Protein AF-0000000066917754 (afdb_homodimer)

InterPro domains:
  IPR019402 CWH43-like, N-terminal domain [PF10277] (43-265)
  IPR039545 Post-GPI attachment to proteins factor 2 [PTHR12892] (34-289)

Sequence (610 aa):
MKEVSSSFNENNSINCIKKIDNNRIYTDGITKYTEIIRLTPLIVFIAGIVPPLVGSITSISLALLFHNADISNYNWQCGRALLPSLSRIINLPVERVFWQILILMHVPLRFLEISVQTERYARFENIINGKSKLHYLLVKTYTISGLLELVFITFLSVIGERENAQLHVICFYLFGTSGIIFMITNTILHRRTLYYCKPHGISSYYSKIIFLTIYCTIAPIMIMSFYFYFKKCTKYAYEIFAICEYFEVIVNILFHSTAYWDIKEKIVLCTRYVEKYINEPQKIFPFDEKNCHKVNESICRINISMKEVSSSFNENNSINCIKKIDNNRIYTDGITKYTEIIRLTPLIVFIAGIVPPLVGSITSISLALLFHNADISNYNWQCGRALLPSLSRIINLPVERVFWQILILMHVPLRFLEISVQTERYARFENIINGKSKLHYLLVKTYTISGLLELVFITFLSVIGERENAQLHVICFYLFGTSGIIFMITNTILHRRTLYYCKPHGISSYYSKIIFLTIYCTIAPIMIMSFYFYFKKCTKYAYEIFAICEYFEVIVNILFHSTAYWDIKEKIVLCTRYVEKYINEPQKIFPFDEKNCHKVNESICRINIS

Solvent-accessible surface area (backbone atoms only — not comparable to full-atom values): 33094 Å² total; per-residue (Å²): 132,94,72,79,82,85,71,83,79,67,87,76,76,67,78,76,75,70,77,83,65,85,84,45,59,45,64,79,71,50,41,31,34,34,61,74,44,75,44,51,42,64,57,55,39,47,54,41,45,45,31,46,52,52,17,51,51,49,23,54,49,49,38,70,73,72,35,53,66,65,59,67,65,50,90,50,89,70,54,86,65,92,45,77,32,60,67,60,39,48,53,37,74,68,26,23,43,48,31,38,54,26,44,37,43,18,47,56,51,46,52,50,50,50,52,52,50,46,50,51,55,55,56,42,39,58,65,71,72,38,89,41,67,66,58,52,50,44,49,50,48,26,50,51,22,47,50,46,22,52,53,25,49,50,48,43,58,60,43,35,44,88,80,39,46,68,60,26,50,50,28,47,52,48,21,52,52,22,42,49,51,18,49,51,34,47,47,53,50,35,62,73,61,39,31,65,40,73,89,34,19,55,62,36,48,53,49,40,50,50,33,48,51,52,43,64,56,43,49,59,54,26,55,50,22,44,47,33,27,77,77,62,52,40,87,64,18,50,39,51,22,17,53,34,49,53,48,47,53,51,38,52,51,52,45,61,48,40,52,45,52,72,31,53,83,28,39,37,40,35,32,28,36,48,40,82,40,74,77,60,84,73,76,78,70,76,87,62,83,80,60,70,72,66,78,60,67,78,63,80,57,81,79,81,124,140,79,86,80,76,77,81,79,74,78,75,73,77,76,66,74,77,70,81,84,62,89,83,45,61,45,65,80,69,51,40,31,35,35,63,75,45,75,46,51,42,64,56,56,39,46,54,42,46,44,30,46,53,52,18,50,51,50,24,53,49,47,38,70,73,72,34,53,66,65,59,67,65,51,90,52,90,69,54,83,67,91,44,77,32,62,67,58,38,48,55,37,74,70,25,24,43,49,30,39,53,26,44,37,43,18,47,57,50,47,51,50,50,50,52,53,51,45,50,53,56,56,60,47,39,55,68,74,73,37,88,42,70,66,55,53,51,42,50,50,46,26,48,50,21,47,51,47,22,52,52,23,48,51,48,43,59,60,42,34,45,87,80,38,45,68,60,27,51,51,28,47,52,48,20,52,51,22,43,52,52,18,50,51,35,45,48,52,50,36,62,74,61,39,31,65,41,72,90,35,18,54,61,37,47,53,49,39,52,50,33,47,51,52,45,63,57,43,50,59,53,25,54,50,20,45,48,35,26,77,74,62,52,39,86,64,18,49,40,50,21,17,54,35,48,54,48,45,54,53,37,52,52,52,44,60,48,39,52,43,51,72,31,59,77,30,40,37,41,34,31,28,37,48,40,84,37,74,78,61,83,72,74,79,71,77,87,61,82,78,63,70,72,68,76,56,68,80,62,79,60,78,79,79,123

pLDDT: mean 78.35, std 24.23, range [19.78, 98.69]

Secondary structure (DSSP, 8-state):
-------S-------------GGGEEE-SSEEEEEEEEE-HHHHHHHHHHHHHHHHHHHHHHHHHH-HHHHHTS--TTS--SS--HHHHTTSHHHHHHHHHHHHHHHHHHHHHHHHHHHHHHHHHHHHTSS-HHHHHHHHHHHHHHHHHHHHHHHHHHS-TTT-HHHHHHHHHHHHHHHHHHHHHHHHHIIIIITT-TTTHHHHHHHHHHHHHHHHHHHHHHHHHHHHHHHH--TTHHHHHHHHHHHHHHHHHHHHHTHHHHHTTTEEEEEEEEEE---S--------GGGGSS--TT-------/--TT-STTGGGGGS--S----GGGEEE-SSEEEEEEEEE-HHHHHHHHHHHHHHHHHHHHHHHHHH-HHHHHTS--TTS--SS--HHHHTTSHHHHHHHHHHHHHHHHHHHHHHHHHHHHHHHHHHHHSSS-HHHHHHHHHHHHHHHHHHHHHHHHHHS-TTT-HHHHHHHHHHHHHHHHHHHHHHHHHIIIIITT-TTTHHHHHHHHHHHHHHHHHHHHHHHHHHHHHHHH--TTHHHHHHHHHHHHHHHHHHHHHTHHHHHTTTEEEEEEEEEE---S--------GGGGSS--TT-------

Structure (mmCIF, N/CA/C/O backbone):
data_AF-0000000066917754-model_v1
#
loop_
_entity.id
_entity.type
_entity.pdbx_description
1 polymer 'Post-GPI attachment to proteins factor 2'
#
loop_
_atom_site.group_PDB
_atom_site.id
_atom_site.type_symbol
_atom_site.label_atom_id
_atom_site.label_alt_id
_atom_site.label_comp_id
_atom_site.label_asym_id
_atom_site.label_entity_id
_atom_site.label_seq_id
_atom_site.pdbx_PDB_ins_code
_atom_site.Cartn_x
_atom_site.Cartn_y
_atom_site.Cartn_z
_atom_site.occupancy
_atom_site.B_iso_or_equiv
_atom_site.auth_seq_id
_atom_site.auth_comp_id
_atom_site.auth_asym_id
_atom_site.auth_atom_id
_atom_site.pdbx_PDB_model_num
ATOM 1 N N . MET A 1 1 ? -15.047 -2.402 65.312 1 21.19 1 MET A N 1
ATOM 2 C CA . MET A 1 1 ? -15.891 -1.472 64.562 1 21.19 1 MET A CA 1
ATOM 3 C C . MET A 1 1 ? -15.133 -0.907 63.375 1 21.19 1 MET A C 1
ATOM 5 O O . MET A 1 1 ? -15.641 -0.033 62.688 1 21.19 1 MET A O 1
ATOM 9 N N . LYS A 1 2 ? -13.812 -0.836 63.375 1 27.69 2 LYS A N 1
ATOM 10 C CA . LYS A 1 2 ? -12.883 -0.02 62.625 1 27.69 2 LYS A CA 1
ATOM 11 C C . LYS A 1 2 ? -12.859 -0.445 61.156 1 27.69 2 LYS A C 1
ATOM 13 O O . LYS A 1 2 ? -11.898 -1.058 60.688 1 27.69 2 LYS A O 1
ATOM 18 N N . GLU A 1 3 ? -13.992 -0.968 60.594 1 24.48 3 GLU A N 1
ATOM 19 C CA . GLU A 1 3 ? -14.297 -1.659 59.344 1 24.48 3 GLU A CA 1
ATOM 20 C C . GLU A 1 3 ? -13.992 -0.777 58.125 1 24.48 3 GLU A C 1
ATOM 22 O O . GLU A 1 3 ? -13.906 -1.267 57 1 24.48 3 GLU A O 1
ATOM 27 N N . VAL A 1 4 ? -14.328 0.589 58.219 1 25.66 4 VAL A N 1
ATOM 28 C CA . VAL A 1 4 ? -14.969 1.212 57.062 1 25.66 4 VAL A CA 1
ATOM 29 C C . VAL A 1 4 ? -14.031 1.175 55.844 1 25.66 4 VAL A C 1
ATOM 31 O O . VAL A 1 4 ? -14.414 0.723 54.781 1 25.66 4 VAL A O 1
ATOM 34 N N . SER A 1 5 ? -13.352 2.398 55.438 1 23.17 5 SER A N 1
ATOM 35 C CA . SER A 1 5 ? -13.398 3.359 54.344 1 23.17 5 SER A CA 1
ATOM 36 C C . SER A 1 5 ? -12.312 3.082 53.312 1 23.17 5 SER A C 1
ATOM 38 O O . SER A 1 5 ? -11.562 3.988 52.938 1 23.17 5 SER A O 1
ATOM 40 N N . SER A 1 6 ? -11.539 2.02 53.469 1 27.92 6 SER A N 1
ATOM 41 C CA . SER A 1 6 ? -10.312 1.848 52.719 1 27.92 6 SER A CA 1
ATOM 42 C C . SER A 1 6 ? -10.609 1.715 51.219 1 27.92 6 SER A C 1
ATOM 44 O O . SER A 1 6 ? -10.352 0.667 50.625 1 27.92 6 SER A O 1
ATOM 46 N N . SER A 1 7 ? -11.922 2.225 50.75 1 23.83 7 SER A N 1
ATOM 47 C CA . SER A 1 7 ? -12.555 2.006 49.469 1 23.83 7 SER A CA 1
ATOM 48 C C . SER A 1 7 ? -11.555 2.211 48.344 1 23.83 7 SER A C 1
ATOM 50 O O . SER A 1 7 ? -10.469 2.746 48.531 1 23.83 7 SER A O 1
ATOM 52 N N . PHE A 1 8 ? -12.094 2.805 47.062 1 24.14 8 PHE A N 1
ATOM 53 C CA . PHE A 1 8 ? -12.273 2.73 45.625 1 24.14 8 PHE A CA 1
ATOM 54 C C . PHE A 1 8 ? -11.211 3.543 44.906 1 24.14 8 PHE A C 1
ATOM 56 O O . PHE A 1 8 ? -11.484 4.141 43.844 1 24.14 8 PHE A O 1
ATOM 63 N N . ASN A 1 9 ? -10.266 4.199 45.625 1 24.95 9 ASN A N 1
ATOM 64 C CA . ASN A 1 9 ? -9.539 5.219 44.875 1 24.95 9 ASN A CA 1
ATOM 65 C C . ASN A 1 9 ? -8.727 4.605 43.75 1 24.95 9 ASN A C 1
ATOM 67 O O . ASN A 1 9 ? -7.496 4.59 43.781 1 24.95 9 ASN A O 1
ATOM 71 N N . GLU A 1 10 ? -8.961 3.238 43.531 1 24.27 10 GLU A N 1
ATOM 72 C CA . GLU A 1 10 ? -8.008 2.584 42.625 1 24.27 10 GLU A CA 1
ATOM 73 C C . GLU A 1 10 ? -7.711 3.451 41.406 1 24.27 10 GLU A C 1
ATOM 75 O O . GLU A 1 10 ? -8.477 4.359 41.094 1 24.27 10 GLU A O 1
ATOM 80 N N . ASN A 1 11 ? -6.75 2.91 40.562 1 24.44 11 ASN A N 1
ATOM 81 C CA . ASN A 1 11 ? -5.75 3.164 39.5 1 24.44 11 ASN A CA 1
ATOM 82 C C . ASN A 1 11 ? -6.398 3.639 38.219 1 24.44 11 ASN A C 1
ATOM 84 O O . ASN A 1 11 ? -6.918 2.832 37.438 1 24.44 11 ASN A O 1
ATOM 88 N N . ASN A 1 12 ? -7.211 4.707 38.281 1 24.23 12 ASN A N 1
ATOM 89 C CA . ASN A 1 12 ? -7.852 5.461 37.188 1 24.23 12 ASN A CA 1
ATOM 90 C C . ASN A 1 12 ? -6.887 5.727 36.062 1 24.23 12 ASN A C 1
ATOM 92 O O . ASN A 1 12 ? -6.5 6.871 35.812 1 24.23 12 ASN A O 1
ATOM 96 N N . SER A 1 13 ? -5.73 5.008 36.062 1 24.27 13 SER A N 1
ATOM 97 C CA . SER A 1 13 ? -4.754 5.406 35.062 1 24.27 13 SER A CA 1
ATOM 98 C C . SER A 1 13 ? -5.352 5.367 33.656 1 24.27 13 SER A C 1
ATOM 100 O O . SER A 1 13 ? -4.652 5.078 32.688 1 24.27 13 SER A O 1
ATOM 102 N N . ILE A 1 14 ? -6.699 5.07 33.594 1 22.34 14 ILE A N 1
ATOM 103 C CA . ILE A 1 14 ? -7.246 4.645 32.312 1 22.34 14 ILE A CA 1
ATOM 104 C C . ILE A 1 14 ? -6.738 5.566 31.203 1 22.34 14 ILE A C 1
ATOM 106 O O . ILE A 1 14 ? -6.148 5.102 30.219 1 22.34 14 ILE A O 1
ATOM 110 N N . ASN A 1 15 ? -7.789 6.113 30.422 1 21.84 15 ASN A N 1
ATOM 111 C CA . ASN A 1 15 ? -8.133 6.398 29.031 1 21.84 15 ASN A CA 1
ATOM 112 C C . ASN A 1 15 ? -7.574 7.742 28.578 1 21.84 15 ASN A C 1
ATOM 114 O O . ASN A 1 15 ? -8.211 8.781 28.766 1 21.84 15 ASN A O 1
ATOM 118 N N . CYS A 1 16 ? -6.375 8.109 28.828 1 22.73 16 CYS A N 1
ATOM 119 C CA . CYS A 1 16 ? -5.844 9.445 28.594 1 22.73 16 CYS A CA 1
ATOM 120 C C . CYS A 1 16 ? -6.051 9.891 27.156 1 22.73 16 CYS A C 1
ATOM 122 O O . CYS A 1 16 ? -5.176 9.688 26.312 1 22.73 16 CYS A O 1
ATOM 124 N N . ILE A 1 17 ? -7.031 9.414 26.359 1 25.34 17 ILE A N 1
ATOM 125 C CA . ILE A 1 17 ? -7.297 10.164 25.141 1 25.34 17 ILE A CA 1
ATOM 126 C C . ILE A 1 17 ? -7.398 11.656 25.469 1 25.34 17 ILE A C 1
ATOM 128 O O . ILE A 1 17 ? -8.352 12.094 26.109 1 25.34 17 ILE A O 1
ATOM 132 N N . LYS A 1 18 ? -6.375 12.273 25.969 1 28.7 18 LYS A N 1
ATOM 133 C CA . LYS A 1 18 ? -6.371 13.68 26.328 1 28.7 18 LYS A CA 1
ATOM 134 C C . LYS A 1 18 ? -7.125 14.516 25.297 1 28.7 18 LYS A C 1
ATOM 136 O O . LYS A 1 18 ? -7.102 14.211 24.109 1 28.7 18 LYS A O 1
ATOM 141 N N . LYS A 1 19 ? -8.227 15.203 25.656 1 31 19 LYS A N 1
ATOM 142 C CA . LYS A 1 19 ? -8.992 16.312 25.109 1 31 19 LYS A CA 1
ATOM 143 C C . LYS A 1 19 ? -8.117 17.219 24.25 1 31 19 LYS A C 1
ATOM 145 O O . LYS A 1 19 ? -7.059 17.672 24.688 1 31 19 LYS A O 1
ATOM 150 N N . ILE A 1 20 ? -8.031 17.016 22.953 1 33.69 20 ILE A N 1
ATOM 151 C CA . ILE A 1 20 ? -7.508 17.938 21.953 1 33.69 20 ILE A CA 1
ATOM 152 C C . ILE A 1 20 ? -7.867 19.375 22.328 1 33.69 20 ILE A C 1
ATOM 154 O O . ILE A 1 20 ? -9.039 19.75 22.312 1 33.69 20 ILE A O 1
ATOM 158 N N . ASP A 1 21 ? -7.43 20.031 23.328 1 36.16 21 ASP A N 1
ATOM 159 C CA . ASP A 1 21 ? -7.406 21.453 23.641 1 36.16 21 ASP A CA 1
ATOM 160 C C . ASP A 1 21 ? -7.219 22.281 22.375 1 36.16 21 ASP A C 1
ATOM 162 O O . ASP A 1 21 ? -6.832 21.766 21.328 1 36.16 21 ASP A O 1
ATOM 166 N N . ASN A 1 22 ? -7.242 23.906 22.406 1 41.84 22 ASN A N 1
ATOM 167 C CA . ASN A 1 22 ? -7.109 25.172 21.688 1 41.84 22 ASN A CA 1
ATOM 168 C C . ASN A 1 22 ? -5.977 25.125 20.672 1 41.84 22 ASN A C 1
ATOM 170 O O . ASN A 1 22 ? -5.93 25.938 19.75 1 41.84 22 ASN A O 1
ATOM 174 N N . ASN A 1 23 ? -5 24.281 20.828 1 46.22 23 ASN A N 1
ATOM 175 C CA . ASN A 1 23 ? -3.701 24.453 20.188 1 46.22 23 ASN A CA 1
ATOM 176 C C . ASN A 1 23 ? -3.672 23.812 18.797 1 46.22 23 ASN A C 1
ATOM 178 O O . ASN A 1 23 ? -2.645 23.844 18.125 1 46.22 23 ASN A O 1
ATOM 182 N N . ARG A 1 24 ? -4.758 23.25 18.297 1 61.44 24 ARG A N 1
ATOM 183 C CA . ARG A 1 24 ? -4.645 22.609 16.984 1 61.44 24 ARG A CA 1
ATOM 184 C C . ARG A 1 24 ? -5.465 23.359 15.938 1 61.44 24 ARG A C 1
ATOM 186 O O . ARG A 1 24 ? -5.84 22.781 14.914 1 61.44 24 ARG A O 1
ATOM 193 N N . ILE A 1 25 ? -5.863 24.484 16.344 1 66.38 25 ILE A N 1
ATOM 194 C CA . ILE A 1 25 ? -6.598 25.328 15.406 1 66.38 25 ILE A CA 1
ATOM 195 C C . ILE A 1 25 ? -5.703 26.453 14.914 1 66.38 25 ILE A C 1
ATOM 197 O O . ILE A 1 25 ? -5.031 27.125 15.711 1 66.38 25 ILE A O 1
ATOM 201 N N . TYR A 1 26 ? -5.551 26.438 13.711 1 65.69 26 TYR A N 1
ATOM 202 C CA . TYR A 1 26 ? -4.777 27.469 13.031 1 65.69 26 TYR A CA 1
ATOM 203 C C . TYR A 1 26 ? -5.637 28.219 12.023 1 65.69 26 TYR A C 1
ATOM 205 O O . TYR A 1 26 ? -6.527 27.641 11.406 1 65.69 26 TYR A O 1
ATOM 213 N N . THR A 1 27 ? -5.609 29.578 12.234 1 63.66 27 THR A N 1
ATOM 214 C CA . THR A 1 27 ? -6.328 30.359 11.234 1 63.66 27 THR A CA 1
ATOM 215 C C . THR A 1 27 ? -5.375 31.281 10.484 1 63.66 27 THR A C 1
ATOM 217 O O . THR A 1 27 ? -4.438 31.828 11.07 1 63.66 27 THR A O 1
ATOM 220 N N . ASP A 1 28 ? -5.398 31.281 9.273 1 61.66 28 ASP A N 1
ATOM 221 C CA . ASP A 1 28 ? -4.625 32.219 8.484 1 61.66 28 ASP A CA 1
ATOM 222 C C . ASP A 1 28 ? -5.422 33.5 8.234 1 61.66 28 ASP A C 1
ATOM 224 O O . ASP A 1 28 ? -5.047 34.312 7.391 1 61.66 28 ASP A O 1
ATOM 228 N N . GLY A 1 29 ? -6.477 33.688 8.992 1 60.34 29 GLY A N 1
ATOM 229 C CA . GLY A 1 29 ? -7.328 34.875 8.852 1 60.34 29 GLY A CA 1
ATOM 230 C C . GLY A 1 29 ? -8.523 34.625 7.945 1 60.34 29 GLY A C 1
ATOM 231 O O . GLY A 1 29 ? -9.617 35.156 8.203 1 60.34 29 GLY A O 1
ATOM 232 N N . ILE A 1 30 ? -8.297 33.812 6.918 1 65.56 30 ILE A N 1
ATOM 233 C CA . ILE A 1 30 ? -9.359 33.531 5.957 1 65.56 30 ILE A CA 1
ATOM 234 C C . ILE A 1 30 ? -9.898 32.125 6.168 1 65.56 30 ILE A C 1
ATOM 236 O O . ILE A 1 30 ? -11.117 31.906 6.148 1 65.56 30 ILE A O 1
ATOM 240 N N . THR A 1 31 ? -8.883 31.281 6.504 1 73.25 31 THR A N 1
ATOM 241 C CA . THR A 1 31 ? -9.227 29.875 6.609 1 73.25 31 THR A CA 1
ATOM 242 C C . THR A 1 31 ? -8.82 29.312 7.973 1 73.25 31 THR A C 1
ATOM 244 O O . THR A 1 31 ? -7.754 29.656 8.492 1 73.25 31 THR A O 1
ATOM 247 N N . LYS A 1 32 ? -9.758 28.625 8.492 1 76.06 32 LYS A N 1
ATOM 248 C CA . LYS A 1 32 ? -9.508 27.938 9.758 1 76.06 32 LYS A CA 1
ATOM 249 C C . LYS A 1 32 ? -9.133 26.484 9.539 1 76.06 32 LYS A C 1
ATOM 251 O O . LYS A 1 32 ? -9.812 25.766 8.797 1 76.06 32 LYS A O 1
ATOM 256 N N . TYR A 1 33 ? -7.969 26.109 10.07 1 74.75 33 TYR A N 1
ATOM 257 C CA . TYR A 1 33 ? -7.496 24.734 9.977 1 74.75 33 TYR A CA 1
ATOM 258 C C . TYR A 1 33 ? -7.551 24.047 11.328 1 74.75 33 TYR A C 1
ATOM 260 O O . TYR A 1 33 ? -7.051 24.578 12.328 1 74.75 33 TYR A O 1
ATOM 268 N N . THR A 1 34 ? -8.281 22.938 11.32 1 77.12 34 THR A N 1
ATOM 269 C CA . THR A 1 34 ? -8.336 22.125 12.531 1 77.12 34 THR A CA 1
ATOM 270 C C . THR A 1 34 ? -7.68 20.766 12.305 1 77.12 34 THR A C 1
ATOM 272 O O . THR A 1 34 ? -8.102 20.016 11.43 1 77.12 34 THR A O 1
ATOM 275 N N . GLU A 1 35 ? -6.652 20.5 13.031 1 80.06 35 GLU A N 1
ATOM 276 C CA . GLU A 1 35 ? -5.957 19.219 12.898 1 80.06 35 GLU A CA 1
ATOM 277 C C . GLU A 1 35 ? -6.836 18.078 13.375 1 80.06 35 GLU A C 1
ATOM 279 O O . GLU A 1 35 ? -7.395 18.125 14.469 1 80.06 35 GLU A O 1
ATOM 284 N N . ILE A 1 36 ? -7.051 17.094 12.562 1 78.06 36 ILE A N 1
ATOM 285 C CA . ILE A 1 36 ? -7.91 15.953 12.859 1 78.06 36 ILE A CA 1
ATOM 286 C C . ILE A 1 36 ? -7.059 14.773 13.336 1 78.06 36 ILE A C 1
ATOM 288 O O . ILE A 1 36 ? -7.328 14.188 14.383 1 78.06 36 ILE A O 1
ATOM 292 N N . ILE A 1 37 ? -6.07 14.461 12.508 1 78 37 ILE A N 1
ATOM 293 C CA . ILE A 1 37 ? -5.184 13.344 12.812 1 78 37 ILE A CA 1
ATOM 294 C C . ILE A 1 37 ? -3.73 13.781 12.664 1 78 37 ILE A C 1
ATOM 296 O O . ILE A 1 37 ? -3.383 14.492 11.727 1 78 37 ILE A O 1
ATOM 300 N N . ARG A 1 38 ? -2.998 13.438 13.664 1 79.69 38 ARG A N 1
ATOM 301 C CA . ARG A 1 38 ? -1.555 13.656 13.617 1 79.69 38 ARG A CA 1
ATOM 302 C C . ARG A 1 38 ? -0.802 12.336 13.742 1 79.69 38 ARG A C 1
ATOM 304 O O . ARG A 1 38 ? -0.972 11.609 14.719 1 79.69 38 ARG A O 1
ATOM 311 N N . LEU A 1 39 ? -0.143 12.047 12.672 1 75.25 39 LEU A N 1
ATOM 312 C CA . LEU A 1 39 ? 0.674 10.844 12.719 1 75.25 39 LEU A CA 1
ATOM 313 C C . LEU A 1 39 ? 2.117 11.18 13.078 1 75.25 39 LEU A C 1
ATOM 315 O O . LEU A 1 39 ? 2.754 12 12.414 1 75.25 39 LEU A O 1
ATOM 319 N N . THR A 1 40 ? 2.529 10.539 14.133 1 74.69 40 THR A N 1
ATOM 320 C CA . THR A 1 40 ? 3.916 10.734 14.547 1 74.69 40 THR A CA 1
ATOM 321 C C . THR A 1 40 ? 4.8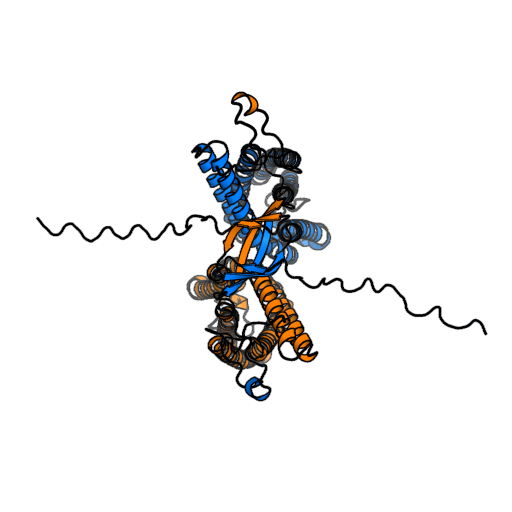67 10.031 13.586 1 74.69 40 THR A C 1
ATOM 323 O O . THR A 1 40 ? 4.496 9.039 12.953 1 74.69 40 THR A O 1
ATOM 326 N N . PRO A 1 41 ? 6.043 10.562 13.461 1 74.44 41 PRO A N 1
ATOM 327 C CA . PRO A 1 41 ? 7.039 9.914 12.602 1 74.44 41 PRO A CA 1
ATOM 328 C C . PRO A 1 41 ? 7.285 8.453 12.977 1 74.44 41 PRO A C 1
ATOM 330 O O . PRO A 1 41 ? 7.57 7.633 12.102 1 74.44 41 PRO A O 1
ATOM 333 N N . LEU A 1 42 ? 7.109 8.211 14.195 1 76.31 42 LEU A N 1
ATOM 334 C CA . LEU A 1 42 ? 7.328 6.836 14.648 1 76.31 42 LEU A CA 1
ATOM 335 C C . LEU A 1 42 ? 6.324 5.887 14 1 76.31 42 LEU A C 1
ATOM 337 O O . LEU A 1 42 ? 6.695 4.812 13.523 1 76.31 42 LEU A O 1
ATOM 341 N N . ILE A 1 43 ? 5.156 6.301 13.922 1 74.94 43 ILE A N 1
ATOM 342 C CA . ILE A 1 43 ? 4.109 5.453 13.367 1 74.94 43 ILE A CA 1
ATOM 343 C C . ILE A 1 43 ? 4.344 5.266 11.867 1 74.94 43 ILE A C 1
ATOM 345 O O . ILE A 1 43 ? 4.23 4.152 11.352 1 74.94 43 ILE A O 1
ATOM 349 N N . VAL A 1 44 ? 4.672 6.293 11.281 1 73.75 44 VAL A N 1
ATOM 350 C CA . VAL A 1 44 ? 4.914 6.238 9.844 1 73.75 44 VAL A CA 1
ATOM 351 C C . VAL A 1 44 ? 6.121 5.348 9.555 1 73.75 44 VAL A C 1
ATOM 353 O O . VAL A 1 44 ? 6.105 4.555 8.609 1 73.75 44 VAL A O 1
ATOM 356 N N . PHE A 1 45 ? 7.07 5.5 10.445 1 76.06 45 PHE A N 1
ATOM 357 C CA . PHE A 1 45 ? 8.281 4.703 10.297 1 76.06 45 PHE A CA 1
ATOM 358 C C . PHE A 1 45 ? 7.992 3.227 10.531 1 76.06 45 PHE A C 1
ATOM 360 O O . PHE A 1 45 ? 8.414 2.373 9.75 1 76.06 45 PHE A O 1
ATOM 367 N N . ILE A 1 46 ? 7.297 2.938 11.5 1 78.88 46 ILE A N 1
ATOM 368 C CA . ILE A 1 46 ? 6.949 1.551 11.797 1 78.88 46 ILE A CA 1
ATOM 369 C C . ILE A 1 46 ? 6.145 0.962 10.641 1 78.88 46 ILE A C 1
ATOM 371 O O . ILE A 1 46 ? 6.426 -0.148 10.18 1 78.88 46 ILE A O 1
ATOM 375 N N . ALA A 1 47 ? 5.328 1.75 10.133 1 79 47 ALA A N 1
ATOM 376 C CA . ALA A 1 47 ? 4.484 1.274 9.039 1 79 47 ALA A CA 1
ATOM 377 C C . ALA A 1 47 ? 5.285 1.134 7.754 1 79 47 ALA A C 1
ATOM 379 O O . ALA A 1 47 ? 4.914 0.363 6.863 1 79 47 ALA A O 1
ATOM 380 N N . GLY A 1 48 ? 6.379 1.81 7.703 1 81.94 48 GLY A N 1
ATOM 381 C CA . GLY A 1 48 ? 7.18 1.786 6.492 1 81.94 48 GLY A CA 1
ATOM 382 C C . GLY A 1 48 ? 8.281 0.746 6.527 1 81.94 48 GLY A C 1
ATOM 383 O O . GLY A 1 48 ? 8.727 0.269 5.48 1 81.94 48 GLY A O 1
ATOM 384 N N . ILE A 1 49 ? 8.742 0.394 7.695 1 86.38 49 ILE A N 1
ATOM 385 C CA . ILE A 1 49 ? 9.93 -0.449 7.781 1 86.38 49 ILE A CA 1
ATOM 386 C C . ILE A 1 49 ? 9.547 -1.832 8.305 1 86.38 49 ILE A C 1
ATOM 388 O O . ILE A 1 49 ? 10.109 -2.844 7.871 1 86.38 49 ILE A O 1
ATOM 392 N N . VAL A 1 50 ? 8.625 -1.891 9.125 1 87.81 50 VAL A N 1
ATOM 393 C CA . VAL A 1 50 ? 8.297 -3.137 9.805 1 87.81 50 VAL A CA 1
ATOM 394 C C . VAL A 1 50 ? 7.684 -4.125 8.812 1 87.81 50 VAL A C 1
ATOM 396 O O . VAL A 1 50 ? 8.047 -5.301 8.797 1 87.81 50 VAL A O 1
ATOM 399 N N . PRO A 1 51 ? 6.875 -3.639 7.961 1 91.62 51 PRO A N 1
ATOM 400 C CA . PRO A 1 51 ? 6.238 -4.617 7.074 1 91.62 51 PRO A CA 1
ATOM 401 C C . PRO A 1 51 ? 7.246 -5.371 6.207 1 91.62 51 PRO A C 1
ATOM 403 O O . PRO A 1 51 ? 7.262 -6.602 6.203 1 91.62 51 PRO A O 1
ATOM 406 N N . PRO A 1 52 ? 8.148 -4.734 5.527 1 93.88 52 PRO A N 1
ATOM 407 C CA . PRO A 1 52 ? 9.102 -5.512 4.738 1 93.88 52 PRO A CA 1
ATOM 408 C C . PRO A 1 52 ? 9.992 -6.402 5.602 1 93.88 52 PRO A C 1
ATOM 410 O O . PRO A 1 52 ? 10.359 -7.504 5.184 1 93.88 52 PRO A O 1
ATOM 413 N N . LEU A 1 53 ? 10.359 -5.945 6.773 1 93.94 53 LEU A N 1
ATOM 414 C CA . LEU A 1 53 ? 11.18 -6.746 7.672 1 93.94 53 LEU A CA 1
ATOM 415 C C . LEU A 1 53 ? 10.43 -7.996 8.125 1 93.94 53 LEU A C 1
ATOM 417 O O . LEU A 1 53 ? 10.953 -9.109 8.039 1 93.94 53 LEU A O 1
ATOM 421 N N . VAL A 1 54 ? 9.234 -7.836 8.547 1 93.88 54 VAL A N 1
ATOM 422 C CA . VAL A 1 54 ? 8.406 -8.953 9 1 93.88 54 VAL A CA 1
ATOM 423 C C . VAL A 1 54 ? 8.094 -9.875 7.824 1 93.88 54 VAL A C 1
ATOM 425 O O . VAL A 1 54 ? 8.109 -11.102 7.965 1 93.88 54 VAL A O 1
ATOM 428 N N . GLY A 1 55 ? 7.785 -9.227 6.703 1 94.81 55 GLY A N 1
ATOM 429 C CA . GLY A 1 55 ? 7.535 -10.023 5.516 1 94.81 55 GLY A CA 1
ATOM 430 C C . GLY A 1 55 ? 8.695 -10.922 5.141 1 94.81 55 GLY A C 1
ATOM 431 O O . GLY A 1 55 ? 8.508 -12.102 4.832 1 94.81 55 GLY A O 1
ATOM 432 N N . SER A 1 56 ? 9.898 -10.422 5.219 1 95 56 SER A N 1
ATOM 433 C CA . SER A 1 56 ? 11.094 -11.188 4.863 1 95 56 SER A CA 1
ATOM 434 C C . SER A 1 56 ? 11.367 -12.281 5.887 1 95 56 SER A C 1
ATOM 436 O O . SER A 1 56 ? 11.539 -13.445 5.523 1 95 56 SER A O 1
ATOM 438 N N . ILE A 1 57 ? 11.289 -11.953 7.133 1 94.75 57 ILE A N 1
ATOM 439 C CA . ILE A 1 57 ? 11.609 -12.898 8.195 1 94.75 57 ILE A CA 1
ATOM 440 C C . ILE A 1 57 ? 10.562 -14.008 8.234 1 94.75 57 ILE A C 1
ATOM 442 O O . ILE A 1 57 ? 10.906 -15.188 8.344 1 94.75 57 ILE A O 1
ATOM 446 N N . THR A 1 58 ? 9.344 -13.648 8.117 1 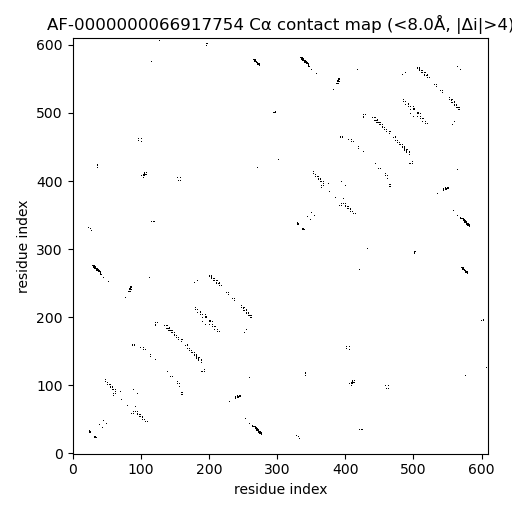95.75 58 THR A N 1
ATOM 447 C CA . THR A 1 58 ? 8.266 -14.625 8.172 1 95.75 58 THR A CA 1
ATOM 448 C C . THR A 1 58 ? 8.328 -15.57 6.973 1 95.75 58 THR A C 1
ATOM 450 O O . THR A 1 58 ? 8.219 -16.781 7.125 1 95.75 58 THR A O 1
ATOM 453 N N . SER A 1 59 ? 8.523 -15.031 5.781 1 95.5 59 SER A N 1
ATOM 454 C CA . SER A 1 59 ? 8.578 -15.867 4.586 1 95.5 59 SER A CA 1
ATOM 455 C C . SER A 1 59 ? 9.758 -16.828 4.629 1 95.5 59 SER A C 1
ATOM 457 O O . SER A 1 59 ? 9.609 -18.016 4.336 1 95.5 59 SER A O 1
ATOM 459 N N . ILE A 1 60 ? 10.906 -16.375 5.066 1 94.5 60 ILE A N 1
ATOM 460 C CA . ILE A 1 60 ? 12.102 -17.203 5.145 1 94.5 60 ILE A CA 1
ATOM 461 C C . ILE A 1 60 ? 11.922 -18.266 6.227 1 94.5 60 ILE A C 1
ATOM 463 O O . ILE A 1 60 ? 12.195 -19.438 5.996 1 94.5 60 ILE A O 1
ATOM 467 N N . SER A 1 61 ? 11.398 -17.875 7.344 1 95.44 61 SER A N 1
ATOM 468 C CA . SER A 1 61 ? 11.227 -18.797 8.461 1 95.44 61 SER A CA 1
ATOM 469 C C . SER A 1 61 ? 10.203 -19.875 8.133 1 95.44 61 SER A C 1
ATOM 471 O O . SER A 1 61 ? 10.445 -21.062 8.383 1 95.44 61 SER A O 1
ATOM 473 N N . LEU A 1 62 ? 9.102 -19.5 7.562 1 94.5 62 LEU A N 1
ATOM 474 C CA . LEU A 1 62 ? 8.062 -20.469 7.203 1 94.5 62 LEU A CA 1
ATOM 475 C C . LEU A 1 62 ? 8.586 -21.484 6.188 1 94.5 62 LEU A C 1
ATOM 477 O O . LEU A 1 62 ? 8.344 -22.688 6.316 1 94.5 62 LEU A O 1
ATOM 481 N N . ALA A 1 63 ? 9.297 -21.016 5.234 1 93.44 63 ALA A N 1
ATOM 482 C CA . ALA A 1 63 ? 9.844 -21.875 4.195 1 93.44 63 ALA A CA 1
ATOM 483 C C . ALA A 1 63 ? 10.836 -22.875 4.777 1 93.44 63 ALA A C 1
ATOM 485 O O . ALA A 1 63 ? 10.773 -24.078 4.48 1 93.44 63 ALA A O 1
ATOM 486 N N . LEU A 1 64 ? 11.75 -22.438 5.652 1 92.06 64 LEU A N 1
ATOM 487 C CA . LEU A 1 64 ? 12.82 -23.266 6.191 1 92.06 64 LEU A CA 1
ATOM 488 C C . LEU A 1 64 ? 12.289 -24.234 7.242 1 92.06 64 LEU A C 1
ATOM 490 O O . LEU A 1 64 ? 12.797 -25.344 7.387 1 92.06 64 LEU A O 1
ATOM 494 N N . LEU A 1 65 ? 11.195 -23.953 7.902 1 92.25 65 LEU A N 1
ATOM 495 C CA . LEU A 1 65 ? 10.703 -24.75 9.016 1 92.25 65 LEU A CA 1
ATOM 496 C C . LEU A 1 65 ? 9.602 -25.703 8.555 1 92.25 65 LEU A C 1
ATOM 498 O O . LEU A 1 65 ? 9.531 -26.844 9.016 1 92.25 65 LEU A O 1
ATOM 502 N N . PHE A 1 66 ? 8.758 -25.297 7.574 1 90.75 66 PHE A N 1
ATOM 503 C CA . PHE A 1 66 ? 7.539 -26.062 7.344 1 90.75 66 PHE A CA 1
ATOM 504 C C . PHE A 1 66 ? 7.465 -26.547 5.902 1 90.75 66 PHE A C 1
ATOM 506 O O . PHE A 1 66 ? 6.684 -27.453 5.578 1 90.75 66 PHE A O 1
ATOM 513 N N . HIS A 1 67 ? 8.25 -26.047 4.984 1 89.19 67 HIS A N 1
ATOM 514 C CA . HIS A 1 67 ? 8.023 -26.375 3.582 1 89.19 67 HIS A CA 1
ATOM 515 C C . HIS A 1 67 ? 9.305 -26.906 2.93 1 89.19 67 HIS A C 1
ATOM 517 O O . HIS A 1 67 ? 9.594 -26.578 1.774 1 89.19 67 HIS A O 1
ATOM 523 N N . ASN A 1 68 ? 10.102 -27.594 3.678 1 83.12 68 ASN A N 1
ATOM 524 C CA . ASN A 1 68 ? 11.336 -28.188 3.178 1 83.12 68 ASN A CA 1
ATOM 525 C C . ASN A 1 68 ? 11.062 -29.156 2.027 1 83.12 68 ASN A C 1
ATOM 527 O O . ASN A 1 68 ? 11.852 -29.25 1.086 1 83.12 68 ASN A O 1
ATOM 531 N N . ALA A 1 69 ? 9.977 -29.859 2.068 1 81.25 69 ALA A N 1
ATOM 532 C CA . ALA A 1 69 ? 9.609 -30.812 1.023 1 81.25 69 ALA A CA 1
ATOM 533 C C . ALA A 1 69 ? 9.32 -30.094 -0.292 1 81.25 69 ALA A C 1
ATOM 535 O O . ALA A 1 69 ? 9.781 -30.531 -1.354 1 81.25 69 ALA A O 1
ATOM 536 N N . ASP A 1 70 ? 8.57 -29 -0.219 1 81.81 70 ASP A N 1
ATOM 537 C CA . ASP A 1 70 ? 8.242 -28.219 -1.409 1 81.81 70 ASP A CA 1
ATOM 538 C C . ASP A 1 70 ? 9.5 -27.641 -2.043 1 81.81 70 ASP A C 1
ATOM 540 O O . ASP A 1 70 ? 9.617 -27.578 -3.27 1 81.81 70 ASP A O 1
ATOM 544 N N . ILE A 1 71 ? 10.398 -27.297 -1.213 1 82.25 71 ILE A N 1
ATOM 545 C CA . ILE A 1 71 ? 11.664 -26.734 -1.676 1 82.25 71 ILE A CA 1
ATOM 546 C C . ILE A 1 71 ? 12.492 -27.812 -2.359 1 82.25 71 ILE A C 1
ATOM 548 O O . ILE A 1 71 ? 13.109 -27.578 -3.4 1 82.25 71 ILE A O 1
ATOM 552 N N . SER A 1 72 ? 12.492 -28.922 -1.772 1 79.12 72 SER A N 1
ATOM 553 C CA . SER A 1 72 ? 13.273 -30.031 -2.301 1 79.12 72 SER A CA 1
ATOM 554 C C . SER A 1 72 ? 12.742 -30.484 -3.66 1 79.12 72 SER A C 1
ATOM 556 O O . SER A 1 72 ? 13.5 -31.016 -4.48 1 79.12 72 SER A O 1
ATOM 558 N N . ASN A 1 73 ? 11.484 -30.203 -3.904 1 78.12 73 ASN A N 1
ATOM 559 C CA . ASN A 1 73 ? 10.852 -30.719 -5.113 1 78.12 73 ASN A CA 1
ATOM 560 C C . ASN A 1 73 ? 10.953 -29.734 -6.27 1 78.12 73 ASN A C 1
ATOM 562 O O . ASN A 1 73 ? 10.367 -29.938 -7.332 1 78.12 73 ASN A O 1
ATOM 566 N N . TYR A 1 74 ? 11.695 -28.766 -6.055 1 78.12 74 TYR A N 1
ATOM 567 C CA . TYR A 1 74 ? 11.922 -27.844 -7.156 1 78.12 74 TYR A CA 1
ATOM 568 C C . TYR A 1 74 ? 12.758 -28.484 -8.258 1 78.12 74 TYR A C 1
ATOM 570 O O . TYR A 1 74 ? 13.398 -29.516 -8.031 1 78.12 74 TYR A O 1
ATOM 578 N N . ASN A 1 75 ? 12.562 -27.922 -9.469 1 76.94 75 ASN A N 1
ATOM 579 C CA . ASN A 1 75 ? 13.461 -28.328 -10.547 1 76.94 75 ASN A CA 1
ATOM 580 C C . ASN A 1 75 ? 14.797 -27.594 -10.453 1 76.94 75 ASN A C 1
ATOM 582 O O . ASN A 1 75 ? 14.914 -26.453 -10.883 1 76.94 75 ASN A O 1
ATOM 586 N N . TRP A 1 76 ? 15.703 -28.297 -9.898 1 80.75 76 TRP A N 1
ATOM 587 C CA . TRP A 1 76 ? 17.031 -27.703 -9.695 1 80.75 76 TRP A CA 1
ATOM 588 C C . TRP A 1 76 ? 17.922 -27.953 -10.898 1 80.75 76 TRP A C 1
ATOM 590 O O . TRP A 1 76 ? 18 -29.062 -11.414 1 80.75 76 TRP A O 1
ATOM 600 N N . GLN A 1 77 ? 18.484 -26.953 -11.383 1 81.31 77 GLN A N 1
ATOM 601 C CA . GLN A 1 77 ? 19.344 -27.062 -12.555 1 81.31 77 GLN A CA 1
ATOM 602 C C . GLN A 1 77 ? 20.594 -27.875 -12.25 1 81.31 77 GLN A C 1
ATOM 604 O O . GLN A 1 77 ? 21.047 -28.656 -13.078 1 81.31 77 GLN A O 1
ATOM 609 N N . CYS A 1 78 ? 21.25 -27.578 -11.086 1 86.94 78 CYS A N 1
ATOM 610 C CA . CYS A 1 78 ? 22.516 -28.203 -10.727 1 86.94 78 CYS A CA 1
ATOM 611 C C . CYS A 1 78 ? 22.359 -29.062 -9.469 1 86.94 78 CYS A C 1
ATOM 613 O O . CYS A 1 78 ? 23.219 -29.016 -8.586 1 86.94 78 CYS A O 1
ATOM 615 N N . GLY A 1 79 ? 21.312 -29.734 -9.391 1 82.06 79 GLY A N 1
ATOM 616 C CA . GLY A 1 79 ? 21.062 -30.547 -8.211 1 82.06 79 GLY A CA 1
ATOM 617 C C . GLY A 1 79 ? 20.484 -29.75 -7.055 1 82.06 79 GLY A C 1
ATOM 618 O O . GLY A 1 79 ? 20.609 -28.531 -7.008 1 82.06 79 GLY A O 1
ATOM 619 N N . ARG A 1 80 ? 20.047 -30.422 -6.078 1 81.31 80 ARG A N 1
ATOM 620 C CA . ARG A 1 80 ? 19.312 -29.812 -4.977 1 81.31 80 ARG A CA 1
ATOM 621 C C . ARG A 1 80 ? 20.25 -29 -4.078 1 81.31 80 ARG A C 1
ATOM 623 O O . ARG A 1 80 ? 21.328 -29.469 -3.713 1 81.31 80 ARG A O 1
ATOM 630 N N . ALA A 1 81 ? 19.766 -27.812 -3.861 1 82.38 81 ALA A N 1
ATOM 631 C CA . ALA A 1 81 ? 20.469 -26.953 -2.92 1 82.38 81 ALA A CA 1
ATOM 632 C C . ALA A 1 81 ? 19.938 -27.141 -1.502 1 82.38 81 ALA A C 1
ATOM 634 O O . ALA A 1 81 ? 18.797 -27.547 -1.312 1 82.38 81 ALA A O 1
ATOM 635 N N . LEU A 1 82 ? 20.797 -26.828 -0.564 1 83.12 82 LEU A N 1
ATOM 636 C CA . LEU A 1 82 ? 20.438 -26.969 0.841 1 83.12 82 LEU A CA 1
ATOM 637 C C . LEU A 1 82 ? 19.547 -25.812 1.293 1 83.12 82 LEU A C 1
ATOM 639 O O . LEU A 1 82 ? 18.656 -26 2.121 1 83.12 82 LEU A O 1
ATOM 643 N N . LEU A 1 83 ? 19.859 -24.656 0.709 1 88.88 83 LEU A N 1
ATOM 644 C CA . LEU A 1 83 ? 19.125 -23.469 1.097 1 88.88 83 LEU A CA 1
ATOM 645 C C . LEU A 1 83 ? 18.406 -22.859 -0.1 1 88.88 83 LEU A C 1
ATOM 647 O O . LEU A 1 83 ? 19 -22.641 -1.154 1 88.88 83 LEU A O 1
ATOM 651 N N . PRO A 1 84 ? 17.109 -22.625 0.114 1 91.81 84 PRO A N 1
ATOM 652 C CA . PRO A 1 84 ? 16.391 -21.938 -0.966 1 91.81 84 PRO A CA 1
ATOM 653 C C . PRO A 1 84 ? 16.672 -20.438 -0.992 1 91.81 84 PRO A C 1
ATOM 655 O O . PRO A 1 84 ? 16.891 -19.828 0.057 1 91.81 84 PRO A O 1
ATOM 658 N N . SER A 1 85 ? 16.734 -19.875 -2.188 1 92.81 85 SER A N 1
ATOM 659 C CA . SER A 1 85 ? 16.828 -18.422 -2.291 1 92.81 85 SER A CA 1
ATOM 660 C C . SER A 1 85 ? 15.508 -17.75 -1.912 1 92.81 85 SER A C 1
ATOM 662 O O . SER A 1 85 ? 14.453 -18.391 -1.906 1 92.81 85 SER A O 1
ATOM 664 N N . LEU A 1 86 ? 15.547 -16.469 -1.501 1 93.5 86 LEU A N 1
ATOM 665 C CA . LEU A 1 86 ? 14.328 -15.719 -1.216 1 93.5 86 LEU A CA 1
ATOM 666 C C . LEU A 1 86 ? 13.414 -15.672 -2.438 1 93.5 86 LEU A C 1
ATOM 668 O O . LEU A 1 86 ? 12.195 -15.781 -2.312 1 93.5 86 LEU A O 1
ATOM 672 N N . SER A 1 87 ? 13.961 -15.609 -3.619 1 91.75 87 SER A N 1
ATOM 673 C CA . SER A 1 87 ? 13.211 -15.594 -4.871 1 91.75 87 SER A CA 1
ATOM 674 C C . SER A 1 87 ? 12.383 -16.859 -5.039 1 91.75 87 SER A C 1
ATOM 676 O O . SER A 1 87 ? 11.289 -16.828 -5.594 1 91.75 87 SER A O 1
ATOM 678 N N . ARG A 1 88 ? 12.914 -17.938 -4.594 1 91 88 ARG A N 1
ATOM 679 C CA . ARG A 1 88 ? 12.18 -19.188 -4.656 1 91 88 ARG A CA 1
ATOM 680 C C . ARG A 1 88 ? 11.188 -19.312 -3.508 1 91 88 ARG A C 1
ATOM 682 O O . ARG A 1 88 ? 10.102 -19.875 -3.674 1 91 88 ARG A O 1
ATOM 689 N N . ILE A 1 89 ? 11.562 -18.781 -2.367 1 92.75 89 ILE A N 1
ATOM 690 C CA . ILE A 1 89 ? 10.719 -18.844 -1.176 1 92.75 89 ILE A CA 1
ATOM 691 C C . ILE A 1 89 ? 9.414 -18.078 -1.425 1 92.75 89 ILE A C 1
ATOM 693 O O . ILE A 1 89 ? 8.328 -18.578 -1.102 1 92.75 89 ILE A O 1
ATOM 697 N N . ILE A 1 90 ? 9.484 -16.953 -2.012 1 90.69 90 ILE A N 1
ATOM 698 C CA . ILE A 1 90 ? 8.312 -16.094 -2.162 1 90.69 90 ILE A CA 1
ATOM 699 C C . ILE A 1 90 ? 7.43 -16.609 -3.297 1 90.69 90 ILE A C 1
ATOM 701 O O . ILE A 1 90 ? 6.371 -16.047 -3.582 1 90.69 90 ILE A O 1
ATOM 705 N N . ASN A 1 91 ? 7.801 -17.719 -3.863 1 87.19 91 ASN A N 1
ATOM 706 C CA . ASN A 1 91 ? 6.969 -18.406 -4.844 1 87.19 91 ASN A CA 1
ATOM 707 C C . ASN A 1 91 ? 6.062 -19.438 -4.188 1 87.19 91 ASN A C 1
ATOM 709 O O . ASN A 1 91 ? 5.125 -19.938 -4.812 1 87.19 91 ASN A O 1
ATOM 713 N N . LEU A 1 92 ? 6.461 -19.797 -3.057 1 89.44 92 LEU A N 1
ATOM 714 C CA . LEU A 1 92 ? 5.633 -20.75 -2.334 1 89.44 92 LEU A CA 1
ATOM 715 C C . LEU A 1 92 ? 4.316 -20.109 -1.901 1 89.44 92 LEU A C 1
ATOM 717 O O . LEU A 1 92 ? 4.285 -18.938 -1.529 1 89.44 92 LEU A O 1
ATOM 721 N N . PRO A 1 93 ? 3.271 -20.875 -1.933 1 86.81 93 PRO A N 1
ATOM 722 C CA . PRO A 1 93 ? 1.925 -20.328 -1.774 1 86.81 93 PRO A CA 1
ATOM 723 C C . PRO A 1 93 ? 1.753 -19.547 -0.468 1 86.81 93 PRO A C 1
ATOM 725 O O . PRO A 1 93 ? 1.203 -18.453 -0.466 1 86.81 93 PRO A O 1
ATOM 728 N N . VAL A 1 94 ? 2.199 -20.078 0.646 1 90.75 94 VAL A N 1
ATOM 729 C CA . VAL A 1 94 ? 1.978 -19.438 1.937 1 90.75 94 VAL A CA 1
ATOM 730 C C . VAL A 1 94 ? 2.936 -18.266 2.098 1 90.75 94 VAL A C 1
ATOM 732 O O . VAL A 1 94 ? 2.525 -17.172 2.49 1 90.75 94 VAL A O 1
ATOM 735 N N . GLU A 1 95 ? 4.207 -18.453 1.791 1 94.06 95 GLU A N 1
ATOM 736 C CA . GLU A 1 95 ? 5.234 -17.422 1.915 1 94.06 95 GLU A CA 1
ATOM 737 C C . GLU A 1 95 ? 4.93 -16.234 1.015 1 94.06 95 GLU A C 1
ATOM 739 O O . GLU A 1 95 ? 5.145 -15.086 1.407 1 94.06 95 GLU A O 1
ATOM 744 N N . ARG A 1 96 ? 4.375 -16.531 -0.059 1 92.62 96 ARG A N 1
ATOM 745 C CA . ARG A 1 96 ? 4.031 -15.492 -1.021 1 92.62 96 ARG A CA 1
ATOM 746 C C . ARG A 1 96 ? 2.977 -14.547 -0.451 1 92.62 96 ARG A C 1
ATOM 748 O O . ARG A 1 96 ? 3.037 -13.336 -0.67 1 92.62 96 ARG A O 1
ATOM 755 N N . VAL A 1 97 ? 2.059 -15.109 0.219 1 91.31 97 VAL A N 1
ATOM 756 C CA . VAL A 1 97 ? 0.964 -14.328 0.785 1 91.31 97 VAL A CA 1
ATOM 757 C C . VAL A 1 97 ? 1.518 -13.297 1.768 1 91.31 97 VAL A C 1
ATOM 759 O O . VAL A 1 97 ? 1.246 -12.102 1.642 1 91.31 97 VAL A O 1
ATOM 762 N N . PHE A 1 98 ? 2.318 -13.703 2.629 1 92.88 98 PHE A N 1
ATOM 763 C CA . PHE A 1 98 ? 2.887 -12.805 3.627 1 92.88 98 PHE A CA 1
ATOM 764 C C . PHE A 1 98 ? 3.828 -11.797 2.977 1 92.88 98 PHE A C 1
ATOM 766 O O . PHE A 1 98 ? 3.775 -10.609 3.277 1 92.88 98 PHE A O 1
ATOM 773 N N . TRP A 1 99 ? 4.586 -12.234 2.1 1 94.88 99 TRP A N 1
ATOM 774 C CA . TRP A 1 99 ? 5.547 -11.383 1.405 1 94.88 99 TRP A CA 1
ATOM 775 C C . TRP A 1 99 ? 4.836 -10.297 0.606 1 94.88 99 TRP A C 1
ATOM 777 O O . TRP A 1 99 ? 5.102 -9.102 0.788 1 94.88 99 TRP A O 1
ATOM 787 N N . GLN A 1 100 ? 3.877 -10.648 -0.151 1 94.62 100 GLN A N 1
ATOM 788 C CA . GLN A 1 100 ? 3.225 -9.711 -1.061 1 94.62 100 GLN A CA 1
ATOM 789 C C . GLN A 1 100 ? 2.395 -8.688 -0.293 1 94.62 100 GLN A C 1
ATOM 791 O O . GLN A 1 100 ? 2.445 -7.492 -0.588 1 94.62 100 GLN A O 1
ATOM 796 N N . ILE A 1 101 ? 1.708 -9.148 0.672 1 93.31 101 ILE A N 1
ATOM 797 C CA . ILE A 1 101 ? 0.868 -8.234 1.441 1 93.31 101 ILE A CA 1
ATOM 798 C C . ILE A 1 101 ? 1.741 -7.203 2.146 1 93.31 101 ILE A C 1
ATOM 800 O O . ILE A 1 101 ? 1.506 -5.996 2.027 1 93.31 101 ILE A O 1
ATOM 804 N N . LEU A 1 102 ? 2.725 -7.652 2.752 1 93.06 102 LEU A N 1
ATOM 805 C CA . LEU A 1 102 ? 3.525 -6.766 3.59 1 93.06 102 LEU A CA 1
ATOM 806 C C . LEU A 1 102 ? 4.426 -5.879 2.736 1 93.06 102 LEU A C 1
ATOM 808 O O . LEU A 1 102 ? 4.598 -4.695 3.029 1 93.06 102 LEU A O 1
ATOM 812 N N . ILE A 1 103 ? 4.938 -6.352 1.64 1 93.88 103 ILE A N 1
ATOM 813 C CA . ILE A 1 103 ? 5.812 -5.559 0.785 1 93.88 103 ILE A CA 1
ATOM 814 C C . ILE A 1 103 ? 4.988 -4.531 0.011 1 93.88 103 ILE A C 1
ATOM 816 O O . ILE A 1 103 ? 5.379 -3.367 -0.094 1 93.88 103 ILE A O 1
ATOM 820 N N . LEU A 1 104 ? 3.865 -4.914 -0.477 1 92.06 104 LEU A N 1
ATOM 821 C CA . LEU A 1 104 ? 3.09 -4 -1.309 1 92.06 104 LEU A CA 1
ATOM 822 C C . LEU A 1 104 ? 2.406 -2.938 -0.456 1 92.06 104 LEU A C 1
ATOM 824 O O . LEU A 1 104 ? 2.232 -1.799 -0.898 1 92.06 104 LEU A O 1
ATOM 828 N N . MET A 1 105 ? 2.109 -3.219 0.734 1 88.06 105 MET A N 1
ATOM 829 C CA . MET A 1 105 ? 1.46 -2.242 1.604 1 88.06 105 MET A CA 1
ATOM 830 C C . MET A 1 105 ? 2.447 -1.169 2.051 1 88.06 105 MET A C 1
ATOM 832 O O . MET A 1 105 ? 2.045 -0.069 2.432 1 88.06 105 MET A O 1
ATOM 836 N N . HIS A 1 106 ? 3.635 -1.521 2.018 1 90.94 106 HIS A N 1
ATOM 837 C CA . HIS A 1 106 ? 4.641 -0.561 2.457 1 90.94 106 HIS A CA 1
ATOM 838 C C . HIS A 1 106 ? 4.941 0.46 1.364 1 90.94 106 HIS A C 1
ATOM 840 O O . HIS A 1 106 ? 5.484 1.532 1.644 1 90.94 106 HIS A O 1
ATOM 846 N N . VAL A 1 107 ? 4.613 0.205 0.125 1 90.38 107 VAL A N 1
ATOM 847 C CA . VAL A 1 107 ? 5.062 0.94 -1.053 1 90.38 107 VAL A CA 1
ATOM 848 C C . VAL A 1 107 ? 4.539 2.373 -0.998 1 90.38 107 VAL A C 1
ATOM 850 O O . VAL A 1 107 ? 5.305 3.328 -1.157 1 90.38 107 VAL A O 1
ATOM 853 N N . PRO A 1 108 ? 3.279 2.621 -0.665 1 85.56 108 PRO A N 1
ATOM 854 C CA . PRO A 1 108 ? 2.809 4.008 -0.616 1 85.56 108 PRO A CA 1
ATOM 855 C C . PRO A 1 108 ? 3.494 4.828 0.475 1 85.56 108 PRO A C 1
ATOM 857 O O . PRO A 1 108 ? 3.73 6.023 0.298 1 85.56 108 PRO A O 1
ATOM 860 N N . LEU A 1 109 ? 3.787 4.219 1.518 1 85.31 109 LEU A N 1
ATOM 861 C CA . LEU A 1 109 ? 4.457 4.93 2.602 1 85.31 109 LEU A CA 1
ATOM 862 C C . LEU A 1 109 ? 5.891 5.277 2.219 1 85.31 109 LEU A C 1
ATOM 864 O O . LEU A 1 109 ? 6.387 6.352 2.562 1 85.31 109 LEU A O 1
ATOM 868 N N . ARG A 1 110 ? 6.477 4.387 1.52 1 90.69 110 ARG A N 1
ATOM 869 C CA . ARG A 1 110 ? 7.832 4.645 1.046 1 90.69 110 ARG A CA 1
ATOM 870 C C . ARG A 1 110 ? 7.844 5.746 -0.007 1 90.69 110 ARG A C 1
ATOM 872 O O . ARG A 1 110 ? 8.805 6.52 -0.094 1 90.69 110 ARG A O 1
ATOM 879 N N . PHE A 1 111 ? 6.883 5.777 -0.743 1 89.06 111 PHE A N 1
ATOM 880 C CA . PHE A 1 111 ? 6.746 6.855 -1.714 1 89.06 111 PHE A CA 1
ATOM 881 C C . PHE A 1 111 ? 6.68 8.211 -1.014 1 89.06 111 PHE A C 1
ATOM 883 O O . PHE A 1 111 ? 7.352 9.156 -1.419 1 89.06 111 PHE A O 1
ATOM 890 N N . LEU A 1 112 ? 5.879 8.266 0.03 1 84.44 112 LEU A N 1
ATOM 891 C CA . LEU A 1 112 ? 5.746 9.492 0.803 1 84.44 112 LEU A CA 1
ATOM 892 C C . LEU A 1 112 ? 7.078 9.875 1.447 1 84.44 112 LEU A C 1
ATOM 894 O O . LEU A 1 112 ? 7.461 11.047 1.443 1 84.44 112 LEU A O 1
ATOM 898 N N . GLU A 1 113 ? 7.73 8.898 1.948 1 87.12 113 GLU A N 1
ATOM 899 C CA . GLU A 1 113 ? 9.023 9.141 2.588 1 87.12 113 GLU A CA 1
ATOM 900 C C . GLU A 1 113 ? 10.023 9.727 1.602 1 87.12 113 GLU A C 1
ATOM 902 O O . GLU A 1 113 ? 10.742 10.68 1.925 1 87.12 113 GLU A O 1
ATOM 907 N N . ILE A 1 114 ? 10.062 9.18 0.45 1 91.56 114 ILE A N 1
ATOM 908 C CA . ILE A 1 114 ? 10.984 9.656 -0.574 1 91.56 114 ILE A CA 1
ATOM 909 C C . ILE A 1 114 ? 10.617 11.086 -0.977 1 91.56 114 ILE A C 1
ATOM 911 O O . ILE A 1 114 ? 11.492 11.93 -1.151 1 91.56 114 ILE A O 1
ATOM 915 N N . SER A 1 115 ? 9.344 11.391 -1.052 1 87.62 115 SER A N 1
ATOM 916 C CA . SER A 1 115 ? 8.883 12.719 -1.443 1 87.62 115 SER A CA 1
ATOM 917 C C . SER A 1 115 ? 9.25 13.766 -0.397 1 87.62 115 SER A C 1
ATOM 919 O O . SER A 1 115 ? 9.719 14.852 -0.738 1 87.62 115 SER A O 1
ATOM 921 N N . VAL A 1 116 ? 9.039 13.414 0.81 1 86.19 116 VAL A N 1
ATOM 922 C CA . VAL A 1 116 ? 9.344 14.328 1.902 1 86.19 116 VAL A CA 1
ATOM 923 C C . VAL A 1 116 ? 10.844 14.594 1.953 1 86.19 116 VAL A C 1
ATOM 925 O O . VAL A 1 116 ? 11.273 15.742 2.074 1 86.19 116 VAL A O 1
ATOM 928 N N . GLN A 1 117 ? 11.602 13.531 1.852 1 90.25 117 GLN A N 1
ATOM 929 C CA . GLN A 1 117 ? 13.047 13.695 1.925 1 90.25 117 GLN A CA 1
ATOM 930 C C . GLN A 1 117 ? 13.578 14.445 0.708 1 90.25 117 GLN A C 1
ATOM 932 O O . GLN A 1 117 ? 14.547 15.203 0.814 1 90.25 117 GLN A O 1
ATOM 937 N N . THR A 1 118 ? 12.977 14.227 -0.445 1 92.75 118 THR A N 1
ATOM 938 C CA . THR A 1 118 ? 13.328 14.977 -1.644 1 92.75 118 THR A CA 1
ATOM 939 C C . THR A 1 118 ? 13.141 16.469 -1.42 1 92.75 118 THR A C 1
ATOM 941 O O . THR A 1 118 ? 14.016 17.281 -1.749 1 92.75 118 THR A O 1
ATOM 944 N N . GLU A 1 119 ? 12.031 16.812 -0.817 1 87.12 119 GLU A N 1
ATOM 945 C CA . GLU A 1 119 ? 11.758 18.219 -0.527 1 87.12 119 GLU A CA 1
ATOM 946 C C . GLU A 1 119 ? 12.742 18.766 0.498 1 87.12 119 GLU A C 1
ATOM 948 O O . GLU A 1 119 ? 13.18 19.922 0.388 1 87.12 119 GLU A O 1
ATOM 953 N N . ARG A 1 120 ? 13.062 18.047 1.37 1 84.56 120 ARG A N 1
ATOM 954 C CA . ARG A 1 120 ? 14.008 18.469 2.398 1 84.56 120 ARG A CA 1
ATOM 955 C C . ARG A 1 120 ? 15.391 18.719 1.805 1 84.56 120 ARG A C 1
ATOM 957 O O . ARG A 1 120 ? 16.031 19.734 2.104 1 84.56 120 ARG A O 1
ATOM 964 N N . TYR A 1 121 ? 15.805 17.828 1.04 1 89 121 TYR A N 1
ATOM 965 C CA . TYR A 1 121 ? 17.094 17.984 0.385 1 89 121 TYR A CA 1
ATOM 966 C C . TYR A 1 121 ? 17.094 19.188 -0.56 1 89 121 TYR A C 1
ATOM 968 O O . TYR A 1 121 ? 18.078 19.906 -0.66 1 89 121 TYR A O 1
ATOM 976 N N . ALA A 1 122 ? 16 19.359 -1.218 1 85.75 122 ALA A N 1
ATOM 977 C CA . ALA A 1 122 ? 15.891 20.453 -2.172 1 85.75 122 ALA A CA 1
ATOM 978 C C . ALA A 1 122 ? 15.875 21.812 -1.459 1 85.75 122 ALA A C 1
ATOM 980 O O . ALA A 1 122 ? 16.422 22.797 -1.964 1 85.75 122 ALA A O 1
ATOM 981 N N . ARG A 1 123 ? 15.312 21.875 -0.35 1 77.06 123 ARG A N 1
ATOM 982 C CA . ARG A 1 123 ? 15.203 23.109 0.411 1 77.06 123 ARG A CA 1
ATOM 983 C C . ARG A 1 123 ? 16.562 23.547 0.97 1 77.06 123 ARG A C 1
ATOM 985 O O . ARG A 1 123 ? 16.859 24.734 1.052 1 77.06 123 ARG A O 1
ATOM 992 N N . PHE A 1 124 ? 17.359 22.578 1.3 1 72.62 124 PHE A N 1
ATOM 993 C CA . PHE A 1 124 ? 18.656 22.906 1.876 1 72.62 124 PHE A CA 1
ATOM 994 C C . PHE A 1 124 ? 19.594 23.484 0.819 1 72.62 124 PHE A C 1
ATOM 996 O O . PHE A 1 124 ? 20.484 24.281 1.133 1 72.62 124 PHE A O 1
ATOM 1003 N N . GLU A 1 125 ? 19.594 22.938 -0.427 1 63.84 125 GLU A N 1
ATOM 1004 C CA . GLU A 1 125 ? 20.391 23.5 -1.517 1 63.84 125 GLU A CA 1
ATOM 1005 C C . GLU A 1 125 ? 20.234 25.016 -1.59 1 63.84 125 GLU A C 1
ATOM 1007 O O . GLU A 1 125 ? 21.219 25.734 -1.787 1 63.84 125 GLU A O 1
ATOM 1012 N N . ASN A 1 126 ? 19.109 25.406 -1.463 1 55.47 126 ASN A N 1
ATOM 1013 C CA . ASN A 1 126 ? 18.797 26.812 -1.64 1 55.47 126 ASN A CA 1
ATOM 1014 C C . ASN A 1 126 ? 19.438 27.672 -0.553 1 55.47 126 ASN A C 1
ATOM 1016 O O . ASN A 1 126 ? 19.828 28.812 -0.804 1 55.47 126 ASN A O 1
ATOM 1020 N N . ILE A 1 127 ? 19.703 27.109 0.486 1 53.69 127 ILE A N 1
ATOM 1021 C CA . ILE A 1 127 ? 20.172 27.922 1.605 1 53.69 127 ILE A CA 1
ATOM 1022 C C . ILE A 1 127 ? 21.703 27.969 1.586 1 53.69 127 ILE A C 1
ATOM 1024 O O . ILE A 1 127 ? 22.297 29.031 1.811 1 53.69 127 ILE A O 1
ATOM 1028 N N . ILE A 1 128 ? 22.328 26.859 1.354 1 51.12 128 ILE A N 1
ATOM 1029 C CA . ILE A 1 128 ? 23.766 26.812 1.587 1 51.12 128 ILE A CA 1
ATOM 1030 C C . ILE A 1 128 ? 24.516 27.266 0.327 1 51.12 128 ILE A C 1
ATOM 1032 O O . ILE A 1 128 ? 25.391 28.109 0.388 1 51.12 128 ILE A O 1
ATOM 1036 N N . ASN A 1 129 ? 24.391 26.547 -0.705 1 52.28 129 ASN A N 1
ATOM 1037 C CA . ASN A 1 129 ? 25.344 26.844 -1.78 1 52.28 129 ASN A CA 1
ATOM 1038 C C . ASN A 1 129 ? 24.641 27.453 -2.99 1 52.28 129 ASN A C 1
ATOM 1040 O O . ASN A 1 129 ? 25.25 27.625 -4.047 1 52.28 129 ASN A O 1
ATOM 1044 N N . GLY A 1 130 ? 23.438 28.094 -2.693 1 56.62 130 GLY A N 1
ATOM 1045 C CA . GLY A 1 130 ? 22.781 28.562 -3.9 1 56.62 130 GLY A CA 1
ATOM 1046 C C . GLY A 1 130 ? 22.391 27.438 -4.84 1 56.62 130 GLY A C 1
ATOM 1047 O O . GLY A 1 130 ? 22.578 26.25 -4.52 1 56.62 130 GLY A O 1
ATOM 1048 N N . LYS A 1 131 ? 21.703 27.672 -5.945 1 63.34 131 LYS A N 1
ATOM 1049 C CA . LYS A 1 131 ? 21.219 26.734 -6.957 1 63.34 131 LYS A CA 1
ATOM 1050 C C . LYS A 1 131 ? 22.391 26 -7.609 1 63.34 131 LYS A C 1
ATOM 1052 O O . LYS A 1 131 ? 22.922 26.438 -8.625 1 63.34 131 LYS A O 1
ATOM 1057 N N . SER A 1 132 ? 23.109 25.172 -6.848 1 81.44 132 SER A N 1
ATOM 1058 C CA . SER A 1 132 ? 24.125 24.328 -7.434 1 81.44 132 SER A CA 1
ATOM 1059 C C . SER A 1 132 ? 23.516 23.266 -8.352 1 81.44 132 SER A C 1
ATOM 1061 O O . SER A 1 132 ? 22.578 22.562 -7.957 1 81.44 132 SER A O 1
ATOM 1063 N N . LYS A 1 133 ? 23.859 23.328 -9.625 1 86.56 133 LYS A N 1
ATOM 1064 C CA . LYS A 1 133 ? 23.422 22.359 -10.625 1 86.56 133 LYS A CA 1
ATOM 1065 C C . LYS A 1 133 ? 23.703 20.938 -10.164 1 86.56 133 LYS A C 1
ATOM 1067 O O . LYS A 1 133 ? 22.906 20.031 -10.414 1 86.56 133 LYS A O 1
ATOM 1072 N N . LEU A 1 134 ? 24.797 20.781 -9.484 1 89.81 134 LEU A N 1
ATOM 1073 C CA . LEU A 1 134 ? 25.172 19.453 -9.016 1 89.81 134 LEU A CA 1
ATOM 1074 C C . LEU A 1 134 ? 24.203 18.953 -7.945 1 89.81 134 LEU A C 1
ATOM 1076 O O . LEU A 1 134 ? 23.781 17.797 -7.965 1 89.81 134 LEU A O 1
ATOM 1080 N N . HIS A 1 135 ? 23.844 19.797 -7.031 1 91.56 135 HIS A N 1
ATOM 1081 C CA . HIS A 1 135 ? 22.906 19.422 -5.973 1 91.56 135 HIS A CA 1
ATOM 1082 C C . HIS A 1 135 ? 21.547 19.078 -6.547 1 91.56 135 HIS A C 1
ATOM 1084 O O . HIS A 1 135 ? 20.938 18.078 -6.145 1 91.56 135 HIS A O 1
ATOM 1090 N N . TYR A 1 136 ? 21.203 19.859 -7.496 1 91.69 136 TYR A N 1
ATOM 1091 C CA . TYR A 1 136 ? 19.922 19.609 -8.164 1 91.69 136 TYR A CA 1
ATOM 1092 C C . TYR A 1 136 ? 19.922 18.25 -8.844 1 91.69 136 TYR A C 1
ATOM 1094 O O . TYR A 1 136 ? 18.969 17.484 -8.719 1 91.69 136 TYR A O 1
ATOM 1102 N N . LEU A 1 137 ? 20.984 17.922 -9.508 1 95.12 137 LEU A N 1
ATOM 1103 C CA . LEU A 1 137 ? 21.109 16.641 -10.195 1 95.12 137 LEU A CA 1
ATOM 1104 C C . LEU A 1 137 ? 21.125 15.484 -9.195 1 95.12 137 LEU A C 1
ATOM 1106 O O . LEU A 1 137 ? 20.547 14.43 -9.445 1 95.12 137 LEU A O 1
ATOM 1110 N N . LEU A 1 138 ? 21.781 15.695 -8.086 1 96.44 138 LEU A N 1
ATOM 1111 C CA . LEU A 1 138 ? 21.828 14.664 -7.051 1 96.44 138 LEU A CA 1
ATOM 1112 C C . LEU A 1 138 ? 20.453 14.398 -6.473 1 96.44 138 LEU A C 1
ATOM 1114 O O . LEU A 1 138 ? 20.078 13.242 -6.266 1 96.44 138 LEU A O 1
ATOM 1118 N N . VAL A 1 139 ? 19.734 15.453 -6.273 1 96.38 139 VAL A N 1
ATOM 1119 C CA . VAL A 1 139 ? 18.391 15.305 -5.723 1 96.38 139 VAL A CA 1
ATOM 1120 C C . VAL A 1 139 ? 17.5 14.57 -6.723 1 96.38 139 VAL A C 1
ATOM 1122 O O . VAL A 1 139 ? 16.734 13.68 -6.344 1 96.38 139 VAL A O 1
ATOM 1125 N N . LYS A 1 140 ? 17.609 14.898 -7.961 1 97.19 140 LYS A N 1
ATOM 1126 C CA . LYS A 1 140 ? 16.844 14.219 -9 1 97.19 140 LYS A CA 1
ATOM 1127 C C . LYS A 1 140 ? 17.203 12.742 -9.086 1 97.19 140 LYS A C 1
ATOM 1129 O O . LYS A 1 140 ? 16.328 11.883 -9.195 1 97.19 140 LYS A O 1
ATOM 1134 N N . THR A 1 141 ? 18.438 12.484 -9.031 1 98.25 141 THR A N 1
ATOM 1135 C CA . THR A 1 141 ? 18.922 11.102 -9.094 1 98.25 141 THR A CA 1
ATOM 1136 C C . THR A 1 141 ? 18.438 10.312 -7.879 1 98.25 141 THR A C 1
ATOM 1138 O O . THR A 1 141 ? 18.016 9.164 -8.008 1 98.25 141 THR A O 1
ATOM 1141 N N . TYR A 1 142 ? 18.5 10.914 -6.719 1 98.12 142 TYR A N 1
ATOM 1142 C CA . TYR A 1 142 ? 17.984 10.312 -5.496 1 98.12 142 TYR A CA 1
ATOM 1143 C C . TYR A 1 142 ? 16.516 9.945 -5.652 1 98.12 142 TYR A C 1
ATOM 1145 O O . TYR A 1 142 ? 16.109 8.82 -5.352 1 98.12 142 TYR A O 1
ATOM 1153 N N . THR A 1 143 ? 15.781 10.875 -6.172 1 98.12 143 THR A N 1
ATOM 1154 C CA . THR A 1 143 ? 14.336 10.695 -6.293 1 98.12 143 THR A CA 1
ATOM 1155 C C . THR A 1 143 ? 14.008 9.625 -7.332 1 98.12 143 THR A C 1
ATOM 1157 O O . THR A 1 143 ? 13.227 8.711 -7.066 1 98.12 143 THR A O 1
ATOM 1160 N N . ILE A 1 144 ? 14.648 9.695 -8.453 1 98.38 144 ILE A N 1
ATOM 1161 C CA . ILE A 1 144 ? 14.352 8.773 -9.547 1 98.38 144 ILE A CA 1
ATOM 1162 C C . ILE A 1 144 ? 14.805 7.367 -9.172 1 98.38 144 ILE A C 1
ATOM 1164 O O . ILE A 1 144 ? 14.086 6.395 -9.398 1 98.38 144 ILE A O 1
ATOM 1168 N N . SER A 1 145 ? 15.93 7.215 -8.586 1 98.69 145 SER A N 1
ATOM 1169 C CA . SER A 1 145 ? 16.438 5.898 -8.203 1 98.69 145 SER A CA 1
ATOM 1170 C C . SER A 1 145 ? 15.586 5.285 -7.094 1 98.69 145 SER A C 1
ATOM 1172 O O . SER A 1 145 ? 15.336 4.078 -7.094 1 98.69 145 SER A O 1
ATOM 1174 N N . GLY A 1 146 ? 15.18 6.125 -6.184 1 98.12 146 GLY A N 1
ATOM 1175 C CA . GLY A 1 146 ? 14.297 5.637 -5.141 1 98.12 146 GLY A CA 1
ATOM 1176 C C . GLY A 1 146 ? 12.969 5.137 -5.668 1 98.12 146 GLY A C 1
ATOM 1177 O O . GLY A 1 146 ? 12.477 4.09 -5.238 1 98.12 146 GLY A O 1
ATOM 1178 N N . LEU A 1 147 ? 12.43 5.84 -6.625 1 97.25 147 LEU A N 1
ATOM 1179 C CA . LEU A 1 147 ? 11.156 5.445 -7.227 1 97.25 147 LEU A CA 1
ATOM 1180 C C . LEU A 1 147 ? 11.32 4.188 -8.07 1 97.25 147 LEU A C 1
ATOM 1182 O O . LEU A 1 147 ? 10.461 3.301 -8.039 1 97.25 147 LEU A O 1
ATOM 1186 N N . LEU A 1 148 ? 12.383 4.141 -8.766 1 98 148 LEU A N 1
ATOM 1187 C CA . LEU A 1 148 ? 12.648 2.951 -9.57 1 98 148 LEU A CA 1
ATOM 1188 C C . LEU A 1 148 ? 12.836 1.725 -8.68 1 98 148 LEU A C 1
ATOM 1190 O O . LEU A 1 148 ? 12.352 0.638 -9 1 98 148 LEU A O 1
ATOM 1194 N N . GLU A 1 149 ? 13.516 1.892 -7.594 1 98.12 149 GLU A N 1
ATOM 1195 C CA . GLU A 1 149 ? 13.664 0.794 -6.645 1 98.12 149 GLU A CA 1
ATOM 1196 C C . GLU A 1 149 ? 12.305 0.278 -6.18 1 98.12 149 GLU A C 1
ATOM 1198 O O . GLU A 1 149 ? 12.094 -0.933 -6.094 1 98.12 149 GLU A O 1
ATOM 1203 N N . LEU A 1 150 ? 11.438 1.206 -5.949 1 96.25 150 LEU A N 1
ATOM 1204 C CA . LEU A 1 150 ? 10.102 0.852 -5.496 1 96.25 150 LEU A CA 1
ATOM 1205 C C . LEU A 1 150 ? 9.328 0.119 -6.59 1 96.25 150 LEU A C 1
ATOM 1207 O O . LEU A 1 150 ? 8.648 -0.87 -6.316 1 96.25 150 LEU A O 1
ATOM 1211 N N . VAL A 1 151 ? 9.461 0.549 -7.758 1 96.31 151 VAL A N 1
ATOM 1212 C CA . VAL A 1 151 ? 8.773 -0.071 -8.883 1 96.31 151 VAL A CA 1
ATOM 1213 C C . VAL A 1 151 ? 9.273 -1.502 -9.07 1 96.31 151 VAL A C 1
ATOM 1215 O O . VAL A 1 151 ? 8.477 -2.434 -9.195 1 96.31 151 VAL A O 1
ATOM 1218 N N . PHE A 1 152 ? 10.469 -1.666 -8.992 1 97.69 152 PHE A N 1
ATOM 1219 C CA . PHE A 1 152 ? 11.031 -2.971 -9.32 1 97.69 152 PHE A CA 1
ATOM 1220 C C . PHE A 1 152 ? 10.852 -3.945 -8.156 1 97.69 152 PHE A C 1
ATOM 1222 O O . PHE A 1 152 ? 10.672 -5.145 -8.375 1 97.69 152 PHE A O 1
ATOM 1229 N N . ILE A 1 153 ? 10.844 -3.469 -6.898 1 96.38 153 ILE A N 1
ATOM 1230 C CA . ILE A 1 153 ? 10.547 -4.387 -5.805 1 96.38 153 ILE A CA 1
ATOM 1231 C C . ILE A 1 153 ? 9.086 -4.828 -5.883 1 96.38 153 ILE A C 1
ATOM 1233 O O . ILE A 1 153 ? 8.758 -5.965 -5.535 1 96.38 153 ILE A O 1
ATOM 1237 N N . THR A 1 154 ? 8.266 -3.924 -6.355 1 95.44 154 THR A N 1
ATOM 1238 C CA . THR A 1 154 ? 6.855 -4.254 -6.539 1 95.44 154 THR A CA 1
ATOM 1239 C C . THR A 1 154 ? 6.691 -5.367 -7.57 1 95.44 154 THR A C 1
ATOM 1241 O O . THR A 1 154 ? 6.051 -6.383 -7.301 1 95.44 154 THR A O 1
ATOM 1244 N N . PHE A 1 155 ? 7.344 -5.234 -8.664 1 95.19 155 PHE A N 1
ATOM 1245 C CA . PHE A 1 155 ? 7.266 -6.246 -9.711 1 95.19 155 PHE A CA 1
ATOM 1246 C C . PHE A 1 155 ? 7.938 -7.539 -9.258 1 95.19 155 PHE A C 1
ATOM 1248 O O . PHE A 1 155 ? 7.418 -8.633 -9.508 1 95.19 155 PHE A O 1
ATOM 1255 N N . LEU A 1 156 ? 9.016 -7.379 -8.586 1 95.06 156 LEU A N 1
ATOM 1256 C CA . LEU A 1 156 ? 9.75 -8.539 -8.094 1 95.06 156 LEU A CA 1
ATOM 1257 C C . LEU A 1 156 ? 8.898 -9.344 -7.113 1 95.06 156 LEU A C 1
ATOM 1259 O O . LEU A 1 156 ? 9.016 -10.57 -7.043 1 95.06 156 LEU A O 1
ATOM 1263 N N . SER A 1 157 ? 8.039 -8.672 -6.422 1 94.06 157 SER A N 1
ATOM 1264 C CA . SER A 1 157 ? 7.238 -9.312 -5.387 1 94.06 157 SER A CA 1
ATOM 1265 C C . SER A 1 157 ? 6.047 -10.055 -5.988 1 94.06 157 SER A C 1
ATOM 1267 O O . SER A 1 157 ? 5.547 -11.016 -5.402 1 94.06 157 SER A O 1
ATOM 1269 N N . VAL A 1 158 ? 5.648 -9.664 -7.184 1 92.94 158 VAL A N 1
ATOM 1270 C CA . VAL A 1 158 ? 4.414 -10.227 -7.723 1 92.94 158 VAL A CA 1
ATOM 1271 C C . VAL A 1 158 ? 4.742 -11.203 -8.852 1 92.94 158 VAL A C 1
ATOM 1273 O O . VAL A 1 158 ? 4.016 -12.18 -9.07 1 92.94 158 VAL A O 1
ATOM 1276 N N . ILE A 1 159 ? 5.828 -10.938 -9.555 1 92.19 159 ILE A N 1
ATOM 1277 C CA . ILE A 1 159 ? 6.238 -11.82 -10.641 1 92.19 159 ILE A CA 1
ATOM 1278 C C . ILE A 1 159 ? 7.156 -12.906 -10.102 1 92.19 159 ILE A C 1
ATOM 1280 O O . ILE A 1 159 ? 8.328 -12.656 -9.812 1 92.19 159 ILE A O 1
ATOM 1284 N N . GLY A 1 160 ? 6.609 -14.094 -10.078 1 87 160 GLY A N 1
ATOM 1285 C CA . GLY A 1 160 ? 7.371 -15.219 -9.547 1 87 160 GLY A CA 1
ATOM 1286 C C . GLY A 1 160 ? 8.391 -15.766 -10.531 1 87 160 GLY A C 1
ATOM 1287 O O . GLY A 1 160 ? 8.219 -15.633 -11.742 1 87 160 GLY A O 1
ATOM 1288 N N . GLU A 1 161 ? 9.352 -16.375 -9.938 1 87.06 161 GLU A N 1
ATOM 1289 C CA . GLU A 1 161 ? 10.398 -16.984 -10.758 1 87.06 161 GLU A CA 1
ATOM 1290 C C . GLU A 1 161 ? 9.844 -18.156 -11.578 1 87.06 161 GLU A C 1
ATOM 1292 O O . GLU A 1 161 ? 10.289 -18.391 -12.703 1 87.06 161 GLU A O 1
ATOM 1297 N N . ARG A 1 162 ? 8.859 -18.828 -11.078 1 81.94 162 ARG A N 1
ATOM 1298 C CA . ARG A 1 162 ? 8.273 -19.969 -11.766 1 81.94 162 ARG A CA 1
ATOM 1299 C C . ARG A 1 162 ? 7.426 -19.516 -12.953 1 81.94 162 ARG A C 1
ATOM 1301 O O . ARG A 1 162 ? 7.332 -20.219 -13.953 1 81.94 162 ARG A O 1
ATOM 1308 N N . GLU A 1 163 ? 6.844 -18.375 -12.812 1 82.25 163 GLU A N 1
ATOM 1309 C CA . GLU A 1 163 ? 5.988 -17.859 -13.883 1 82.25 163 GLU A CA 1
ATOM 1310 C C . GLU A 1 163 ? 6.816 -17.266 -15.016 1 82.25 163 GLU A C 1
ATOM 1312 O O . GLU A 1 163 ? 6.57 -17.547 -16.188 1 82.25 163 GLU A O 1
ATOM 1317 N N . ASN A 1 164 ? 7.738 -16.453 -14.664 1 88.94 164 ASN A N 1
ATOM 1318 C CA . ASN A 1 164 ? 8.617 -15.805 -15.625 1 88.94 164 ASN A CA 1
ATOM 1319 C C . ASN A 1 164 ? 9.992 -15.516 -15.023 1 88.94 164 ASN A C 1
ATOM 1321 O O . ASN A 1 164 ? 10.242 -14.406 -14.539 1 88.94 164 ASN A O 1
ATOM 1325 N N . ALA A 1 165 ? 10.875 -16.5 -15.188 1 88.12 165 ALA A N 1
ATOM 1326 C CA . ALA A 1 165 ? 12.195 -16.422 -14.555 1 88.12 165 ALA A CA 1
ATOM 1327 C C . ALA A 1 165 ? 13.016 -15.281 -15.141 1 88.12 165 ALA A C 1
ATOM 1329 O O . ALA A 1 165 ? 13.695 -14.562 -14.398 1 88.12 165 ALA A O 1
ATOM 1330 N N . GLN A 1 166 ? 12.945 -15.094 -16.438 1 92.12 166 GLN A N 1
ATOM 1331 C CA . GLN A 1 166 ? 13.727 -14.055 -17.109 1 92.12 166 GLN A CA 1
ATOM 1332 C C . GLN A 1 166 ? 13.336 -12.664 -16.609 1 92.12 166 GLN A C 1
ATOM 1334 O O . GLN A 1 166 ? 14.195 -11.867 -16.25 1 92.12 166 GLN A O 1
ATOM 1339 N N . LEU A 1 167 ? 12.07 -12.43 -16.609 1 93.38 167 LEU A N 1
ATOM 1340 C CA . LEU A 1 167 ? 11.594 -11.125 -16.156 1 93.38 167 LEU A CA 1
ATOM 1341 C C . LEU A 1 167 ? 11.906 -10.914 -14.68 1 93.38 167 LEU A C 1
ATOM 1343 O O . LEU A 1 167 ? 12.258 -9.805 -14.266 1 93.38 167 LEU A O 1
ATOM 1347 N N . HIS A 1 168 ? 11.75 -11.953 -13.914 1 94.06 168 HIS A N 1
ATOM 1348 C CA . HIS A 1 168 ? 12.086 -11.883 -12.492 1 94.06 168 HIS A CA 1
ATOM 1349 C C . HIS A 1 168 ? 13.539 -11.477 -12.289 1 94.06 168 HIS A C 1
ATOM 1351 O O . HIS A 1 168 ? 13.836 -10.586 -11.492 1 94.06 168 HIS A O 1
ATOM 1357 N N . VAL A 1 169 ? 14.445 -12.078 -13.055 1 93.94 169 VAL A N 1
ATOM 1358 C CA . VAL A 1 169 ? 15.875 -11.797 -12.93 1 93.94 169 VAL A CA 1
ATOM 1359 C C . VAL A 1 169 ? 16.172 -10.367 -13.383 1 93.94 169 VAL A C 1
ATOM 1361 O O . VAL A 1 169 ? 16.969 -9.664 -12.75 1 93.94 169 VAL A O 1
ATOM 1364 N N . ILE A 1 170 ? 15.531 -9.93 -14.398 1 96.19 170 ILE A N 1
ATOM 1365 C CA . ILE A 1 170 ? 15.703 -8.57 -14.891 1 96.19 170 ILE A CA 1
ATOM 1366 C C . ILE A 1 170 ? 15.273 -7.578 -13.812 1 96.19 170 ILE A C 1
ATOM 1368 O O . ILE A 1 170 ? 15.992 -6.625 -13.508 1 96.19 170 ILE A O 1
ATOM 1372 N N . CYS A 1 171 ? 14.117 -7.809 -13.234 1 96.69 171 CYS A N 1
ATOM 1373 C CA . CYS A 1 171 ? 13.625 -6.945 -12.164 1 96.69 171 CYS A CA 1
ATOM 1374 C C . CYS A 1 171 ? 14.555 -6.98 -10.961 1 96.69 171 CYS A C 1
ATOM 1376 O O . CYS A 1 171 ? 14.758 -5.961 -10.297 1 96.69 171 CYS A O 1
ATOM 1378 N N . PHE A 1 172 ? 15.141 -8.086 -10.727 1 96.5 172 PHE A N 1
ATOM 1379 C CA . PHE A 1 172 ? 16.078 -8.25 -9.625 1 96.5 172 PHE A CA 1
ATOM 1380 C C . PHE A 1 172 ? 17.312 -7.371 -9.828 1 96.5 172 PHE A C 1
ATOM 1382 O O . PHE A 1 172 ? 17.703 -6.637 -8.922 1 96.5 172 PHE A O 1
ATOM 1389 N N . TYR A 1 173 ? 17.859 -7.383 -11.031 1 96.12 173 TYR A N 1
ATOM 1390 C CA . TYR A 1 173 ? 19.031 -6.57 -11.352 1 96.12 173 TYR A CA 1
ATOM 1391 C C . TYR A 1 173 ? 18.688 -5.086 -11.281 1 96.12 173 TYR A C 1
ATOM 1393 O O . TYR A 1 173 ? 19.469 -4.293 -10.734 1 96.12 173 TYR A O 1
ATOM 1401 N N . LEU A 1 174 ? 17.578 -4.754 -11.75 1 97.75 174 LEU A N 1
ATOM 1402 C CA . LEU A 1 174 ? 17.188 -3.35 -11.781 1 97.75 174 LEU A CA 1
ATOM 1403 C C . LEU A 1 174 ? 16.875 -2.842 -10.383 1 97.75 174 LEU A C 1
ATOM 1405 O O . LEU A 1 174 ? 17.172 -1.692 -10.047 1 97.75 174 LEU A O 1
ATOM 1409 N N . PHE A 1 175 ? 16.312 -3.67 -9.602 1 98.19 175 PHE A N 1
ATOM 1410 C CA . PHE A 1 175 ? 16.062 -3.338 -8.203 1 98.19 175 PHE A CA 1
ATOM 1411 C C . PHE A 1 175 ? 17.375 -3.074 -7.469 1 98.19 175 PHE A C 1
ATOM 1413 O O . PHE A 1 175 ? 17.531 -2.041 -6.812 1 98.19 175 PHE A O 1
ATOM 1420 N N . GLY A 1 176 ? 18.281 -3.988 -7.621 1 97.25 176 GLY A N 1
ATOM 1421 C CA . GLY A 1 176 ? 19.578 -3.846 -6.961 1 97.25 176 GLY A CA 1
ATOM 1422 C C . GLY A 1 176 ? 20.344 -2.627 -7.422 1 97.25 176 GLY A C 1
ATOM 1423 O O . GLY A 1 176 ? 20.891 -1.884 -6.605 1 97.25 176 GLY A O 1
ATOM 1424 N N . THR A 1 177 ? 20.344 -2.41 -8.711 1 97.5 177 THR A N 1
ATOM 1425 C CA . THR A 1 177 ? 21.094 -1.289 -9.273 1 97.5 177 THR A CA 1
ATOM 1426 C C . THR A 1 177 ? 20.469 0.039 -8.844 1 97.5 177 THR A C 1
ATOM 1428 O O . THR A 1 177 ? 21.188 0.956 -8.43 1 97.5 177 THR A O 1
ATOM 1431 N N . SER A 1 178 ? 19.172 0.153 -8.914 1 98.31 178 SER A N 1
ATOM 1432 C CA . SER A 1 178 ? 18.5 1.359 -8.445 1 98.31 178 SER A CA 1
ATOM 1433 C C . SER A 1 178 ? 18.719 1.57 -6.949 1 98.31 178 SER A C 1
ATOM 1435 O O . SER A 1 178 ? 18.891 2.703 -6.496 1 98.31 178 SER A O 1
ATOM 1437 N N . GLY A 1 179 ? 18.703 0.463 -6.227 1 98.06 179 GLY A N 1
ATOM 1438 C CA . GLY A 1 179 ? 18.969 0.544 -4.797 1 98.06 179 GLY A CA 1
ATOM 1439 C C . GLY A 1 179 ? 20.344 1.089 -4.473 1 98.06 179 GLY A C 1
ATOM 1440 O O . GLY A 1 179 ? 20.484 1.938 -3.592 1 98.06 179 GLY A O 1
ATOM 1441 N N . ILE A 1 180 ? 21.328 0.681 -5.176 1 98.38 180 ILE A N 1
ATOM 1442 C CA . ILE A 1 180 ? 22.703 1.132 -4.953 1 98.38 180 ILE A CA 1
ATOM 1443 C C . ILE A 1 180 ? 22.812 2.617 -5.281 1 98.38 180 ILE A C 1
ATOM 1445 O O . ILE A 1 180 ? 23.375 3.391 -4.504 1 98.38 180 ILE A O 1
ATOM 1449 N N . ILE A 1 181 ? 22.25 3.01 -6.418 1 98.56 181 ILE A N 1
ATOM 1450 C CA . ILE A 1 181 ? 22.297 4.41 -6.82 1 98.56 181 ILE A CA 1
ATOM 1451 C C . ILE A 1 181 ? 21.578 5.27 -5.781 1 98.56 181 ILE A C 1
ATOM 1453 O O . ILE A 1 181 ? 22.062 6.328 -5.395 1 98.56 181 ILE A O 1
ATOM 1457 N N . PHE A 1 182 ? 20.484 4.801 -5.336 1 98.69 182 PHE A N 1
ATOM 1458 C CA . PHE A 1 182 ? 19.719 5.496 -4.309 1 98.69 182 PHE A CA 1
ATOM 1459 C C . PHE A 1 182 ? 20.547 5.664 -3.037 1 98.69 182 PHE A C 1
ATOM 1461 O O . PHE A 1 182 ? 20.594 6.754 -2.469 1 98.69 182 PHE A O 1
ATOM 1468 N N . MET A 1 183 ? 21.156 4.598 -2.582 1 98.62 183 MET A N 1
ATOM 1469 C CA . MET A 1 183 ? 21.938 4.633 -1.343 1 98.62 183 MET A CA 1
ATOM 1470 C C . MET A 1 183 ? 23.109 5.59 -1.467 1 98.62 183 MET A C 1
ATOM 1472 O O . MET A 1 183 ? 23.391 6.363 -0.547 1 98.62 183 MET A O 1
ATOM 1476 N N . ILE A 1 184 ? 23.766 5.555 -2.58 1 98.62 184 ILE A N 1
ATOM 1477 C CA . ILE A 1 184 ? 24.922 6.414 -2.799 1 98.62 184 ILE A CA 1
ATOM 1478 C C . ILE A 1 184 ? 24.484 7.879 -2.799 1 98.62 184 ILE A C 1
ATOM 1480 O O . ILE A 1 184 ? 25.047 8.703 -2.08 1 98.62 184 ILE A O 1
ATOM 1484 N N . THR A 1 185 ? 23.484 8.148 -3.539 1 98.31 185 THR A N 1
ATOM 1485 C CA . THR A 1 185 ? 23.031 9.531 -3.672 1 98.31 185 THR A CA 1
ATOM 1486 C C . THR A 1 185 ? 22.438 10.039 -2.355 1 98.31 185 THR A C 1
ATOM 1488 O O . THR A 1 185 ? 22.672 11.188 -1.972 1 98.31 185 THR A O 1
ATOM 1491 N N . ASN A 1 186 ? 21.703 9.219 -1.665 1 98 186 ASN A N 1
ATOM 1492 C CA . ASN A 1 186 ? 21.172 9.578 -0.358 1 98 186 ASN A CA 1
ATOM 1493 C C . ASN A 1 186 ? 22.266 9.922 0.633 1 98 186 ASN A C 1
ATOM 1495 O O . ASN A 1 186 ? 22.172 10.906 1.368 1 98 186 ASN A O 1
ATOM 1499 N N . THR A 1 187 ? 23.281 9.109 0.595 1 98 187 THR A N 1
ATOM 1500 C CA . THR A 1 187 ? 24.391 9.32 1.51 1 98 187 THR A CA 1
ATOM 1501 C C . THR A 1 187 ? 25.125 10.625 1.188 1 98 187 THR A C 1
ATOM 1503 O O . THR A 1 187 ? 25.438 11.406 2.092 1 98 187 THR A O 1
ATOM 1506 N N . ILE A 1 188 ? 25.344 10.914 -0.029 1 96.69 188 ILE A N 1
ATOM 1507 C CA . ILE A 1 188 ? 26 12.148 -0.448 1 96.69 188 ILE A CA 1
ATOM 1508 C C . ILE A 1 188 ? 25.156 13.352 -0.061 1 96.69 188 ILE A C 1
ATOM 1510 O O . ILE A 1 188 ? 25.656 14.328 0.503 1 96.69 188 ILE A O 1
ATOM 1514 N N . LEU A 1 189 ? 23.906 13.297 -0.33 1 95.25 189 LEU A N 1
ATOM 1515 C CA . LEU A 1 189 ? 23 14.398 -0.028 1 95.25 189 LEU A CA 1
ATOM 1516 C C . LEU A 1 189 ? 22.906 14.625 1.477 1 95.25 189 LEU A C 1
ATOM 1518 O O . LEU A 1 189 ? 22.859 15.773 1.932 1 95.25 189 LEU A O 1
ATOM 1522 N N . HIS A 1 190 ? 22.859 13.531 2.166 1 94.38 190 HIS A N 1
ATOM 1523 C CA . HIS A 1 190 ? 22.812 13.648 3.619 1 94.38 190 HIS A CA 1
ATOM 1524 C C . HIS A 1 190 ? 24.062 14.352 4.148 1 94.38 190 HIS A C 1
ATOM 1526 O O . HIS A 1 190 ? 23.969 15.227 5.008 1 94.38 190 HIS A O 1
ATOM 1532 N N . ARG A 1 191 ? 25.172 14.008 3.643 1 93.44 191 ARG A N 1
ATOM 1533 C CA . ARG A 1 191 ? 26.422 14.633 4.059 1 93.44 191 ARG A CA 1
ATOM 1534 C C . ARG A 1 191 ? 26.438 16.125 3.74 1 93.44 191 ARG A C 1
ATOM 1536 O O . ARG A 1 191 ? 26.891 16.938 4.547 1 93.44 191 ARG A O 1
ATOM 1543 N N . ARG A 1 192 ? 25.844 16.469 2.703 1 89.19 192 ARG A N 1
ATOM 1544 C CA . ARG A 1 192 ? 25.859 17.844 2.217 1 89.19 192 ARG A CA 1
ATOM 1545 C C . ARG A 1 192 ? 24.828 18.703 2.93 1 89.19 192 ARG A C 1
ATOM 1547 O O . ARG A 1 192 ? 24.938 19.938 2.961 1 89.19 192 ARG A O 1
ATOM 1554 N N . THR A 1 193 ? 23.828 18.109 3.428 1 86.62 193 THR A N 1
ATOM 1555 C CA . THR A 1 193 ? 22.703 18.922 3.885 1 86.62 193 THR A CA 1
ATOM 1556 C C . THR A 1 193 ? 22.406 18.625 5.352 1 86.62 193 THR A C 1
ATOM 1558 O O . THR A 1 193 ? 22.328 19.547 6.168 1 86.62 193 THR A O 1
ATOM 1561 N N . LEU A 1 194 ? 22.359 17.375 5.73 1 86.44 194 LEU A N 1
ATOM 1562 C CA . LEU A 1 194 ? 21.75 17.016 7.008 1 86.44 194 LEU A CA 1
ATOM 1563 C C . LEU A 1 194 ? 22.812 16.516 7.992 1 86.44 194 LEU A C 1
ATOM 1565 O O . LEU A 1 194 ? 22.5 16.234 9.148 1 86.44 194 LEU A O 1
ATOM 1569 N N . TYR A 1 195 ? 23.953 16.5 7.578 1 86.19 195 TYR A N 1
ATOM 1570 C CA . TYR A 1 195 ? 25.031 15.906 8.359 1 86.19 195 TYR A CA 1
ATOM 1571 C C . TYR A 1 195 ? 25.141 16.578 9.727 1 86.19 195 TYR A C 1
ATOM 1573 O O . TYR A 1 195 ? 25.312 15.906 10.742 1 86.19 195 TYR A O 1
ATOM 1581 N N . TYR A 1 196 ? 24.922 17.859 9.742 1 79.19 196 TYR A N 1
ATOM 1582 C CA . TYR A 1 196 ? 25.156 18.594 10.977 1 79.19 196 TYR A CA 1
ATOM 1583 C C . TYR A 1 196 ? 23.844 18.828 11.719 1 79.19 196 TYR A C 1
ATOM 1585 O O . TYR A 1 196 ? 23.828 19.5 12.766 1 79.19 196 TYR A O 1
ATOM 1593 N N . CYS A 1 197 ? 22.828 18.281 11.125 1 77.75 197 CYS A N 1
ATOM 1594 C CA . CYS A 1 197 ? 21.531 18.422 11.781 1 77.75 197 CYS A CA 1
ATOM 1595 C C . CYS A 1 197 ? 21.453 17.547 13.023 1 77.75 197 CYS A C 1
ATOM 1597 O O . CYS A 1 197 ? 21.484 16.312 12.922 1 77.75 197 CYS A O 1
ATOM 1599 N N . LYS A 1 198 ? 21.406 18.188 14.18 1 78.44 198 LYS A N 1
ATOM 1600 C CA . LYS A 1 198 ? 21.297 17.469 15.438 1 78.44 198 LYS A CA 1
ATOM 1601 C C . LYS A 1 198 ? 19.875 16.984 15.672 1 78.44 198 LYS A C 1
ATOM 1603 O O . LYS A 1 198 ? 18.922 17.578 15.188 1 78.44 198 LYS A O 1
ATOM 1608 N N . PRO A 1 199 ? 19.688 15.922 16.359 1 78.88 199 PRO A N 1
ATOM 1609 C CA . PRO A 1 199 ? 20.672 15.141 17.094 1 78.88 199 PRO A CA 1
ATOM 1610 C C . PRO A 1 199 ? 21.172 13.93 16.312 1 78.88 199 PRO A C 1
ATOM 1612 O O . PRO A 1 199 ? 22.188 13.336 16.672 1 78.88 199 PRO A O 1
ATOM 1615 N N . HIS A 1 200 ? 20.609 13.609 15.188 1 87 200 HIS A N 1
ATOM 1616 C CA . HIS A 1 200 ? 20.891 12.297 14.617 1 87 200 HIS A CA 1
ATOM 1617 C C . HIS A 1 200 ? 21.578 12.414 13.266 1 87 200 HIS A C 1
ATOM 1619 O O . HIS A 1 200 ? 21.812 11.406 12.594 1 87 200 HIS A O 1
ATOM 1625 N N . GLY A 1 201 ? 22 13.555 12.93 1 89.12 201 GLY A N 1
ATOM 1626 C CA . GLY A 1 201 ? 22.578 13.75 11.609 1 89.12 201 GLY A CA 1
ATOM 1627 C C . GLY A 1 201 ? 23.828 12.922 11.367 1 89.12 201 GLY A C 1
ATOM 1628 O O . GLY A 1 201 ? 23.938 12.234 10.352 1 89.12 201 GLY A O 1
ATOM 1629 N N . ILE A 1 202 ? 24.734 12.93 12.359 1 93.06 202 ILE A N 1
ATOM 1630 C CA . ILE A 1 202 ? 26.016 12.242 12.234 1 93.06 202 ILE A CA 1
ATOM 1631 C C . ILE A 1 202 ? 25.797 10.734 12.312 1 93.06 202 ILE A C 1
ATOM 1633 O O . ILE A 1 202 ? 26.328 9.984 11.484 1 93.06 202 ILE A O 1
ATOM 1637 N N . SER A 1 203 ? 25.016 10.352 13.281 1 93.62 203 SER A N 1
ATOM 1638 C CA . SER A 1 203 ? 24.75 8.922 13.445 1 93.62 203 SER A CA 1
ATOM 1639 C C . SER A 1 203 ? 24.047 8.344 12.219 1 93.62 203 SER A C 1
ATOM 1641 O O . SER A 1 203 ? 24.344 7.227 11.797 1 93.62 203 SER A O 1
ATOM 1643 N N . SER A 1 204 ? 23.141 9.055 11.648 1 95.06 204 SER A N 1
ATOM 1644 C CA . SER A 1 204 ? 22.438 8.602 10.438 1 95.06 204 SER A CA 1
ATOM 1645 C C . SER A 1 204 ? 23.406 8.469 9.266 1 95.06 204 SER A C 1
ATOM 1647 O O . SER A 1 204 ? 23.359 7.484 8.523 1 95.06 204 SER A O 1
ATOM 1649 N N . TYR A 1 205 ? 24.281 9.375 9.211 1 96.19 205 TYR A N 1
ATOM 1650 C CA . TYR A 1 205 ? 25.25 9.344 8.133 1 96.19 205 TYR A CA 1
ATOM 1651 C C . TYR A 1 205 ? 26.141 8.109 8.234 1 96.19 205 TYR A C 1
ATOM 1653 O O . TYR A 1 205 ? 26.328 7.391 7.254 1 96.19 205 TYR A O 1
ATOM 1661 N N . TYR A 1 206 ? 26.656 7.863 9.383 1 97.38 206 TYR A N 1
ATOM 1662 C CA . TYR A 1 206 ? 27.562 6.73 9.57 1 97.38 206 TYR A CA 1
ATOM 1663 C C . TYR A 1 206 ? 26.828 5.414 9.344 1 97.38 206 TYR A C 1
ATOM 1665 O O . TYR A 1 206 ? 27.406 4.465 8.797 1 97.38 206 TYR A O 1
ATOM 1673 N N . SER A 1 207 ? 25.625 5.336 9.805 1 97.69 207 SER A N 1
ATOM 1674 C CA . SER A 1 207 ? 24.828 4.145 9.531 1 97.69 207 SER A CA 1
ATOM 1675 C C . SER A 1 207 ? 24.641 3.936 8.031 1 97.69 207 SER A C 1
ATOM 1677 O O . SER A 1 207 ? 24.75 2.812 7.539 1 97.69 207 SER A O 1
ATOM 1679 N N . LYS A 1 208 ? 24.375 5.031 7.312 1 98.19 208 LYS A N 1
ATOM 1680 C CA . LYS A 1 208 ? 24.219 4.945 5.863 1 98.19 208 LYS A CA 1
ATOM 1681 C C . LYS A 1 208 ? 25.484 4.414 5.203 1 98.19 208 LYS A C 1
ATOM 1683 O O . LYS A 1 208 ? 25.422 3.555 4.324 1 98.19 208 LYS A O 1
ATOM 1688 N N . ILE A 1 209 ? 26.609 4.891 5.68 1 98.38 209 ILE A N 1
ATOM 1689 C CA . ILE A 1 209 ? 27.891 4.461 5.129 1 98.38 209 ILE A CA 1
ATOM 1690 C C . ILE A 1 209 ? 28.094 2.977 5.414 1 98.38 209 ILE A C 1
ATOM 1692 O O . ILE A 1 209 ? 28.531 2.227 4.531 1 98.38 209 ILE A O 1
ATOM 1696 N N . ILE A 1 210 ? 27.797 2.602 6.574 1 98.56 210 ILE A N 1
ATOM 1697 C CA . ILE A 1 210 ? 27.984 1.213 6.977 1 98.56 210 ILE A CA 1
ATOM 1698 C C . ILE A 1 210 ? 27.109 0.303 6.125 1 98.56 210 ILE A C 1
ATOM 1700 O O . ILE A 1 210 ? 27.594 -0.66 5.523 1 98.56 210 ILE A O 1
ATOM 1704 N N . PHE A 1 211 ? 25.844 0.596 6.027 1 98.56 211 PHE A N 1
ATOM 1705 C CA . PHE A 1 211 ? 24.922 -0.251 5.289 1 98.56 211 PHE A CA 1
ATOM 1706 C C . PHE A 1 211 ? 25.234 -0.235 3.801 1 98.56 211 PHE A C 1
ATOM 1708 O O . PHE A 1 211 ? 25.156 -1.269 3.133 1 98.56 211 PHE A O 1
ATOM 1715 N N . LEU A 1 212 ? 25.609 0.927 3.299 1 98.62 212 LEU A N 1
ATOM 1716 C CA . LEU A 1 212 ? 26 1.038 1.898 1 98.62 212 LEU A CA 1
ATOM 1717 C C . LEU A 1 212 ? 27.219 0.176 1.605 1 98.62 212 LEU A C 1
ATOM 1719 O O . LEU A 1 212 ? 27.25 -0.55 0.608 1 98.62 212 LEU A O 1
ATOM 1723 N N . THR A 1 213 ? 28.188 0.226 2.461 1 98.5 213 THR A N 1
ATOM 1724 C CA . THR A 1 213 ? 29.422 -0.54 2.283 1 98.5 213 THR A CA 1
ATOM 1725 C C . THR A 1 213 ? 29.141 -2.037 2.334 1 98.5 213 THR A C 1
ATOM 1727 O O . THR A 1 213 ? 29.625 -2.797 1.495 1 98.5 213 THR A O 1
ATOM 1730 N N . ILE A 1 214 ? 28.344 -2.432 3.305 1 98.5 214 ILE A N 1
ATOM 1731 C CA . ILE A 1 214 ? 27.984 -3.838 3.424 1 98.5 214 ILE A CA 1
ATOM 1732 C C . ILE A 1 214 ? 27.219 -4.285 2.174 1 98.5 214 ILE A C 1
ATOM 1734 O O . ILE A 1 214 ? 27.531 -5.332 1.597 1 98.5 214 ILE A O 1
ATOM 1738 N N . TYR A 1 215 ? 26.266 -3.482 1.721 1 98.44 215 TYR A N 1
ATOM 1739 C CA . TYR A 1 215 ? 25.453 -3.809 0.553 1 98.44 215 TYR A CA 1
ATOM 1740 C C . TYR A 1 215 ? 26.312 -3.959 -0.689 1 98.44 215 TYR A C 1
ATOM 1742 O O . TYR A 1 215 ? 26.172 -4.918 -1.45 1 98.44 215 TYR A O 1
ATOM 1750 N N . CYS A 1 216 ? 27.312 -3.068 -0.85 1 97.88 216 CYS A N 1
ATOM 1751 C CA . CYS A 1 216 ? 28.172 -3.049 -2.033 1 97.88 216 CYS A CA 1
ATOM 1752 C C . CYS A 1 216 ? 29.203 -4.164 -1.979 1 97.88 216 CYS A C 1
ATOM 1754 O O . CYS A 1 216 ? 29.812 -4.512 -2.998 1 97.88 216 CYS A O 1
ATOM 1756 N N . THR A 1 217 ? 29.453 -4.688 -0.854 1 98 217 THR A N 1
ATOM 1757 C CA . THR A 1 217 ? 30.344 -5.828 -0.723 1 98 217 THR A CA 1
ATOM 1758 C C . THR A 1 217 ? 29.609 -7.133 -1.015 1 98 217 THR A C 1
ATOM 1760 O O . THR A 1 217 ? 30.141 -8.016 -1.695 1 98 217 THR A O 1
ATOM 1763 N N . ILE A 1 218 ? 28.359 -7.199 -0.581 1 98.19 218 ILE A N 1
ATOM 1764 C CA . ILE A 1 218 ? 27.578 -8.422 -0.71 1 98.19 218 ILE A CA 1
ATOM 1765 C C . ILE A 1 218 ? 27.078 -8.562 -2.145 1 98.19 218 ILE A C 1
ATOM 1767 O O . ILE A 1 218 ? 27.031 -9.664 -2.691 1 98.19 218 ILE A O 1
ATOM 1771 N N . ALA A 1 219 ? 26.719 -7.469 -2.824 1 97.69 219 ALA A N 1
ATOM 1772 C CA . ALA A 1 219 ? 26.047 -7.484 -4.125 1 97.69 219 ALA A CA 1
ATOM 1773 C C . ALA A 1 219 ? 26.922 -8.172 -5.176 1 97.69 219 ALA A C 1
ATOM 1775 O O . ALA A 1 219 ? 26.469 -9.086 -5.867 1 97.69 219 ALA A O 1
ATOM 1776 N N . PRO A 1 220 ? 28.234 -7.863 -5.309 1 97.12 220 PRO A N 1
ATOM 1777 C CA . PRO A 1 220 ? 29.062 -8.562 -6.297 1 97.12 220 PRO A CA 1
ATOM 1778 C C . PRO A 1 220 ? 29.234 -10.047 -5.977 1 97.12 220 PRO A C 1
ATOM 1780 O O . PRO A 1 220 ? 29.312 -10.875 -6.887 1 97.12 220 PRO A O 1
ATOM 1783 N N . ILE A 1 221 ? 29.312 -10.406 -4.738 1 97.88 221 ILE A N 1
ATOM 1784 C CA . ILE A 1 221 ? 29.406 -11.812 -4.34 1 97.88 221 ILE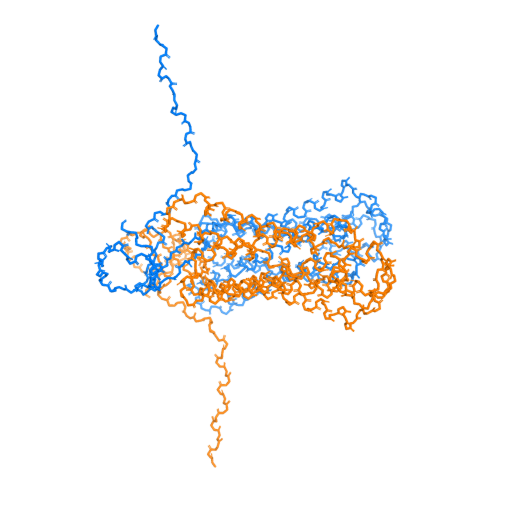 A CA 1
ATOM 1785 C C . ILE A 1 221 ? 28.156 -12.555 -4.766 1 97.88 221 ILE A C 1
ATOM 1787 O O . ILE A 1 221 ? 28.219 -13.68 -5.27 1 97.88 221 ILE A O 1
ATOM 1791 N N . MET A 1 222 ? 27.016 -11.914 -4.594 1 97.5 222 MET A N 1
ATOM 1792 C CA . MET A 1 222 ? 25.734 -12.516 -4.965 1 97.5 222 MET A CA 1
ATOM 1793 C C . MET A 1 222 ? 25.672 -12.766 -6.469 1 97.5 222 MET A C 1
ATOM 1795 O O . MET A 1 222 ? 25.297 -13.852 -6.906 1 97.5 222 MET A O 1
ATOM 1799 N N . ILE A 1 223 ? 26.047 -11.797 -7.262 1 96.06 223 ILE A N 1
ATOM 1800 C CA . ILE A 1 223 ? 25.984 -11.898 -8.711 1 96.06 223 ILE A CA 1
ATOM 1801 C C . ILE A 1 223 ? 26.953 -12.977 -9.203 1 96.06 223 ILE A C 1
ATOM 1803 O O . ILE A 1 223 ? 26.594 -13.789 -10.062 1 96.06 223 ILE A O 1
ATOM 1807 N N . MET A 1 224 ? 28.141 -13.031 -8.664 1 96.62 224 MET A N 1
ATOM 1808 C CA . MET A 1 224 ? 29.141 -14.031 -9.039 1 96.62 224 MET A CA 1
ATOM 1809 C C . MET A 1 224 ? 28.656 -15.43 -8.672 1 96.62 224 MET A C 1
ATOM 1811 O O . MET A 1 224 ? 28.812 -16.359 -9.461 1 96.62 224 MET A O 1
ATOM 1815 N N . SER A 1 225 ? 28.125 -15.523 -7.48 1 96.19 225 SER A N 1
ATOM 1816 C CA . SER A 1 225 ? 27.625 -16.828 -7.055 1 96.19 225 SER A CA 1
ATOM 1817 C C . SER A 1 225 ? 26.469 -17.297 -7.938 1 96.19 225 SER A C 1
ATOM 1819 O O . SER A 1 225 ? 26.344 -18.484 -8.219 1 96.19 225 SER A O 1
ATOM 1821 N N . PHE A 1 226 ? 25.656 -16.406 -8.312 1 93.75 226 PHE A N 1
ATOM 1822 C CA . PHE A 1 226 ? 24.578 -16.719 -9.242 1 93.75 226 PHE A CA 1
ATOM 1823 C C . PHE A 1 226 ? 25.125 -17.219 -10.562 1 93.75 226 PHE A C 1
ATOM 1825 O O . PHE A 1 226 ? 24.688 -18.25 -11.078 1 93.75 226 PHE A O 1
ATOM 1832 N N . TYR A 1 227 ? 26.094 -16.547 -11.055 1 93.12 227 TYR A N 1
ATOM 1833 C CA . TYR A 1 227 ? 26.734 -16.938 -12.305 1 93.12 227 TYR A CA 1
ATOM 1834 C C . TYR A 1 227 ? 27.375 -18.312 -12.172 1 93.12 227 TYR A C 1
ATOM 1836 O O . TYR A 1 227 ? 27.219 -19.156 -13.055 1 93.12 227 TYR A O 1
ATOM 1844 N N . PHE A 1 228 ? 28.062 -18.594 -11.086 1 94.69 228 PHE A N 1
ATOM 1845 C CA . PHE A 1 228 ? 28.766 -19.859 -10.867 1 94.69 228 PHE A CA 1
ATOM 1846 C C . PHE A 1 228 ? 27.766 -21.016 -10.734 1 94.69 228 PHE A C 1
ATOM 1848 O O . PHE A 1 228 ? 28.062 -22.141 -11.148 1 94.69 228 PHE A O 1
ATOM 1855 N N . TYR A 1 229 ? 26.641 -20.75 -10.203 1 91.81 229 TYR A N 1
ATOM 1856 C CA . TYR A 1 229 ? 25.625 -21.797 -10.086 1 91.81 229 TYR A CA 1
ATOM 1857 C C . TYR A 1 229 ? 25.016 -22.125 -11.438 1 91.81 229 TYR A C 1
ATOM 1859 O O . TYR A 1 229 ? 25 -23.281 -11.867 1 91.81 229 TYR A O 1
ATOM 1867 N N . PHE A 1 230 ? 24.594 -21.078 -12.164 1 88.25 230 PHE A N 1
ATOM 1868 C CA . PHE A 1 230 ? 23.766 -21.297 -13.344 1 88.25 230 PHE A CA 1
ATOM 1869 C C . PHE A 1 230 ? 24.625 -21.641 -14.555 1 88.25 230 PHE A C 1
ATOM 1871 O O . PHE A 1 230 ? 24.188 -22.375 -15.438 1 88.25 230 PHE A O 1
ATOM 1878 N N . LYS A 1 231 ? 25.875 -21.219 -14.57 1 90.94 231 LYS A N 1
ATOM 1879 C CA . LYS A 1 231 ? 26.703 -21.469 -15.75 1 90.94 231 LYS A CA 1
ATOM 1880 C C . LYS A 1 231 ? 27.703 -22.594 -15.492 1 90.94 231 LYS A C 1
ATOM 1882 O O . LYS A 1 231 ? 28.047 -23.328 -16.406 1 90.94 231 LYS A O 1
ATOM 1887 N N . LYS A 1 232 ? 28.125 -22.844 -14.266 1 93.5 232 LYS A N 1
ATOM 1888 C CA . LYS A 1 232 ? 29.219 -23.766 -14.016 1 93.5 232 LYS A CA 1
ATOM 1889 C C . LYS A 1 232 ? 28.812 -24.844 -13.016 1 93.5 232 LYS A C 1
ATOM 1891 O O . LYS A 1 232 ? 29.594 -25.766 -12.742 1 93.5 232 LYS A O 1
ATOM 1896 N N . CYS A 1 233 ? 27.672 -24.766 -12.43 1 92.94 233 CYS A N 1
ATOM 1897 C CA . CYS A 1 233 ? 27.203 -25.719 -11.438 1 92.94 233 CYS A CA 1
ATOM 1898 C C . CYS A 1 233 ? 28.234 -25.953 -10.352 1 92.94 233 CYS A C 1
ATOM 1900 O O . CYS A 1 233 ? 28.516 -27.109 -9.992 1 92.94 233 CYS A O 1
ATOM 1902 N N . THR A 1 234 ? 28.844 -24.859 -9.922 1 92.31 234 THR A N 1
ATOM 1903 C CA . THR A 1 234 ? 29.844 -24.922 -8.875 1 92.31 234 THR A CA 1
ATOM 1904 C C . THR A 1 234 ? 29.234 -25.312 -7.539 1 92.31 234 THR A C 1
ATOM 1906 O O . THR A 1 234 ? 28.172 -24.797 -7.164 1 92.31 234 THR A O 1
ATOM 1909 N N . LYS A 1 235 ? 29.906 -26.172 -6.836 1 90.06 235 LYS A N 1
ATOM 1910 C CA . LYS A 1 235 ? 29.438 -26.641 -5.539 1 90.06 235 LYS A CA 1
ATOM 1911 C C . LYS A 1 235 ? 29.234 -25.484 -4.566 1 90.06 235 LYS A C 1
ATOM 1913 O O . LYS A 1 235 ? 30.078 -24.578 -4.48 1 90.06 235 LYS A O 1
ATOM 1918 N N . TYR A 1 236 ? 28.047 -25.375 -3.881 1 92.25 236 TYR A N 1
ATOM 1919 C CA . TYR A 1 236 ? 27.688 -24.453 -2.809 1 92.25 236 TYR A CA 1
ATOM 1920 C C . TYR A 1 236 ? 27.422 -23.062 -3.359 1 92.25 236 TYR A C 1
ATOM 1922 O O . TYR A 1 236 ? 27.172 -22.125 -2.598 1 92.25 236 TYR A O 1
ATOM 1930 N N . ALA A 1 237 ? 27.5 -22.906 -4.66 1 94.5 237 ALA A N 1
ATOM 1931 C CA . ALA A 1 237 ? 27.281 -21.594 -5.258 1 94.5 237 ALA A CA 1
ATOM 1932 C C . ALA A 1 237 ? 25.859 -21.094 -4.988 1 94.5 237 ALA A C 1
ATOM 1934 O O . ALA A 1 237 ? 25.656 -19.922 -4.707 1 94.5 237 ALA A O 1
ATOM 1935 N N . TYR A 1 238 ? 24.953 -21.969 -5.043 1 93.75 238 TYR A N 1
ATOM 1936 C CA . TYR A 1 238 ? 23.562 -21.594 -4.805 1 93.75 238 TYR A CA 1
ATOM 1937 C C . TYR A 1 238 ? 23.344 -21.188 -3.352 1 93.75 238 TYR A C 1
ATOM 1939 O O . TYR A 1 238 ? 22.609 -20.234 -3.062 1 93.75 238 TYR A O 1
ATOM 1947 N N . GLU A 1 239 ? 23.969 -21.891 -2.436 1 94.25 239 GLU A N 1
ATOM 1948 C CA . GLU A 1 239 ? 23.859 -21.562 -1.017 1 94.25 239 GLU A CA 1
ATOM 1949 C C . GLU A 1 239 ? 24.438 -20.188 -0.728 1 94.25 239 GLU A C 1
ATOM 1951 O O . GLU A 1 239 ? 23.859 -19.406 0.041 1 94.25 239 GLU A O 1
ATOM 1956 N N . ILE A 1 240 ? 25.516 -19.969 -1.333 1 96.38 240 ILE A N 1
ATOM 1957 C CA . ILE A 1 240 ? 26.125 -18.656 -1.157 1 96.38 240 ILE A CA 1
ATOM 1958 C C . ILE A 1 240 ? 25.219 -17.578 -1.75 1 96.38 240 ILE A C 1
ATOM 1960 O O . ILE A 1 240 ? 25 -16.531 -1.135 1 96.38 240 ILE A O 1
ATOM 1964 N N . PHE A 1 241 ? 24.688 -17.844 -2.92 1 96.44 241 PHE A N 1
ATOM 1965 C CA . PHE A 1 241 ? 23.734 -16.922 -3.559 1 96.44 241 PHE A CA 1
ATOM 1966 C C . PHE A 1 241 ? 22.547 -16.656 -2.648 1 96.44 241 PHE A C 1
ATOM 1968 O O . PHE A 1 241 ? 22.188 -15.5 -2.418 1 96.44 241 PHE A O 1
ATOM 1975 N N . ALA A 1 242 ? 22.016 -17.688 -2.102 1 95.69 242 ALA A N 1
ATOM 1976 C CA . ALA A 1 242 ? 20.828 -17.578 -1.253 1 95.69 242 ALA A CA 1
ATOM 1977 C C . ALA A 1 242 ? 21.125 -16.766 0.006 1 95.69 242 ALA A C 1
ATOM 1979 O O . ALA A 1 242 ? 20.359 -15.867 0.372 1 95.69 242 ALA A O 1
ATOM 1980 N N . ILE A 1 243 ? 22.203 -17.047 0.656 1 96.88 243 ILE A N 1
ATOM 1981 C CA . ILE A 1 243 ? 22.578 -16.359 1.881 1 96.88 243 ILE A CA 1
ATOM 1982 C C . ILE A 1 243 ? 22.812 -14.883 1.585 1 96.88 243 ILE A C 1
ATOM 1984 O O . ILE A 1 243 ? 22.375 -14.016 2.342 1 96.88 243 ILE A O 1
ATOM 1988 N N . CYS A 1 244 ? 23.484 -14.602 0.486 1 97.69 244 CYS A N 1
ATOM 1989 C CA . CYS A 1 244 ? 23.703 -13.219 0.086 1 97.69 244 CYS A CA 1
ATOM 1990 C C . CYS A 1 244 ? 22.391 -12.508 -0.184 1 97.69 244 CYS A C 1
ATOM 1992 O O . CYS A 1 244 ? 22.219 -11.336 0.18 1 97.69 244 CYS A O 1
ATOM 1994 N N . GLU A 1 245 ? 21.5 -13.164 -0.792 1 96.94 245 GLU A N 1
ATOM 1995 C CA . GLU A 1 245 ? 20.188 -12.57 -1.064 1 96.94 245 GLU A CA 1
ATOM 1996 C C . GLU A 1 245 ? 19.469 -12.227 0.23 1 96.94 245 GLU A C 1
ATOM 1998 O O . GLU A 1 245 ? 18.875 -11.148 0.352 1 96.94 245 GLU A O 1
ATOM 2003 N N . TYR A 1 246 ? 19.516 -13.156 1.172 1 96.75 246 TYR A N 1
ATOM 2004 C CA . TYR A 1 246 ? 18.906 -12.891 2.471 1 96.75 246 TYR A CA 1
ATOM 2005 C C . TYR A 1 246 ? 19.5 -11.648 3.111 1 96.75 246 TYR A C 1
ATOM 2007 O O . TYR A 1 246 ? 18.766 -10.75 3.541 1 96.75 246 TYR A O 1
ATOM 2015 N N . PHE A 1 247 ? 20.734 -11.539 3.086 1 96.75 247 PHE A N 1
ATOM 2016 C CA . PHE A 1 247 ? 21.438 -10.43 3.73 1 96.75 247 PHE A CA 1
ATOM 2017 C C . PHE A 1 247 ? 21.188 -9.125 2.98 1 96.75 247 PHE A C 1
ATOM 2019 O O . PHE A 1 247 ? 21.047 -8.07 3.596 1 96.75 247 PHE A O 1
ATOM 2026 N N . GLU A 1 248 ? 21.188 -9.195 1.698 1 97.38 248 GLU A N 1
ATOM 2027 C CA . GLU A 1 248 ? 20.969 -7.996 0.9 1 97.38 248 GLU A CA 1
ATOM 2028 C C . GLU A 1 248 ? 19.609 -7.367 1.217 1 97.38 248 GLU A C 1
ATOM 2030 O O . GLU A 1 248 ? 19.5 -6.145 1.322 1 97.38 248 GLU A O 1
ATOM 2035 N N . VAL A 1 249 ? 18.656 -8.188 1.338 1 96.06 249 VAL A N 1
ATOM 2036 C CA . VAL A 1 249 ? 17.312 -7.695 1.638 1 96.06 249 VAL A CA 1
ATOM 2037 C C . VAL A 1 249 ? 17.297 -7.043 3.018 1 96.06 249 VAL A C 1
ATOM 2039 O O . VAL A 1 249 ? 16.766 -5.941 3.188 1 96.06 249 VAL A O 1
ATOM 2042 N N . ILE A 1 250 ? 17.922 -7.656 3.957 1 95.69 250 ILE A N 1
ATOM 2043 C CA . ILE A 1 250 ? 17.953 -7.141 5.324 1 95.69 250 ILE A CA 1
ATOM 2044 C C . ILE A 1 250 ? 18.719 -5.828 5.367 1 95.69 250 ILE A C 1
ATOM 2046 O O . ILE A 1 250 ? 18.266 -4.852 5.973 1 95.69 250 ILE A O 1
ATOM 2050 N N . VAL A 1 251 ? 19.828 -5.777 4.719 1 97.44 251 VAL A N 1
ATOM 2051 C CA . VAL A 1 251 ? 20.672 -4.582 4.711 1 97.44 251 VAL A CA 1
ATOM 2052 C C . VAL A 1 251 ? 19.938 -3.447 3.996 1 97.44 251 VAL A C 1
ATOM 2054 O O . VAL A 1 251 ? 20.016 -2.289 4.414 1 97.44 251 VAL A O 1
ATOM 2057 N N . ASN A 1 252 ? 19.281 -3.775 2.924 1 97.38 252 ASN A N 1
ATOM 2058 C CA . ASN A 1 252 ? 18.469 -2.791 2.215 1 97.38 252 ASN A CA 1
ATOM 2059 C C . ASN A 1 252 ? 17.422 -2.174 3.127 1 97.38 252 ASN A C 1
ATOM 2061 O O . ASN A 1 252 ? 17.281 -0.951 3.184 1 97.38 252 ASN A O 1
ATOM 2065 N N . ILE A 1 253 ? 16.75 -2.984 3.859 1 95.44 253 ILE A N 1
ATOM 2066 C CA . ILE A 1 253 ? 15.727 -2.525 4.785 1 95.44 253 ILE A CA 1
ATOM 2067 C C . ILE A 1 253 ? 16.359 -1.663 5.875 1 95.44 253 ILE A C 1
ATOM 2069 O O . ILE A 1 253 ? 15.82 -0.614 6.234 1 95.44 253 ILE A O 1
ATOM 2073 N N . LEU A 1 254 ? 17.469 -2.088 6.348 1 94.94 254 LEU A N 1
ATOM 2074 C CA . LEU A 1 254 ? 18.156 -1.343 7.398 1 94.94 254 LEU A CA 1
ATOM 2075 C C . LEU A 1 254 ? 18.609 0.024 6.887 1 94.94 254 LEU A C 1
ATOM 2077 O O . LEU A 1 254 ? 18.516 1.019 7.609 1 94.94 254 LEU A O 1
ATOM 2081 N N . PHE A 1 255 ? 19.109 0.077 5.715 1 97.31 255 PHE A N 1
ATOM 2082 C CA . PHE A 1 255 ? 19.469 1.373 5.152 1 97.31 255 PHE A CA 1
ATOM 2083 C C . PHE A 1 255 ? 18.266 2.312 5.137 1 97.31 255 PHE A C 1
ATOM 2085 O O . PHE A 1 255 ? 18.375 3.465 5.562 1 97.31 255 PHE A O 1
ATOM 2092 N N . HIS A 1 256 ? 17.172 1.812 4.684 1 94.75 256 HIS A N 1
ATOM 2093 C CA . HIS A 1 256 ? 15.961 2.633 4.602 1 94.75 256 HIS A CA 1
ATOM 2094 C C . HIS A 1 256 ? 15.453 3.004 5.992 1 94.75 256 HIS A C 1
ATOM 2096 O O . HIS A 1 256 ? 14.805 4.039 6.164 1 94.75 256 HIS A O 1
ATOM 2102 N N . SER A 1 257 ? 15.789 2.23 6.941 1 91.88 257 SER A N 1
ATOM 2103 C CA . SER A 1 257 ? 15.359 2.514 8.305 1 91.88 257 SER A CA 1
ATOM 2104 C C . SER A 1 257 ? 16.062 3.748 8.867 1 91.88 257 SER A C 1
ATOM 2106 O O . SER A 1 257 ? 15.594 4.34 9.844 1 91.88 257 SER A O 1
ATOM 2108 N N . THR A 1 258 ? 17.125 4.184 8.297 1 93.44 258 THR A N 1
ATOM 2109 C CA . THR A 1 258 ? 17.828 5.375 8.758 1 93.44 258 THR A CA 1
ATOM 2110 C C . THR A 1 258 ? 16.969 6.621 8.57 1 93.44 258 THR A C 1
ATOM 2112 O O . THR A 1 258 ? 17.234 7.66 9.18 1 93.44 258 THR A O 1
ATOM 2115 N N . ALA A 1 259 ? 16.031 6.488 7.691 1 88.94 259 ALA A N 1
ATOM 2116 C CA . ALA A 1 259 ? 15.117 7.602 7.465 1 88.94 259 ALA A CA 1
ATOM 2117 C C . ALA A 1 259 ? 14.406 7.992 8.758 1 88.94 259 ALA A C 1
ATOM 2119 O O . ALA A 1 259 ? 14.031 9.156 8.938 1 88.94 259 ALA A O 1
ATOM 2120 N N . TYR A 1 260 ? 14.289 7.02 9.586 1 86.69 260 TYR A N 1
ATOM 2121 C CA . TYR A 1 260 ? 13.656 7.312 10.867 1 86.69 260 TYR A CA 1
ATOM 2122 C C . TYR A 1 260 ? 14.453 8.359 11.641 1 86.69 260 TYR A C 1
ATOM 2124 O O . TYR A 1 260 ? 13.875 9.297 12.195 1 86.69 260 TYR A O 1
ATOM 2132 N N . TRP A 1 261 ? 15.672 8.242 11.656 1 86.81 261 TRP A N 1
ATOM 2133 C CA . TRP A 1 261 ? 16.531 9.188 12.367 1 86.81 261 TRP A CA 1
ATOM 2134 C C . TRP A 1 261 ? 16.516 10.555 11.68 1 86.81 261 TRP A C 1
ATOM 2136 O O . TRP A 1 261 ? 16.641 11.586 12.336 1 86.81 261 TRP A O 1
ATOM 2146 N N . ASP A 1 262 ? 16.281 10.547 10.477 1 86.12 262 ASP A N 1
ATOM 2147 C CA . ASP A 1 262 ? 16.297 11.797 9.711 1 86.12 262 ASP A CA 1
ATOM 2148 C C . ASP A 1 262 ? 15.031 12.609 9.984 1 86.12 262 ASP A C 1
ATOM 2150 O O . ASP A 1 262 ? 15.055 13.844 9.898 1 86.12 262 ASP A O 1
ATOM 2154 N N . ILE A 1 263 ? 14.039 11.914 10.297 1 80.81 263 ILE A N 1
ATOM 2155 C CA . ILE A 1 263 ? 12.773 12.641 10.328 1 80.81 263 ILE A CA 1
ATOM 2156 C C . ILE A 1 263 ? 12.234 12.672 11.758 1 80.81 263 ILE A C 1
ATOM 2158 O O . ILE A 1 263 ? 11.344 13.461 12.07 1 80.81 263 ILE A O 1
ATOM 2162 N N . LYS A 1 264 ? 12.898 11.891 12.492 1 79.81 264 LYS A N 1
ATOM 2163 C CA . LYS A 1 264 ? 12.383 11.789 13.859 1 79.81 264 LYS A CA 1
ATOM 2164 C C . LYS A 1 264 ? 12.305 13.164 14.523 1 79.81 264 LYS A C 1
ATOM 2166 O O . LYS A 1 264 ? 13.273 13.93 14.484 1 79.81 264 LYS A O 1
ATOM 2171 N N . GLU A 1 265 ? 11.141 13.625 14.961 1 74.56 265 GLU A N 1
ATOM 2172 C CA . GLU A 1 265 ? 10.875 14.859 15.688 1 74.56 265 GLU A CA 1
ATOM 2173 C C . GLU A 1 265 ? 10.883 16.078 14.758 1 74.56 265 GLU A C 1
ATOM 2175 O O . GLU A 1 265 ? 10.883 17.219 15.219 1 74.56 265 GLU A O 1
ATOM 2180 N N . LYS A 1 266 ? 11.094 15.805 13.508 1 76.94 266 LYS A N 1
ATOM 2181 C CA . LYS A 1 266 ? 11.227 16.938 12.594 1 76.94 266 LYS A CA 1
ATOM 2182 C C . LYS A 1 266 ? 10.031 17.031 11.648 1 76.94 266 LYS A C 1
ATOM 2184 O O . LYS A 1 266 ? 9.703 18.109 11.164 1 76.94 266 LYS A O 1
ATOM 2189 N N . ILE A 1 267 ? 9.531 15.93 11.359 1 79 267 ILE A N 1
ATOM 2190 C CA . ILE A 1 267 ? 8.453 15.914 10.375 1 79 267 ILE A CA 1
ATOM 2191 C C . ILE A 1 267 ? 7.195 15.305 10.992 1 79 267 ILE A C 1
ATOM 2193 O O . ILE A 1 267 ? 7.273 14.312 11.711 1 79 267 ILE A O 1
ATOM 2197 N N . VAL A 1 268 ? 6.074 15.914 10.766 1 79.5 268 VAL A N 1
ATOM 2198 C CA . VAL A 1 268 ? 4.793 15.383 11.219 1 79.5 268 VAL A CA 1
ATOM 2199 C C . VAL A 1 268 ? 3.809 15.336 10.047 1 79.5 268 VAL A C 1
ATOM 2201 O O . VAL A 1 268 ? 3.777 16.25 9.219 1 79.5 268 VAL A O 1
ATOM 2204 N N . LEU A 1 269 ? 3.129 14.203 10.023 1 79.38 269 LEU A N 1
ATOM 2205 C CA . LEU A 1 269 ? 2.043 14.055 9.055 1 79.38 269 LEU A CA 1
ATOM 2206 C C . LEU A 1 269 ? 0.694 14.336 9.711 1 79.38 269 LEU A C 1
ATOM 2208 O O . LEU A 1 269 ? 0.371 13.766 10.75 1 79.38 269 LEU A O 1
ATOM 2212 N N . CYS A 1 270 ? -0.008 15.25 9.094 1 81.31 270 CYS A N 1
ATOM 2213 C CA . CYS A 1 270 ? -1.272 15.617 9.719 1 81.31 270 CYS A CA 1
ATOM 2214 C C . CYS A 1 270 ? -2.377 15.75 8.68 1 81.31 270 CYS A C 1
ATOM 2216 O O . CYS A 1 270 ? -2.104 16.016 7.508 1 81.31 270 CYS A O 1
ATOM 2218 N N . THR A 1 271 ? -3.535 15.422 9.156 1 79.19 271 THR A N 1
ATOM 2219 C CA . THR A 1 271 ? -4.746 15.742 8.406 1 79.19 271 THR A CA 1
ATOM 2220 C C . THR A 1 271 ? -5.496 16.891 9.07 1 79.19 271 THR A C 1
ATOM 2222 O O . THR A 1 271 ? -5.613 16.938 10.297 1 79.19 271 THR A O 1
ATOM 2225 N N . ARG A 1 272 ? -5.895 17.812 8.195 1 78.5 272 ARG A N 1
ATOM 2226 C CA . ARG A 1 272 ? -6.531 19.016 8.734 1 78.5 272 ARG A CA 1
ATOM 2227 C C . ARG A 1 272 ? -7.898 19.234 8.094 1 78.5 272 ARG A C 1
ATOM 2229 O O . ARG A 1 272 ? -8.078 19 6.898 1 78.5 272 ARG A O 1
ATOM 2236 N N . TYR A 1 273 ? -8.773 19.641 8.969 1 78.44 273 TYR A N 1
ATOM 2237 C CA . TYR A 1 273 ? -10.078 20.109 8.516 1 78.44 273 TYR A CA 1
ATOM 2238 C C . TYR A 1 273 ? -10.031 21.594 8.156 1 78.44 273 TYR A C 1
ATOM 2240 O O . TYR A 1 273 ? -9.539 22.406 8.93 1 78.44 273 TYR A O 1
ATOM 2248 N N . VAL A 1 274 ? -10.484 21.938 6.949 1 77.06 274 VAL A N 1
ATOM 2249 C CA . VAL A 1 274 ? -10.391 23.297 6.457 1 77.06 274 VAL A CA 1
ATOM 2250 C C . VAL A 1 274 ? -11.781 23.938 6.434 1 77.06 274 VAL A C 1
ATOM 2252 O O . VAL A 1 274 ? -12.734 23.344 5.926 1 77.06 274 VAL A O 1
ATOM 2255 N N . GLU A 1 275 ? -11.898 25.047 7.16 1 74.12 275 GLU A N 1
ATOM 2256 C CA . GLU A 1 275 ? -13.148 25.797 7.164 1 74.12 275 GLU A CA 1
ATOM 2257 C C . GLU A 1 275 ? -12.906 27.266 6.82 1 74.12 275 GLU A C 1
ATOM 2259 O O . GLU A 1 275 ? -11.844 27.812 7.113 1 74.12 275 GLU A O 1
ATOM 2264 N N . LYS A 1 276 ? -13.875 27.828 6.047 1 66 276 LYS A N 1
ATOM 2265 C CA . LYS A 1 276 ? -13.789 29.266 5.785 1 66 276 LYS A CA 1
ATOM 2266 C C . LYS A 1 276 ? -14.062 30.078 7.051 1 66 276 LYS A C 1
ATOM 2268 O O . LYS A 1 276 ? -14.984 29.766 7.809 1 66 276 LYS A O 1
ATOM 2273 N N . TYR A 1 277 ? -13.109 30.812 7.551 1 56.03 277 TYR A N 1
ATOM 2274 C CA . TYR A 1 277 ? -13.219 31.656 8.734 1 56.03 277 TYR A CA 1
ATOM 2275 C C . TYR A 1 277 ? -13.766 33.031 8.375 1 56.03 277 TYR A C 1
ATOM 2277 O O . TYR A 1 277 ? -13.172 33.75 7.559 1 56.03 277 TYR A O 1
ATOM 2285 N N . ILE A 1 278 ? -15.055 33.312 8.234 1 50.34 278 ILE A N 1
ATOM 2286 C CA . ILE A 1 278 ? -15.523 34.688 8.086 1 50.34 278 ILE A CA 1
ATOM 2287 C C . ILE A 1 278 ? -15.32 35.438 9.398 1 50.34 278 ILE A C 1
ATOM 2289 O O . ILE A 1 278 ? -15.859 35.062 10.438 1 50.34 278 ILE A O 1
ATOM 2293 N N . ASN A 1 279 ? -14.352 36.219 9.578 1 44.25 279 ASN A N 1
ATOM 2294 C CA . ASN A 1 279 ? -14.211 37.156 10.672 1 44.25 279 ASN A CA 1
ATOM 2295 C C . ASN A 1 279 ? -15.508 37.938 10.914 1 44.25 279 ASN A C 1
ATOM 2297 O O . ASN A 1 279 ? -15.594 39.125 10.602 1 44.25 279 ASN A O 1
ATOM 2301 N N . GLU A 1 280 ? -16.703 37.844 10.375 1 40.62 280 GLU A N 1
ATOM 2302 C CA . GLU A 1 280 ? -17.703 38.781 10.883 1 40.62 280 GLU A CA 1
ATOM 2303 C C . GLU A 1 280 ? -17.859 38.656 12.398 1 40.62 280 GLU A C 1
ATOM 2305 O O . GLU A 1 280 ? -17.688 37.594 12.961 1 40.62 280 GLU A O 1
ATOM 2310 N N . PRO A 1 281 ? -17.938 39.875 13.211 1 36.78 281 PRO A N 1
ATOM 2311 C CA . PRO A 1 281 ? -18.469 39.844 14.578 1 36.78 281 PRO A CA 1
ATOM 2312 C C . PRO A 1 281 ? -19.609 38.844 14.734 1 36.78 281 PRO A C 1
ATOM 2314 O O . PRO A 1 281 ? -20.609 38.906 14.008 1 36.78 281 PRO A O 1
ATOM 2317 N N . GLN A 1 282 ? -19.422 37.719 14.891 1 35.31 282 GLN A N 1
ATOM 2318 C CA . GLN A 1 282 ? -20.484 36.781 15.172 1 35.31 282 GLN A CA 1
ATOM 2319 C C . GLN A 1 282 ? -21.578 37.406 16.031 1 35.31 282 GLN A C 1
ATOM 2321 O O . GLN A 1 282 ? -21.328 37.75 17.188 1 35.31 282 GLN A O 1
ATOM 2326 N N . LYS A 1 283 ? -22.438 38.219 15.477 1 33.12 283 LYS A N 1
ATOM 2327 C CA . LYS A 1 283 ? -23.656 38.438 16.266 1 33.12 283 LYS A CA 1
ATOM 2328 C C . LYS A 1 283 ? -24.156 37.094 16.844 1 33.12 283 LYS A C 1
ATOM 2330 O O . LYS A 1 283 ? -24.375 36.156 16.109 1 33.12 283 LYS A O 1
ATOM 2335 N N . ILE A 1 284 ? -24 36.906 18.094 1 32.5 284 ILE A N 1
ATOM 2336 C CA . ILE A 1 284 ? -24.609 35.906 18.984 1 32.5 284 ILE A CA 1
ATOM 2337 C C . ILE A 1 284 ? -26.094 35.812 18.703 1 32.5 284 ILE A C 1
ATOM 2339 O O . ILE A 1 284 ? -26.859 36.75 18.984 1 32.5 284 ILE A O 1
ATOM 2343 N N . PHE A 1 285 ? -26.625 35.312 17.609 1 29.31 285 PHE A N 1
ATOM 2344 C CA . PHE A 1 285 ? -28.078 35.188 17.656 1 29.31 285 PHE A CA 1
ATOM 2345 C C . PHE A 1 285 ? -28.5 34.312 18.828 1 29.31 285 PHE A C 1
ATOM 2347 O O . PHE A 1 285 ? -27.828 33.344 19.172 1 29.31 285 PHE A O 1
ATOM 2354 N N . PRO A 1 286 ? -29.438 34.812 19.656 1 26.16 286 PRO A N 1
ATOM 2355 C CA . PRO A 1 286 ? -30.016 34.062 20.781 1 26.16 286 PRO A CA 1
ATOM 2356 C C . PRO A 1 286 ? -30.484 32.688 20.391 1 26.16 286 PRO A C 1
ATOM 2358 O O . PRO A 1 286 ? -30.891 32.438 19.234 1 26.16 286 PRO A O 1
ATOM 2361 N N . PHE A 1 287 ? -30.094 31.609 21.047 1 27.67 287 PHE A N 1
ATOM 2362 C CA . PHE A 1 287 ? -30.562 30.234 21 1 27.67 287 PHE A CA 1
ATOM 2363 C C . PHE A 1 287 ? -32.094 30.172 21 1 27.67 287 PHE A C 1
ATOM 2365 O O . PHE A 1 287 ? -32.719 30.453 22.031 1 27.67 287 PHE A O 1
ATOM 2372 N N . ASP A 1 288 ? -32.875 30.703 20.016 1 27.14 288 ASP A N 1
ATOM 2373 C CA . ASP A 1 288 ? -34.312 30.406 20.109 1 27.14 288 ASP A CA 1
ATOM 2374 C C . ASP A 1 288 ? -34.562 28.922 19.969 1 27.14 288 ASP A C 1
ATOM 2376 O O . ASP A 1 288 ? -33.938 28.25 19.125 1 27.14 288 ASP A O 1
ATOM 2380 N N . GLU A 1 289 ? -35.188 28.188 20.891 1 28.48 289 GLU A N 1
ATOM 2381 C CA . GLU A 1 289 ? -35.625 26.797 21.078 1 28.48 289 GLU A CA 1
ATOM 2382 C C . GLU A 1 289 ? -36.125 26.203 19.781 1 28.48 289 GLU A C 1
ATOM 2384 O O . GLU A 1 289 ? -35.969 25 19.531 1 28.48 289 GLU A O 1
ATOM 2389 N N . LYS A 1 290 ? -37.062 26.922 19.125 1 28.86 290 LYS A N 1
ATOM 2390 C CA . LYS A 1 290 ? -37.875 26.375 18.047 1 28.86 290 LYS A CA 1
ATOM 2391 C C . LYS A 1 290 ? -37.031 26.094 16.797 1 28.86 290 LYS A C 1
ATOM 2393 O O . LYS A 1 290 ? -37.438 25.344 15.914 1 28.86 290 LYS A O 1
ATOM 2398 N N . ASN A 1 291 ? -36.062 26.828 16.469 1 26.7 291 ASN A N 1
ATOM 2399 C CA . ASN A 1 291 ? -35.375 26.781 15.18 1 26.7 291 ASN A CA 1
ATOM 2400 C C . ASN A 1 291 ? -34.406 25.625 15.109 1 26.7 291 ASN A C 1
ATOM 2402 O O . ASN A 1 291 ? -33.594 25.516 14.164 1 26.7 291 ASN A O 1
ATOM 2406 N N . CYS A 1 292 ? -34.156 24.828 16.109 1 26.81 292 CYS A N 1
ATOM 2407 C CA . CYS A 1 292 ? -33.281 23.672 16.031 1 26.81 292 CYS A CA 1
ATOM 2408 C C . CYS A 1 292 ? -33.719 22.703 14.945 1 26.81 292 CYS A C 1
ATOM 2410 O O . CYS A 1 292 ? -33.125 21.656 14.742 1 26.81 292 CYS A O 1
ATOM 2412 N N . HIS A 1 293 ? -34.938 22.766 14.508 1 26.77 293 HIS A N 1
ATOM 2413 C CA . HIS A 1 293 ? -35.312 21.734 13.539 1 26.77 293 HIS A CA 1
ATOM 2414 C C . HIS A 1 293 ? -34.562 21.938 12.227 1 26.77 293 HIS A C 1
ATOM 2416 O O . HIS A 1 293 ? -34.344 20.969 11.484 1 26.77 293 HIS A O 1
ATOM 2422 N N . LYS A 1 294 ? -34.75 23.125 11.602 1 26.8 294 LYS A N 1
ATOM 2423 C CA . LYS A 1 294 ? -34.188 23.328 10.273 1 26.8 294 LYS A CA 1
ATOM 2424 C C . LYS A 1 294 ? -32.688 23.578 10.352 1 26.8 294 LYS A C 1
ATOM 2426 O O . LYS A 1 294 ? -32.219 24.609 10.859 1 26.8 294 LYS A O 1
ATOM 2431 N N . VAL A 1 295 ? -31.797 22.578 10.633 1 28.3 295 VAL A N 1
ATOM 2432 C CA . VAL A 1 295 ? -30.344 22.672 10.594 1 28.3 295 VAL A CA 1
ATOM 2433 C C . VAL A 1 295 ? -29.906 23.516 9.406 1 28.3 295 VAL A C 1
ATOM 2435 O O . VAL A 1 295 ? -30.125 23.156 8.25 1 28.3 295 VAL A O 1
ATOM 2438 N N . ASN A 1 296 ? -30.016 24.844 9.445 1 25.41 296 ASN A N 1
ATOM 2439 C CA . ASN A 1 296 ? -29.453 25.75 8.461 1 25.41 296 ASN A CA 1
ATOM 2440 C C . ASN A 1 296 ? -28.047 25.328 8.039 1 25.41 296 ASN A C 1
ATOM 2442 O O . ASN A 1 296 ? -27.328 24.688 8.812 1 25.41 296 ASN A O 1
ATOM 2446 N N . GLU A 1 297 ? -27.641 25.547 6.758 1 27.89 297 GLU A N 1
ATOM 2447 C CA . GLU A 1 297 ? -26.469 25.266 5.938 1 27.89 297 GLU A CA 1
ATOM 2448 C C . GLU A 1 297 ? -25.172 25.688 6.652 1 27.89 297 GLU A C 1
ATOM 2450 O O . GLU A 1 297 ? -24.125 25.078 6.438 1 27.89 297 GLU A O 1
ATOM 2455 N N . SER A 1 298 ? -25.062 26.906 7.316 1 27.05 298 SER A N 1
ATOM 2456 C CA . SER A 1 298 ? -23.891 27.516 7.934 1 27.05 298 SER A CA 1
ATOM 2457 C C . SER A 1 298 ? -23.422 26.734 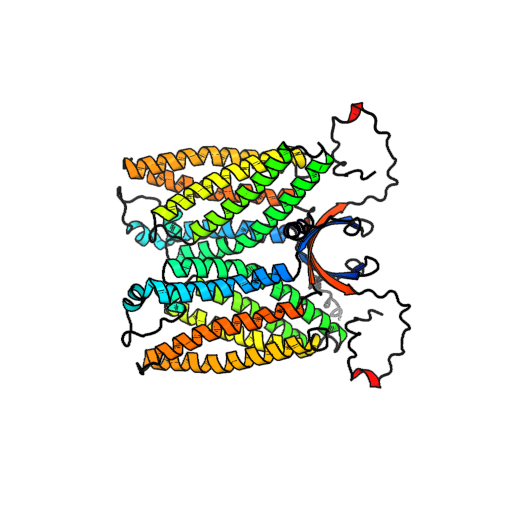9.156 1 27.05 298 SER A C 1
ATOM 2459 O O . SER A 1 298 ? -22.312 26.938 9.648 1 27.05 298 SER A O 1
ATOM 2461 N N . ILE A 1 299 ? -24.312 26.188 9.977 1 28.03 299 ILE A N 1
ATOM 2462 C CA . ILE A 1 299 ? -24.016 25.672 11.312 1 28.03 299 ILE A CA 1
ATOM 2463 C C . ILE A 1 299 ? -23.156 24.422 11.211 1 28.03 299 ILE A C 1
ATOM 2465 O O . ILE A 1 299 ? -23.406 23.422 11.875 1 28.03 299 ILE A O 1
ATOM 2469 N N . CYS A 1 300 ? -22.609 24.062 10.18 1 29.47 300 CYS A N 1
ATOM 2470 C CA . CYS A 1 300 ? -21.516 23.141 10.461 1 29.47 300 CYS A CA 1
ATOM 2471 C C . CYS A 1 300 ? -20.547 23.703 11.484 1 29.47 300 CYS A C 1
ATOM 2473 O O . CYS A 1 300 ? -19.422 23.234 11.609 1 29.47 300 CYS A O 1
ATOM 2475 N N . ARG A 1 301 ? -20.812 24.891 12.07 1 26.94 301 ARG A N 1
ATOM 2476 C CA . ARG A 1 301 ? -20.031 25.578 13.102 1 26.94 301 ARG A CA 1
ATOM 2477 C C . ARG A 1 301 ? -20.266 24.969 14.477 1 26.94 301 ARG A C 1
ATOM 2479 O O . ARG A 1 301 ? -21.406 24.859 14.922 1 26.94 301 ARG A O 1
ATOM 2486 N N . ILE A 1 302 ? -19.453 24.031 14.898 1 25.08 302 ILE A N 1
ATOM 2487 C CA . ILE A 1 302 ? -19.422 23.641 16.297 1 25.08 302 ILE A CA 1
ATOM 2488 C C . ILE A 1 302 ? -19.188 24.875 17.172 1 25.08 302 ILE A C 1
ATOM 2490 O O . ILE A 1 302 ? -18.156 25.562 17.031 1 25.08 302 ILE A O 1
ATOM 2494 N N . ASN A 1 303 ? -20.234 25.688 17.594 1 22.88 303 ASN A N 1
ATOM 2495 C CA . ASN A 1 303 ? -20.141 26.734 18.594 1 22.88 303 ASN A CA 1
ATOM 2496 C C . ASN A 1 303 ? -19.516 26.234 19.891 1 22.88 303 ASN A C 1
ATOM 2498 O O . ASN A 1 303 ? -20.094 25.406 20.594 1 22.88 303 ASN A O 1
ATOM 2502 N N . ILE A 1 304 ? -18.25 26.141 19.984 1 21.92 304 ILE A N 1
ATOM 2503 C CA . ILE A 1 304 ? -17.562 26.031 21.266 1 21.92 304 ILE A CA 1
ATOM 2504 C C . ILE A 1 304 ? -17.781 27.312 22.078 1 21.92 304 ILE A C 1
ATOM 2506 O O . ILE A 1 304 ? -17.297 28.375 21.703 1 21.92 304 ILE A O 1
ATOM 2510 N N . SER A 1 305 ? -18.953 27.672 22.578 1 20.3 305 SER A N 1
ATOM 2511 C CA . SER A 1 305 ? -18.969 28.547 23.734 1 20.3 305 SER A CA 1
ATOM 2512 C C . SER A 1 305 ? -18.328 27.875 24.953 1 20.3 305 SER A C 1
ATOM 2514 O O . SER A 1 305 ? -18.5 26.688 25.172 1 20.3 305 SER A O 1
ATOM 2516 N N . MET B 1 1 ? 0.915 39.656 -44.719 1 19.78 1 MET B N 1
ATOM 2517 C CA . MET B 1 1 ? 1.663 40.062 -43.531 1 19.78 1 MET B CA 1
ATOM 2518 C C . MET B 1 1 ? 1.089 39.406 -42.281 1 19.78 1 MET B C 1
ATOM 2520 O O . MET B 1 1 ? 1.812 39.188 -41.312 1 19.78 1 MET B O 1
ATOM 2524 N N . LYS B 1 2 ? -0.305 39.281 -41.906 1 22.2 2 LYS B N 1
ATOM 2525 C CA . LYS B 1 2 ? -0.922 39.438 -40.594 1 22.2 2 LYS B CA 1
ATOM 2526 C C . LYS B 1 2 ? -0.841 38.125 -39.781 1 22.2 2 LYS B C 1
ATOM 2528 O O . LYS B 1 2 ? -0.932 38.156 -38.562 1 22.2 2 LYS B O 1
ATOM 2533 N N . GLU B 1 3 ? -1.033 36.938 -40.344 1 23.88 3 GLU B N 1
ATOM 2534 C CA . GLU B 1 3 ? -1.842 35.906 -39.719 1 23.88 3 GLU B CA 1
ATOM 2535 C C . GLU B 1 3 ? -1.021 35.094 -38.688 1 23.88 3 GLU B C 1
ATOM 2537 O O . GLU B 1 3 ? -1.354 33.938 -38.406 1 23.88 3 GLU B O 1
ATOM 2542 N N . VAL B 1 4 ? 0.188 35.531 -38.219 1 27.08 4 VAL B N 1
ATOM 2543 C CA . VAL B 1 4 ? 1.229 34.719 -37.594 1 27.08 4 VAL B CA 1
ATOM 2544 C C . VAL B 1 4 ? 0.791 34.312 -36.188 1 27.08 4 VAL B C 1
ATOM 2546 O O . VAL B 1 4 ? 1.461 33.531 -35.531 1 27.08 4 VAL B O 1
ATOM 2549 N N . SER B 1 5 ? -0.215 35.031 -35.469 1 24.86 5 SER B N 1
ATOM 2550 C CA . SER B 1 5 ? 0.004 35.281 -34.031 1 24.86 5 SER B CA 1
ATOM 2551 C C . SER B 1 5 ? -0.347 34.031 -33.188 1 24.86 5 SER B C 1
ATOM 2553 O O . SER B 1 5 ? 0.062 33.938 -32.031 1 24.86 5 SER B O 1
ATOM 2555 N N . SER B 1 6 ? -1.423 33.188 -33.438 1 25.78 6 SER B N 1
ATOM 2556 C CA . SER B 1 6 ? -2.309 32.719 -32.375 1 25.78 6 SER B CA 1
ATOM 2557 C C . SER B 1 6 ? -1.696 31.516 -31.656 1 25.78 6 SER B C 1
ATOM 2559 O O . SER B 1 6 ? -2.098 31.203 -30.531 1 25.78 6 SER B O 1
ATOM 2561 N N . SER B 1 7 ? -0.995 30.578 -32.25 1 26.39 7 SER B N 1
ATOM 2562 C CA . SER B 1 7 ? -1.147 29.172 -31.891 1 26.39 7 SER B CA 1
ATOM 2563 C C . SER B 1 7 ? -0.367 28.828 -30.625 1 26.39 7 SER B C 1
ATOM 2565 O O . SER B 1 7 ? -0.388 27.688 -30.156 1 26.39 7 SER B O 1
ATOM 2567 N N . PHE B 1 8 ? 0.693 29.609 -30.141 1 25.89 8 PHE B N 1
ATOM 2568 C CA . PHE B 1 8 ? 1.757 28.969 -29.375 1 25.89 8 PHE B CA 1
ATOM 2569 C C . PHE B 1 8 ? 1.331 28.781 -27.922 1 25.89 8 PHE B C 1
ATOM 2571 O O . PHE B 1 8 ? 2.17 28.781 -27.016 1 25.89 8 PHE B O 1
ATOM 2578 N N . ASN B 1 9 ? 0.006 29.062 -27.469 1 26.56 9 ASN B N 1
ATOM 2579 C CA . ASN B 1 9 ? -0.262 29.203 -26.047 1 26.56 9 ASN B CA 1
ATOM 2580 C C . ASN B 1 9 ? -0.175 27.859 -25.328 1 26.56 9 ASN B C 1
ATOM 2582 O O . ASN B 1 9 ? -0.725 27.688 -24.234 1 26.56 9 ASN B O 1
ATOM 2586 N N . GLU B 1 10 ? 0.192 26.734 -25.984 1 26.48 10 GLU B N 1
ATOM 2587 C CA . GLU B 1 10 ? -0.052 25.406 -25.422 1 26.48 10 GLU B CA 1
ATOM 2588 C C . GLU B 1 10 ? 0.714 25.203 -24.109 1 26.48 10 GLU B C 1
ATOM 2590 O O . GLU B 1 10 ? 0.59 24.172 -23.469 1 26.48 10 GLU B O 1
ATOM 2595 N N . ASN B 1 11 ? 1.846 25.938 -23.812 1 25.72 11 ASN B N 1
ATOM 2596 C CA . ASN B 1 11 ? 2.982 25.469 -23.031 1 25.72 11 ASN B CA 1
ATOM 2597 C C . ASN B 1 11 ? 2.641 25.391 -21.547 1 25.72 11 ASN B C 1
ATOM 2599 O O . ASN B 1 11 ? 3.477 24.984 -20.734 1 25.72 11 ASN B O 1
ATOM 2603 N N . ASN B 1 12 ? 1.71 26.25 -20.906 1 24.55 12 ASN B N 1
ATOM 2604 C CA . ASN B 1 12 ? 1.863 26.656 -19.516 1 24.55 12 ASN B CA 1
ATOM 2605 C C . ASN B 1 12 ? 1.4 25.578 -18.547 1 24.55 12 ASN B C 1
ATOM 2607 O O . ASN B 1 12 ? 1.172 25.844 -17.375 1 24.55 12 ASN B O 1
ATOM 2611 N N . SER B 1 13 ? 0.743 24.516 -18.953 1 25.08 13 SER B N 1
ATOM 2612 C CA . SER B 1 13 ? -0.058 23.812 -17.953 1 25.08 13 SER B CA 1
ATOM 2613 C C . SER B 1 13 ? 0.826 23.141 -16.906 1 25.08 13 SER B C 1
ATOM 2615 O O . SER B 1 13 ? 0.332 22.422 -16.031 1 25.08 13 SER B O 1
ATOM 2617 N N . ILE B 1 14 ? 2.1 22.938 -17.156 1 24.98 14 ILE B N 1
ATOM 2618 C CA . ILE B 1 14 ? 2.777 21.891 -16.391 1 24.98 14 ILE B CA 1
ATOM 2619 C C . ILE B 1 14 ? 2.875 22.312 -14.922 1 24.98 14 ILE B C 1
ATOM 2621 O O . ILE B 1 14 ? 2.816 21.484 -14.016 1 24.98 14 ILE B O 1
ATOM 2625 N N . ASN B 1 15 ? 3.326 23.625 -14.633 1 25.03 15 ASN B N 1
ATOM 2626 C CA . ASN B 1 15 ? 4.184 23.953 -13.492 1 25.03 15 ASN B CA 1
ATOM 2627 C C . ASN B 1 15 ? 3.391 23.984 -12.188 1 25.03 15 ASN B C 1
ATOM 2629 O O . ASN B 1 15 ? 3.619 24.859 -11.344 1 25.03 15 ASN B O 1
ATOM 2633 N N . CYS B 1 16 ? 2.23 23.562 -12.008 1 25.02 16 CYS B N 1
ATOM 2634 C CA . CYS B 1 16 ? 1.502 24.125 -10.875 1 25.02 16 CYS B CA 1
ATOM 2635 C C . CYS B 1 16 ? 2.195 23.781 -9.562 1 25.02 16 CYS B C 1
ATOM 2637 O O . CYS B 1 16 ? 1.683 22.984 -8.773 1 25.02 16 CYS B O 1
ATOM 2639 N N . ILE B 1 17 ? 3.398 23.109 -9.43 1 28.53 17 ILE B N 1
ATOM 2640 C CA . ILE B 1 17 ? 3.979 23.172 -8.094 1 28.53 17 ILE B CA 1
ATOM 2641 C C . ILE B 1 17 ? 4.07 24.625 -7.629 1 28.53 17 ILE B C 1
ATOM 2643 O O . ILE B 1 17 ? 4.93 25.375 -8.086 1 28.53 17 ILE B O 1
ATOM 2647 N N . LYS B 1 18 ? 3.033 25.406 -7.641 1 29.77 18 LYS B N 1
ATOM 2648 C CA . LYS B 1 18 ? 3.057 26.812 -7.258 1 29.77 18 LYS B CA 1
ATOM 2649 C C . LYS B 1 18 ? 3.926 27.031 -6.023 1 29.77 18 LYS B C 1
ATOM 2651 O O . LYS B 1 18 ? 4.086 26.125 -5.203 1 29.77 18 LYS B O 1
ATOM 2656 N N . LYS B 1 19 ? 4.66 28.203 -5.918 1 31.86 19 LYS B N 1
ATOM 2657 C CA . LYS B 1 19 ? 5.48 28.953 -4.973 1 31.86 19 LYS B CA 1
ATOM 2658 C C . LYS B 1 19 ? 4.906 28.875 -3.562 1 31.86 19 LYS B C 1
ATOM 2660 O O . LYS B 1 19 ? 3.717 29.125 -3.357 1 31.86 19 LYS B O 1
ATOM 2665 N N . ILE B 1 20 ? 5.449 28.156 -2.641 1 35.75 20 ILE B N 1
ATOM 2666 C CA . ILE B 1 20 ? 5.359 28.141 -1.186 1 35.75 20 ILE B CA 1
ATOM 2667 C C . ILE B 1 20 ? 5.309 29.578 -0.657 1 35.75 20 ILE B C 1
ATOM 2669 O O . ILE B 1 20 ? 6.316 30.281 -0.677 1 35.75 20 ILE B O 1
ATOM 2673 N N . ASP B 1 21 ? 4.434 30.438 -0.953 1 37.31 21 ASP B N 1
ATOM 2674 C CA . ASP B 1 21 ? 4.266 31.719 -0.274 1 37.31 21 ASP B CA 1
ATOM 2675 C C . ASP B 1 21 ? 4.359 31.562 1.241 1 37.31 21 ASP B C 1
ATOM 2677 O O . ASP B 1 21 ? 4.203 30.453 1.762 1 37.31 21 ASP B O 1
ATOM 2681 N N . ASN B 1 22 ? 4.609 32.75 2.215 1 42.97 22 ASN B N 1
ATOM 2682 C CA . ASN B 1 22 ? 4.703 33.188 3.605 1 42.97 22 ASN B CA 1
ATOM 2683 C C . ASN B 1 22 ? 3.693 32.438 4.488 1 42.97 22 ASN B C 1
ATOM 2685 O O . ASN B 1 22 ? 3.869 32.375 5.703 1 42.97 22 ASN B O 1
ATOM 2689 N N . ASN B 1 23 ? 2.6 31.938 3.949 1 46.91 23 ASN B N 1
ATOM 2690 C CA . ASN B 1 23 ? 1.407 31.547 4.691 1 46.91 23 ASN B CA 1
ATOM 2691 C C . ASN B 1 23 ? 1.499 30.094 5.164 1 46.91 23 ASN B C 1
ATOM 2693 O O . ASN B 1 23 ? 0.524 29.547 5.68 1 46.91 23 ASN B O 1
ATOM 2697 N N . ARG B 1 24 ? 2.631 29.469 5.105 1 61.66 24 ARG B N 1
ATOM 2698 C CA . ARG B 1 24 ? 2.701 28.062 5.469 1 61.66 24 ARG B CA 1
ATOM 2699 C C . ARG B 1 24 ? 3.451 27.859 6.781 1 61.66 24 ARG B C 1
ATOM 2701 O O . ARG B 1 24 ? 3.844 26.75 7.121 1 61.66 24 ARG B O 1
ATOM 2708 N N . ILE B 1 25 ? 3.715 28.953 7.363 1 67.12 25 ILE B N 1
ATOM 2709 C CA . ILE B 1 25 ? 4.426 28.875 8.633 1 67.12 25 ILE B CA 1
ATOM 2710 C C . ILE B 1 25 ? 3.467 29.188 9.781 1 67.12 25 ILE B C 1
ATOM 2712 O O . ILE B 1 25 ? 2.715 30.172 9.719 1 67.12 25 ILE B O 1
ATOM 2716 N N . TYR B 1 26 ? 3.383 28.266 10.586 1 65.88 26 TYR B N 1
ATOM 2717 C CA . TYR B 1 26 ? 2.559 28.391 11.781 1 65.88 26 TYR B CA 1
ATOM 2718 C C . TYR B 1 26 ? 3.391 28.188 13.039 1 65.88 26 TYR B C 1
ATOM 2720 O O . TYR B 1 26 ? 4.328 27.375 13.047 1 65.88 26 TYR B O 1
ATOM 2728 N N . THR B 1 27 ? 3.244 29.219 13.945 1 63.69 27 THR B N 1
ATOM 2729 C CA . THR B 1 27 ? 3.93 29.031 15.219 1 63.69 27 THR B CA 1
ATOM 2730 C C . THR B 1 27 ? 2.934 29 16.375 1 63.69 27 THR B C 1
ATOM 2732 O O . THR B 1 27 ? 1.942 29.734 16.359 1 63.69 27 THR B O 1
ATOM 2735 N N . ASP B 1 28 ? 3.002 28.078 17.172 1 61.59 28 ASP B N 1
ATOM 2736 C CA . ASP B 1 28 ? 2.184 28.062 18.391 1 61.59 28 ASP B CA 1
ATOM 2737 C C . ASP B 1 28 ? 2.887 28.781 19.531 1 61.59 28 ASP B C 1
ATOM 2739 O O . ASP B 1 28 ? 2.471 28.688 20.688 1 61.59 28 ASP B O 1
ATOM 2743 N N . GLY B 1 29 ? 3.9 29.516 19.219 1 60.31 29 GLY B N 1
ATOM 2744 C CA . GLY B 1 29 ? 4.668 30.25 20.219 1 60.31 29 GLY B CA 1
ATOM 2745 C C . GLY B 1 29 ? 5.914 29.516 20.656 1 60.31 29 GLY B C 1
ATOM 2746 O O . GLY B 1 29 ? 6.953 30.125 20.906 1 60.31 29 GLY B O 1
ATOM 2747 N N . ILE B 1 30 ? 5.773 28.188 20.734 1 65.44 30 ILE B N 1
ATOM 2748 C CA . ILE B 1 30 ? 6.891 27.359 21.203 1 65.44 30 ILE B CA 1
ATOM 2749 C C . ILE B 1 30 ? 7.527 26.641 20.031 1 65.44 30 ILE B C 1
ATOM 2751 O O . ILE B 1 30 ? 8.758 26.578 19.922 1 65.44 30 ILE B O 1
ATOM 2755 N N . THR B 1 31 ? 6.574 26.266 19.141 1 73.06 31 THR B N 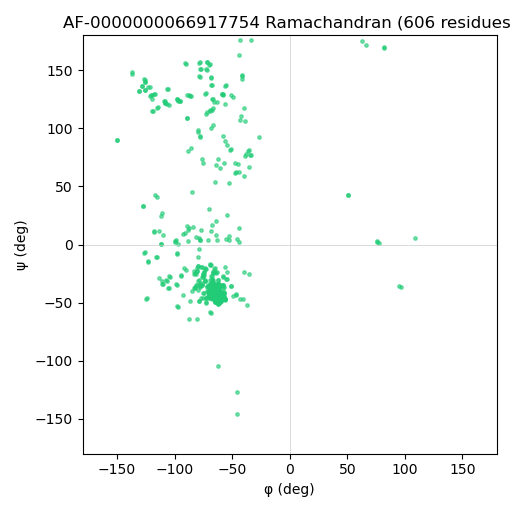1
ATOM 2756 C CA . THR B 1 31 ? 7.016 25.438 18.016 1 73.06 31 THR B CA 1
ATOM 2757 C C . THR B 1 31 ? 6.602 26.062 16.688 1 73.06 31 THR B C 1
ATOM 2759 O O . THR B 1 31 ? 5.5 26.594 16.562 1 73.06 31 THR B O 1
ATOM 2762 N N . LYS B 1 32 ? 7.57 26.078 15.852 1 76.5 32 LYS B N 1
ATOM 2763 C CA . LYS B 1 32 ? 7.32 26.562 14.492 1 76.5 32 LYS B CA 1
ATOM 2764 C C . LYS B 1 32 ? 7.066 25.406 13.531 1 76.5 32 LYS B C 1
ATOM 2766 O O . LYS B 1 32 ? 7.82 24.438 13.508 1 76.5 32 LYS B O 1
ATOM 2771 N N . TYR B 1 33 ? 5.918 25.453 12.859 1 74.69 33 TYR B N 1
ATOM 2772 C CA . TYR B 1 33 ? 5.547 24.453 11.875 1 74.69 33 TYR B CA 1
ATOM 2773 C C . TYR B 1 33 ? 5.609 25.016 10.461 1 74.69 33 TYR B C 1
ATOM 2775 O O . TYR B 1 33 ? 5.051 26.078 10.188 1 74.69 33 TYR B O 1
ATOM 2783 N N . THR B 1 34 ? 6.414 24.312 9.672 1 77.31 34 THR B N 1
ATOM 2784 C CA . THR B 1 34 ? 6.488 24.703 8.266 1 77.31 34 THR B CA 1
ATOM 2785 C C . THR B 1 34 ? 5.941 23.594 7.375 1 77.31 34 THR B C 1
ATOM 2787 O O . THR B 1 34 ? 6.457 22.469 7.387 1 77.31 34 THR B O 1
ATOM 2790 N N . GLU B 1 35 ? 4.906 23.875 6.672 1 80.12 35 GLU B N 1
ATOM 2791 C CA . GLU B 1 35 ? 4.312 22.875 5.781 1 80.12 35 GLU B CA 1
ATOM 2792 C C . GLU B 1 35 ? 5.254 22.547 4.625 1 80.12 35 GLU B C 1
ATOM 2794 O O . GLU B 1 35 ? 5.766 23.438 3.953 1 80.12 35 GLU B O 1
ATOM 2799 N N . ILE B 1 36 ? 5.566 21.312 4.438 1 78.44 36 ILE B N 1
ATOM 2800 C CA . ILE B 1 36 ? 6.488 20.859 3.408 1 78.44 36 ILE B CA 1
ATOM 2801 C C . ILE B 1 36 ? 5.707 20.391 2.182 1 78.44 36 ILE B C 1
ATOM 2803 O O . ILE B 1 36 ? 5.961 20.844 1.064 1 78.44 36 ILE B O 1
ATOM 2807 N N . ILE B 1 37 ? 4.777 19.484 2.439 1 78.5 37 ILE B N 1
ATOM 2808 C CA . ILE B 1 37 ? 3.967 18.922 1.364 1 78.5 37 ILE B CA 1
ATOM 2809 C C . ILE B 1 37 ? 2.488 18.984 1.746 1 78.5 37 ILE B C 1
ATOM 2811 O O . ILE B 1 37 ? 2.125 18.703 2.891 1 78.5 37 ILE B O 1
ATOM 2815 N N . ARG B 1 38 ? 1.743 19.453 0.83 1 79.88 38 ARG B N 1
ATOM 2816 C CA . ARG B 1 38 ? 0.291 19.453 0.975 1 79.88 38 ARG B CA 1
ATOM 2817 C C . ARG B 1 38 ? -0.366 18.625 -0.129 1 79.88 38 ARG B C 1
ATOM 2819 O O . ARG B 1 38 ? -0.19 18.922 -1.314 1 79.88 38 ARG B O 1
ATOM 2826 N N . LEU B 1 39 ? -0.961 17.578 0.345 1 75.69 39 LEU B N 1
ATOM 2827 C CA . LEU B 1 39 ? -1.684 16.766 -0.629 1 75.69 39 LEU B CA 1
ATOM 2828 C C . LEU B 1 39 ? -3.158 17.141 -0.669 1 75.69 39 LEU B C 1
ATOM 2830 O O . LEU B 1 39 ? -3.832 17.141 0.363 1 75.69 39 LEU B O 1
ATOM 2834 N N . THR B 1 40 ? -3.543 17.484 -1.863 1 74.75 40 THR B N 1
ATOM 2835 C CA . THR B 1 40 ? -4.949 17.812 -2.047 1 74.75 40 THR B CA 1
ATOM 2836 C C . THR B 1 40 ? -5.82 16.562 -1.968 1 74.75 40 THR B C 1
ATOM 2838 O O . THR B 1 40 ? -5.359 15.469 -2.271 1 74.75 40 THR B O 1
ATOM 2841 N N . PRO B 1 41 ? -7.031 16.75 -1.516 1 74.88 41 PRO B N 1
ATOM 2842 C CA . PRO B 1 41 ? -7.953 15.609 -1.453 1 74.88 41 PRO B CA 1
ATOM 2843 C C . PRO B 1 41 ? -8.109 14.898 -2.797 1 74.88 41 PRO B C 1
ATOM 2845 O O . PRO B 1 41 ? -8.312 13.68 -2.838 1 74.88 41 PRO B O 1
ATOM 2848 N N . LEU B 1 42 ? -7.953 15.656 -3.795 1 76.5 42 LEU B N 1
ATOM 2849 C CA . LEU B 1 42 ? -8.086 15.062 -5.121 1 76.5 42 LEU B CA 1
ATOM 2850 C C . LEU B 1 42 ? -7.008 14.016 -5.363 1 76.5 42 LEU B C 1
ATOM 2852 O O . LEU B 1 42 ? -7.293 12.93 -5.867 1 76.5 42 LEU B O 1
ATOM 2856 N N . ILE B 1 43 ? -5.875 14.312 -4.969 1 75.06 43 ILE B N 1
ATOM 2857 C CA . ILE B 1 43 ? -4.758 13.406 -5.191 1 75.06 43 ILE B CA 1
ATOM 2858 C C . ILE B 1 43 ? -4.938 12.148 -4.344 1 75.06 43 ILE B C 1
ATOM 2860 O O . ILE B 1 43 ? -4.73 11.031 -4.824 1 75.06 43 ILE B O 1
ATOM 2864 N N . VAL B 1 44 ? -5.312 12.375 -3.199 1 73.94 44 VAL B N 1
ATOM 2865 C CA . VAL B 1 44 ? -5.512 11.25 -2.293 1 73.94 44 VAL B CA 1
ATOM 2866 C C . VAL B 1 44 ? -6.648 10.367 -2.807 1 73.94 44 VAL B C 1
ATOM 2868 O O . VAL B 1 44 ? -6.555 9.141 -2.766 1 73.94 44 VAL B O 1
ATOM 2871 N N . PHE B 1 45 ? -7.645 11.078 -3.312 1 75.62 45 PHE B N 1
ATOM 2872 C CA . PHE B 1 45 ? -8.797 10.359 -3.85 1 75.62 45 PHE B CA 1
ATOM 2873 C C . PHE B 1 45 ? -8.406 9.57 -5.094 1 75.62 45 PHE B C 1
ATOM 2875 O O . PHE B 1 45 ? -8.75 8.391 -5.219 1 75.62 45 PHE B O 1
ATOM 2882 N N . ILE B 1 46 ? -7.715 10.148 -5.938 1 78.56 46 ILE B N 1
ATOM 2883 C CA . ILE B 1 46 ? -7.281 9.469 -7.156 1 78.56 46 ILE B CA 1
ATOM 2884 C C . ILE B 1 46 ? -6.406 8.273 -6.797 1 78.56 46 ILE B C 1
ATOM 2886 O O . ILE B 1 46 ? -6.602 7.176 -7.328 1 78.56 46 ILE B O 1
ATOM 2890 N N . ALA B 1 47 ? -5.629 8.477 -5.859 1 79.25 47 ALA B N 1
ATOM 2891 C CA . ALA B 1 47 ? -4.719 7.402 -5.461 1 79.25 47 ALA B CA 1
ATOM 2892 C C . ALA B 1 47 ? -5.469 6.289 -4.73 1 79.25 47 ALA B C 1
ATOM 2894 O O . ALA B 1 47 ? -5.012 5.145 -4.695 1 79.25 47 ALA B O 1
ATOM 2895 N N . GLY B 1 48 ? -6.609 6.629 -4.23 1 82.06 48 GLY B N 1
ATOM 2896 C CA . GLY B 1 48 ? -7.371 5.652 -3.465 1 82.06 48 GLY B CA 1
ATOM 2897 C C . GLY B 1 48 ? -8.398 4.914 -4.301 1 82.06 48 GLY B C 1
ATOM 2898 O O . GLY B 1 48 ? -8.773 3.785 -3.979 1 82.06 48 GLY B O 1
ATOM 2899 N N . ILE B 1 49 ? -8.883 5.527 -5.348 1 86.31 49 ILE B N 1
ATOM 2900 C CA . ILE B 1 49 ? -10.008 4.953 -6.074 1 86.31 49 ILE B CA 1
ATOM 2901 C C . ILE B 1 49 ? -9.547 4.449 -7.438 1 86.31 49 ILE B C 1
ATOM 2903 O O . ILE B 1 49 ? -10.023 3.422 -7.922 1 86.31 49 ILE B O 1
ATOM 2907 N N . VAL B 1 50 ? -8.648 5.082 -7.996 1 87.75 50 VAL B N 1
ATOM 2908 C CA . VAL B 1 50 ? -8.25 4.789 -9.367 1 87.75 50 VAL B CA 1
ATOM 2909 C C . VAL B 1 50 ? -7.543 3.436 -9.43 1 87.75 50 VAL B C 1
ATOM 2911 O O . VAL B 1 50 ? -7.828 2.615 -10.305 1 87.75 50 VAL B O 1
ATOM 2914 N N . PRO B 1 51 ? -6.746 3.174 -8.469 1 91.62 51 PRO B N 1
ATOM 2915 C CA . PRO B 1 51 ? -6.016 1.909 -8.586 1 91.62 51 PRO B CA 1
ATOM 2916 C C . PRO B 1 51 ? -6.941 0.694 -8.602 1 91.62 51 PRO B C 1
ATOM 2918 O O . PRO B 1 51 ? -6.871 -0.125 -9.523 1 91.62 51 PRO B O 1
ATOM 2921 N N . PRO B 1 52 ? -7.871 0.542 -7.715 1 93.88 52 PRO B N 1
ATOM 2922 C CA . PRO B 1 52 ? -8.75 -0.626 -7.812 1 93.88 52 PRO B CA 1
ATOM 2923 C C . PRO B 1 52 ? -9.594 -0.624 -9.078 1 93.88 52 PRO B C 1
ATOM 2925 O O . PRO B 1 52 ? -9.867 -1.686 -9.648 1 93.88 52 PRO B O 1
ATOM 2928 N N . LEU B 1 53 ? -10.023 0.535 -9.523 1 94 53 LEU B N 1
ATOM 2929 C CA . LEU B 1 53 ? -10.812 0.626 -10.742 1 94 53 LEU B CA 1
ATOM 2930 C C . LEU B 1 53 ? -9.992 0.195 -11.953 1 94 53 LEU B C 1
ATOM 2932 O O . LEU B 1 53 ? -10.43 -0.642 -12.742 1 94 53 LEU B O 1
ATOM 2936 N N . VAL B 1 54 ? -8.812 0.697 -12.07 1 93.75 54 VAL B N 1
ATOM 2937 C CA . VAL B 1 54 ? -7.93 0.359 -13.18 1 93.75 54 VAL B CA 1
ATOM 2938 C C . VAL B 1 54 ? -7.5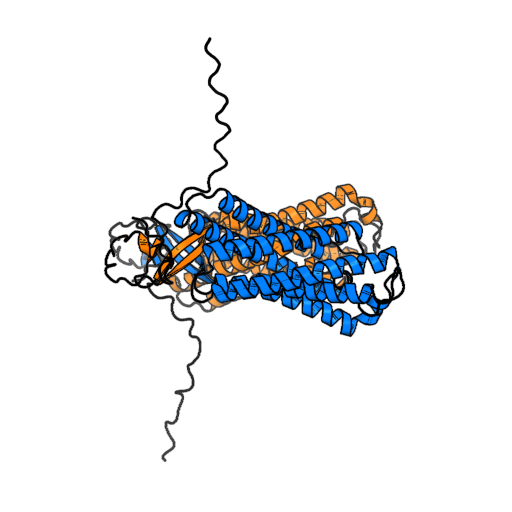12 -1.107 -13.078 1 93.75 54 VAL B C 1
ATOM 2940 O O . VAL B 1 54 ? -7.445 -1.811 -14.094 1 93.75 54 VAL B O 1
ATOM 2943 N N . GLY B 1 55 ? -7.227 -1.501 -11.844 1 94.69 55 GLY B N 1
ATOM 2944 C CA . GLY B 1 55 ? -6.883 -2.9 -11.648 1 94.69 55 GLY B CA 1
ATOM 2945 C C . GLY B 1 55 ? -7.973 -3.852 -12.102 1 94.69 55 GLY B C 1
ATOM 2946 O O . GLY B 1 55 ? -7.691 -4.844 -12.781 1 94.69 55 GLY B O 1
ATOM 2947 N N . SER B 1 56 ? -9.203 -3.541 -11.836 1 94.88 56 SER B N 1
ATOM 2948 C CA . SER B 1 56 ? -10.32 -4.395 -12.211 1 94.88 56 SER B CA 1
ATOM 2949 C C . SER B 1 56 ? -10.555 -4.367 -13.719 1 94.88 56 SER B C 1
ATOM 2951 O O . SER B 1 56 ? -10.633 -5.418 -14.359 1 94.88 56 SER B O 1
ATOM 2953 N N . ILE B 1 57 ? -10.539 -3.215 -14.289 1 94.62 57 ILE B N 1
ATOM 2954 C CA . ILE B 1 57 ? -10.82 -3.064 -15.711 1 94.62 57 ILE B CA 1
ATOM 2955 C C . ILE B 1 57 ? -9.695 -3.701 -16.531 1 94.62 57 ILE B C 1
ATOM 2957 O O . ILE B 1 57 ? -9.961 -4.418 -17.5 1 94.62 57 ILE B O 1
ATOM 2961 N N . THR B 1 58 ? -8.508 -3.469 -16.141 1 95.62 58 THR B N 1
ATOM 2962 C CA . THR B 1 58 ? -7.367 -4 -16.875 1 95.62 58 THR B CA 1
ATOM 2963 C C . THR B 1 58 ? -7.324 -5.523 -16.781 1 95.62 58 THR B C 1
ATOM 2965 O O . THR B 1 58 ? -7.137 -6.207 -17.797 1 95.62 58 THR B O 1
ATOM 2968 N N . SER B 1 59 ? -7.527 -6.074 -15.602 1 95.44 59 SER B N 1
ATOM 2969 C CA . SER B 1 59 ? -7.48 -7.52 -15.438 1 95.44 59 SER B CA 1
ATOM 2970 C C . SER B 1 59 ? -8.594 -8.203 -16.219 1 95.44 59 SER B C 1
ATOM 2972 O O . SER B 1 59 ? -8.359 -9.195 -16.906 1 95.44 59 SER B O 1
ATOM 2974 N N . ILE B 1 60 ? -9.773 -7.652 -16.219 1 94.38 60 ILE B N 1
ATOM 2975 C CA . ILE B 1 60 ? -10.914 -8.227 -16.922 1 94.38 60 ILE B CA 1
ATOM 2976 C C . ILE B 1 60 ? -10.695 -8.102 -18.422 1 94.38 60 ILE B C 1
ATOM 2978 O O . ILE B 1 60 ? -10.875 -9.078 -19.172 1 94.38 60 ILE B O 1
ATOM 2982 N N . SER B 1 61 ? -10.234 -6.977 -18.859 1 95.31 61 SER B N 1
ATOM 2983 C CA . SER B 1 61 ? -10.039 -6.738 -20.281 1 95.31 61 SER B CA 1
ATOM 2984 C C . SER B 1 61 ? -8.93 -7.625 -20.844 1 95.31 61 SER B C 1
ATOM 2986 O O . SER B 1 61 ? -9.094 -8.234 -21.906 1 95.31 61 SER B O 1
ATOM 2988 N N . LEU B 1 62 ? -7.84 -7.727 -20.141 1 94.44 62 LEU B N 1
ATOM 2989 C CA . LEU B 1 62 ? -6.73 -8.562 -20.594 1 94.44 62 LEU B CA 1
ATOM 2990 C C . LEU B 1 62 ? -7.152 -10.023 -20.703 1 94.44 62 LEU B C 1
ATOM 2992 O O . LEU B 1 62 ? -6.828 -10.703 -21.672 1 94.44 62 LEU B O 1
ATOM 2996 N N . ALA B 1 63 ? -7.859 -10.477 -19.75 1 93.38 63 ALA B N 1
ATOM 2997 C CA . ALA B 1 63 ? -8.312 -11.867 -19.719 1 93.38 63 ALA B CA 1
ATOM 2998 C C . ALA B 1 63 ? -9.25 -12.156 -20.891 1 93.38 63 ALA B C 1
ATOM 3000 O O . ALA B 1 63 ? -9.086 -13.164 -21.594 1 93.38 63 ALA B O 1
ATOM 3001 N N . LEU B 1 64 ? -10.219 -11.281 -21.172 1 91.88 64 LEU B N 1
ATOM 3002 C CA . LEU B 1 64 ? -11.242 -11.5 -22.188 1 91.88 64 LEU B CA 1
ATOM 3003 C C . LEU B 1 64 ? -10.672 -11.312 -23.578 1 91.88 64 LEU B C 1
ATOM 3005 O O . LEU B 1 64 ? -11.102 -11.977 -24.531 1 91.88 64 LEU B O 1
ATOM 3009 N N . LEU B 1 65 ? -9.625 -10.547 -23.766 1 92.31 65 LEU B N 1
ATOM 3010 C CA . LEU B 1 65 ? -9.109 -10.211 -25.094 1 92.31 65 LEU B CA 1
ATOM 3011 C C . LEU B 1 65 ? -7.934 -11.117 -25.453 1 92.31 65 LEU B C 1
ATOM 3013 O O . LEU B 1 65 ? -7.789 -11.516 -26.609 1 92.31 65 LEU B O 1
ATOM 3017 N N . PHE B 1 66 ? -7.09 -11.523 -24.484 1 90.94 66 PHE B N 1
ATOM 3018 C CA . PHE B 1 66 ? -5.816 -12.125 -24.859 1 90.94 66 PHE B CA 1
ATOM 3019 C C . PHE B 1 66 ? -5.668 -13.516 -24.266 1 90.94 66 PHE B C 1
ATOM 3021 O O . PHE B 1 66 ? -4.812 -14.289 -24.688 1 90.94 66 PHE B O 1
ATOM 3028 N N . HIS B 1 67 ? -6.457 -13.922 -23.297 1 89.25 67 HIS B N 1
ATOM 3029 C CA . HIS B 1 67 ? -6.172 -15.172 -22.609 1 89.25 67 HIS B CA 1
ATOM 3030 C C . HIS B 1 67 ? -7.391 -16.094 -22.594 1 89.25 67 HIS B C 1
ATOM 3032 O O . HIS B 1 67 ? -7.66 -16.766 -21.594 1 89.25 67 HIS B O 1
ATOM 3038 N N . ASN B 1 68 ? -8.164 -16.031 -23.641 1 83.12 68 ASN B N 1
ATOM 3039 C CA . ASN B 1 68 ? -9.336 -16.891 -23.781 1 83.12 68 ASN B CA 1
ATOM 3040 C C . ASN B 1 68 ? -8.961 -18.375 -23.734 1 83.12 68 ASN B C 1
ATOM 3042 O O . ASN B 1 68 ? -9.719 -19.188 -23.203 1 83.12 68 ASN B O 1
ATOM 3046 N N . ALA B 1 69 ? -7.832 -18.734 -24.266 1 81 69 ALA B N 1
ATOM 3047 C CA . ALA B 1 69 ? -7.371 -20.109 -24.281 1 81 69 ALA B CA 1
ATOM 3048 C C . ALA B 1 69 ? -7.094 -20.609 -22.859 1 81 69 ALA B C 1
ATOM 3050 O O . ALA B 1 69 ? -7.488 -21.719 -22.5 1 81 69 ALA B O 1
ATOM 3051 N N . ASP B 1 70 ? -6.426 -19.781 -22.062 1 82.19 70 ASP B N 1
ATOM 3052 C CA . ASP B 1 70 ? -6.113 -20.141 -20.688 1 82.19 70 ASP B CA 1
ATOM 3053 C C . ASP B 1 70 ? -7.387 -20.312 -19.859 1 82.19 70 ASP B C 1
ATOM 3055 O O . ASP B 1 70 ? -7.469 -21.203 -19.016 1 82.19 70 ASP B O 1
ATOM 3059 N N . ILE B 1 71 ? -8.328 -19.516 -20.188 1 82.25 71 ILE B N 1
ATOM 3060 C CA . ILE B 1 71 ? -9.609 -19.578 -19.5 1 82.25 71 ILE B CA 1
ATOM 3061 C C . ILE B 1 71 ? -10.344 -20.859 -19.875 1 82.25 71 ILE B C 1
ATOM 3063 O O . ILE B 1 71 ? -10.945 -21.516 -19.031 1 82.25 71 ILE B O 1
ATOM 3067 N N . SER B 1 72 ? -10.297 -21.141 -21.109 1 79.12 72 SER B N 1
ATOM 3068 C CA . SER B 1 72 ? -10.984 -22.328 -21.609 1 79.12 72 SER B CA 1
ATOM 3069 C C . SER B 1 72 ? -10.383 -23.609 -21.031 1 79.12 72 SER B C 1
ATOM 3071 O O . SER B 1 72 ? -11.078 -24.625 -20.906 1 79.12 72 SER B O 1
ATOM 3073 N N . ASN B 1 73 ? -9.125 -23.516 -20.641 1 78.12 73 ASN B N 1
ATOM 3074 C CA . ASN B 1 73 ? -8.422 -24.719 -20.203 1 78.12 73 ASN B CA 1
ATOM 3075 C C . ASN B 1 73 ? -8.555 -24.938 -18.703 1 78.12 73 ASN B C 1
ATOM 3077 O O . ASN B 1 73 ? -7.93 -25.844 -18.141 1 78.12 73 ASN B O 1
ATOM 3081 N N . TYR B 1 74 ? -9.375 -24.203 -18.141 1 78.12 74 TYR B N 1
ATOM 3082 C CA . TYR B 1 74 ? -9.633 -24.422 -16.719 1 78.12 74 TYR B CA 1
ATOM 3083 C C . TYR B 1 74 ? -10.383 -25.734 -16.516 1 78.12 74 TYR B C 1
ATOM 3085 O O . TYR B 1 74 ? -10.969 -26.281 -17.453 1 78.12 74 TYR B O 1
ATOM 3093 N N . ASN B 1 75 ? -10.18 -26.266 -15.281 1 76.69 75 ASN B N 1
ATOM 3094 C CA . ASN B 1 75 ? -11.008 -27.406 -14.898 1 76.69 75 ASN B CA 1
ATOM 3095 C C . ASN B 1 75 ? -12.398 -26.953 -14.445 1 76.69 75 ASN B C 1
ATOM 3097 O O . ASN B 1 75 ? -12.586 -26.562 -13.289 1 76.69 75 ASN B O 1
ATOM 3101 N N . TRP B 1 76 ? -13.273 -27.031 -15.359 1 80.75 76 TRP B N 1
ATOM 3102 C CA . TRP B 1 76 ? -14.633 -26.578 -15.102 1 80.75 76 TRP B CA 1
ATOM 3103 C C . TRP B 1 76 ? -15.477 -27.703 -14.508 1 80.75 76 TRP B C 1
ATOM 3105 O O . TRP B 1 76 ? -15.445 -28.844 -15.008 1 80.75 76 TRP B O 1
ATOM 3115 N N . GLN B 1 77 ? -16.094 -27.453 -13.469 1 81.31 77 GLN B N 1
ATOM 3116 C CA . GLN B 1 77 ? -16.906 -28.469 -12.797 1 81.31 77 GLN B CA 1
ATOM 3117 C C . GLN B 1 77 ? -18.109 -28.844 -13.656 1 81.31 77 GLN B C 1
ATOM 3119 O O . GLN B 1 77 ? -18.484 -30.031 -13.727 1 81.31 77 GLN B O 1
ATOM 3124 N N . CYS B 1 78 ? -18.812 -27.828 -14.234 1 86.69 78 CYS B N 1
ATOM 3125 C CA . CYS B 1 78 ? -20.047 -28.078 -14.984 1 86.69 78 CYS B CA 1
ATOM 3126 C C . CYS B 1 78 ? -19.875 -27.672 -16.453 1 86.69 78 CYS B C 1
ATOM 3128 O O . CYS B 1 78 ? -20.75 -27.031 -17.031 1 86.69 78 CYS B O 1
ATOM 3130 N N . GLY B 1 79 ? -18.781 -28.016 -16.969 1 82 79 GLY B N 1
ATOM 3131 C CA . GLY B 1 79 ? -18.516 -27.641 -18.359 1 82 79 GLY B CA 1
ATOM 3132 C C . GLY B 1 79 ? -18.016 -26.219 -18.5 1 82 79 GLY B C 1
ATOM 3133 O O . GLY B 1 79 ? -18.234 -25.391 -17.609 1 82 79 GLY B O 1
ATOM 3134 N N . ARG B 1 80 ? -17.578 -25.875 -19.625 1 81.12 80 ARG B N 1
ATOM 3135 C CA . ARG B 1 80 ? -16.922 -24.609 -19.875 1 81.12 80 ARG B CA 1
ATOM 3136 C C . ARG B 1 80 ? -17.922 -23.453 -19.891 1 81.12 80 ARG B C 1
ATOM 3138 O O . ARG B 1 80 ? -18.984 -23.562 -20.516 1 81.12 80 ARG B O 1
ATOM 3145 N N . ALA B 1 81 ? -17.531 -22.484 -19.125 1 82.31 81 ALA B N 1
ATOM 3146 C CA . ALA B 1 81 ? -18.344 -21.266 -19.125 1 82.31 81 ALA B CA 1
ATOM 3147 C C . ALA B 1 81 ? -17.844 -20.281 -20.188 1 82.31 81 ALA B C 1
ATOM 3149 O O . ALA B 1 81 ? -16.672 -20.328 -20.594 1 82.31 81 ALA B O 1
ATOM 3150 N N . LEU B 1 82 ? -18.766 -19.438 -20.594 1 82.81 82 LEU B N 1
ATOM 3151 C CA . LEU B 1 82 ? -18.438 -18.453 -21.625 1 82.81 82 LEU B CA 1
ATOM 3152 C C . LEU B 1 82 ? -17.641 -17.281 -21.031 1 82.81 82 LEU B C 1
ATOM 3154 O O . LEU B 1 82 ? -16.766 -16.734 -21.703 1 82.81 82 LEU B O 1
ATOM 3158 N N . LEU B 1 83 ? -18.016 -17 -19.781 1 88.75 83 LEU B N 1
ATOM 3159 C CA . LEU B 1 83 ? -17.375 -15.859 -19.125 1 88.75 83 LEU B CA 1
ATOM 3160 C C . LEU B 1 83 ? -16.656 -16.312 -17.859 1 88.75 83 LEU B C 1
ATOM 3162 O O . LEU B 1 83 ? -17.234 -17 -17.016 1 88.75 83 LEU B O 1
ATOM 3166 N N . PRO B 1 84 ? -15.391 -15.906 -17.797 1 91.69 84 PRO B N 1
ATOM 3167 C CA . PRO B 1 84 ? -14.695 -16.219 -16.547 1 91.69 84 PRO B CA 1
ATOM 3168 C C . PRO B 1 84 ? -15.062 -15.258 -15.414 1 91.69 84 PRO B C 1
ATOM 3170 O O . PRO B 1 84 ? -15.367 -14.086 -15.664 1 91.69 84 PRO B O 1
ATOM 3173 N N . SER B 1 85 ? -15.125 -15.789 -14.188 1 92.75 85 SER B N 1
ATOM 3174 C CA . SER B 1 85 ? -15.32 -14.914 -13.039 1 92.75 85 SER B CA 1
ATOM 3175 C C . SER B 1 85 ? -14.062 -14.094 -12.742 1 92.75 85 SER B C 1
ATOM 3177 O O . SER B 1 85 ? -12.969 -14.445 -13.195 1 92.75 85 SER B O 1
ATOM 3179 N N . LEU B 1 86 ? -14.211 -12.938 -12.055 1 93.38 86 LEU B N 1
ATOM 3180 C CA . LEU B 1 86 ? -13.055 -12.148 -11.648 1 93.38 86 LEU B CA 1
ATOM 3181 C C . LEU B 1 86 ? -12.109 -12.977 -10.773 1 93.38 86 LEU B C 1
ATOM 3183 O O . LEU B 1 86 ? -10.891 -12.867 -10.898 1 93.38 86 LEU B O 1
ATOM 3187 N N . SER B 1 87 ? -12.625 -13.859 -9.961 1 91.75 87 SER B N 1
ATOM 3188 C CA . SER B 1 87 ? -11.844 -14.727 -9.102 1 91.75 87 SER B CA 1
ATOM 3189 C C . SER B 1 87 ? -10.93 -15.633 -9.914 1 91.75 87 SER B C 1
ATOM 3191 O O . SER B 1 87 ? -9.812 -15.945 -9.484 1 91.75 87 SER B O 1
ATOM 3193 N N . ARG B 1 88 ? -11.391 -16.047 -11.016 1 90.94 88 ARG B N 1
ATOM 3194 C CA . ARG B 1 88 ? -10.57 -16.875 -11.898 1 90.94 88 ARG B CA 1
ATOM 3195 C C . ARG B 1 88 ? -9.609 -16.031 -12.719 1 90.94 88 ARG B C 1
ATOM 3197 O O . ARG B 1 88 ? -8.484 -16.453 -12.992 1 90.94 88 ARG B O 1
ATOM 3204 N N . ILE B 1 89 ? -10.055 -14.852 -13.094 1 92.69 89 ILE B N 1
ATOM 3205 C CA . ILE B 1 89 ? -9.242 -13.945 -13.906 1 92.69 89 ILE B CA 1
ATOM 3206 C C . ILE B 1 89 ? -7.988 -13.547 -13.133 1 92.69 89 ILE B C 1
ATOM 3208 O O . ILE B 1 89 ? -6.883 -13.562 -13.688 1 92.69 89 ILE B O 1
ATOM 3212 N N . ILE B 1 90 ? -8.102 -13.234 -11.898 1 90.56 90 ILE B N 1
ATOM 3213 C CA . ILE B 1 90 ? -6.984 -12.703 -11.125 1 90.56 90 ILE B CA 1
ATOM 3214 C C . ILE B 1 90 ? -6.043 -13.844 -10.734 1 90.56 90 ILE B C 1
ATOM 3216 O O . ILE B 1 90 ? -5.016 -13.609 -10.086 1 90.56 90 ILE B O 1
ATOM 3220 N N . ASN B 1 91 ? -6.324 -15.023 -11.188 1 87.06 91 ASN B N 1
ATOM 3221 C CA . ASN B 1 91 ? -5.414 -16.156 -11.031 1 87.06 91 ASN B CA 1
ATOM 3222 C C . ASN B 1 91 ? -4.457 -16.266 -12.211 1 87.06 91 ASN B C 1
ATOM 3224 O O . ASN B 1 91 ? -3.467 -17 -12.141 1 87.06 91 ASN B O 1
ATOM 3228 N N . LEU B 1 92 ? -4.867 -15.695 -13.25 1 89.44 92 LEU B N 1
ATOM 3229 C CA . LEU B 1 92 ? -3.994 -15.719 -14.414 1 89.44 92 LEU B CA 1
ATOM 3230 C C . LEU B 1 92 ? -2.744 -14.875 -14.172 1 89.44 92 LEU B C 1
ATOM 3232 O O . LEU B 1 92 ? -2.816 -13.812 -13.547 1 89.44 92 LEU B O 1
ATOM 3236 N N . PRO B 1 93 ? -1.644 -15.328 -14.672 1 87.06 93 PRO B N 1
ATOM 3237 C CA . PRO B 1 93 ? -0.35 -14.742 -14.305 1 87.06 93 PRO B CA 1
ATOM 3238 C C . PRO B 1 93 ? -0.28 -13.242 -14.586 1 87.06 93 PRO B C 1
ATOM 3240 O O . PRO B 1 93 ? 0.151 -12.469 -13.727 1 87.06 93 PRO B O 1
ATOM 3243 N N . VAL B 1 94 ? -0.696 -12.805 -15.758 1 91.06 94 VAL B N 1
ATOM 3244 C CA . VAL B 1 94 ? -0.562 -11.398 -16.125 1 91.06 94 VAL B CA 1
ATOM 3245 C C . VAL B 1 94 ? -1.611 -10.57 -15.383 1 91.06 94 VAL B C 1
ATOM 3247 O O . VAL B 1 94 ? -1.297 -9.523 -14.82 1 91.06 94 VAL B O 1
ATOM 3250 N N . GLU B 1 95 ? -2.848 -11.023 -15.367 1 94.19 95 GLU B N 1
ATOM 3251 C CA . GLU B 1 95 ? -3.951 -10.328 -14.711 1 94.19 95 GLU B CA 1
ATOM 3252 C C . GLU B 1 95 ? -3.705 -10.203 -13.211 1 94.19 95 GLU B C 1
ATOM 3254 O O . GLU B 1 95 ? -4.012 -9.164 -12.609 1 94.19 95 GLU B O 1
ATOM 3259 N N . ARG B 1 96 ? -3.096 -11.164 -12.703 1 92.69 96 ARG B N 1
ATOM 3260 C CA . ARG B 1 96 ? -2.791 -11.172 -11.273 1 92.69 96 ARG B CA 1
ATOM 3261 C C . ARG B 1 96 ? -1.823 -10.047 -10.914 1 92.69 96 ARG B C 1
ATOM 3263 O O . ARG B 1 96 ? -1.968 -9.406 -9.867 1 92.69 96 ARG B O 1
ATOM 3270 N N . VAL B 1 97 ? -0.891 -9.867 -11.75 1 91.44 97 VAL B N 1
ATOM 3271 C CA . VAL B 1 97 ? 0.128 -8.852 -11.5 1 91.44 97 VAL B CA 1
ATOM 3272 C C . VAL B 1 97 ? -0.526 -7.473 -11.406 1 91.44 97 VAL B C 1
ATOM 3274 O O . VAL B 1 97 ? -0.336 -6.754 -10.422 1 91.44 97 VAL B O 1
ATOM 3277 N N . PHE B 1 98 ? -1.318 -7.156 -12.312 1 93 98 PHE B N 1
ATOM 3278 C CA . PHE B 1 98 ? -1.976 -5.855 -12.32 1 93 98 PHE B CA 1
ATOM 3279 C C . PHE B 1 98 ? -2.963 -5.738 -11.172 1 93 98 PHE B C 1
ATOM 3281 O O . PHE B 1 98 ? -2.998 -4.719 -10.477 1 93 98 PHE B O 1
ATOM 3288 N N . TRP B 1 99 ? -3.676 -6.73 -10.93 1 94.88 99 TRP B N 1
ATOM 3289 C CA . TRP B 1 99 ? -4.672 -6.742 -9.867 1 94.88 99 TRP B CA 1
ATOM 3290 C C . TRP B 1 99 ? -4.008 -6.57 -8.5 1 94.88 99 TRP B C 1
ATOM 3292 O O . TRP B 1 99 ? -4.367 -5.664 -7.746 1 94.88 99 TRP B O 1
ATOM 3302 N N . GLN B 1 100 ? -3.016 -7.301 -8.227 1 94.62 100 GLN B N 1
ATOM 3303 C CA . GLN B 1 100 ? -2.402 -7.312 -6.906 1 94.62 100 GLN B CA 1
ATOM 3304 C C . GLN B 1 100 ? -1.667 -6.004 -6.629 1 94.62 100 GLN B C 1
ATOM 3306 O O . GLN B 1 100 ? -1.787 -5.438 -5.543 1 94.62 100 GLN B O 1
ATOM 3311 N N . ILE B 1 101 ? -0.976 -5.547 -7.594 1 93.38 101 ILE B N 1
ATOM 3312 C CA . ILE B 1 101 ? -0.228 -4.309 -7.398 1 93.38 101 ILE B CA 1
ATOM 3313 C C . ILE B 1 101 ? -1.194 -3.16 -7.121 1 93.38 101 ILE B C 1
ATOM 3315 O O . ILE B 1 101 ? -1.038 -2.434 -6.141 1 93.38 101 ILE B O 1
ATOM 3319 N N . LEU B 1 102 ? -2.162 -3.08 -7.895 1 93 102 LEU B N 1
ATOM 3320 C CA . LEU B 1 102 ? -3.049 -1.925 -7.816 1 93 102 LEU B CA 1
ATOM 3321 C C . LEU B 1 102 ? -3.982 -2.039 -6.613 1 93 102 LEU B C 1
ATOM 3323 O O . LEU B 1 102 ? -4.246 -1.046 -5.934 1 93 102 LEU B O 1
ATOM 3327 N N . ILE B 1 103 ? -4.422 -3.197 -6.25 1 93.81 103 ILE B N 1
ATOM 3328 C CA . ILE B 1 103 ? -5.324 -3.369 -5.117 1 93.81 103 ILE B CA 1
ATOM 3329 C C . ILE B 1 103 ? -4.547 -3.211 -3.812 1 93.81 103 ILE B C 1
ATOM 3331 O O . ILE B 1 103 ? -5.016 -2.549 -2.881 1 93.81 103 ILE B O 1
ATOM 3335 N N . LEU B 1 104 ? -3.389 -3.754 -3.734 1 91.88 104 LEU B N 1
ATOM 3336 C CA . LEU B 1 104 ? -2.65 -3.717 -2.477 1 91.88 104 LEU B CA 1
ATOM 3337 C C . LEU B 1 104 ? -2.068 -2.328 -2.23 1 91.88 104 LEU B C 1
ATOM 3339 O O . LEU B 1 104 ? -1.952 -1.896 -1.081 1 91.88 104 LEU B O 1
ATOM 3343 N N . MET B 1 105 ? -1.801 -1.595 -3.225 1 88 105 MET B N 1
ATOM 3344 C CA . MET B 1 105 ? -1.247 -0.254 -3.053 1 88 105 MET B CA 1
ATOM 3345 C C . MET B 1 105 ? -2.318 0.72 -2.576 1 88 105 MET B C 1
ATOM 3347 O O . MET B 1 105 ? -2.004 1.762 -1.997 1 88 105 MET B O 1
ATOM 3351 N N . HIS B 1 106 ? -3.475 0.377 -2.846 1 90.94 106 HIS B N 1
ATOM 3352 C CA . HIS B 1 106 ? -4.555 1.272 -2.447 1 90.94 106 HIS B CA 1
ATOM 3353 C C . HIS B 1 106 ? -4.891 1.107 -0.969 1 90.94 106 HIS B C 1
ATOM 3355 O O . HIS B 1 106 ? -5.512 1.986 -0.367 1 90.94 106 HIS B O 1
ATOM 3361 N N . VAL B 1 107 ? -4.512 0.032 -0.332 1 90.31 107 VAL B N 1
ATOM 3362 C CA . VAL B 1 107 ? -4.969 -0.392 0.987 1 90.31 107 VAL B CA 1
ATOM 3363 C C . VAL B 1 107 ? -4.543 0.633 2.037 1 90.31 107 VAL B C 1
ATOM 3365 O O . VAL B 1 107 ? -5.367 1.095 2.832 1 90.31 107 VAL B O 1
ATOM 3368 N N . PRO B 1 108 ? -3.316 1.134 2.039 1 85.69 108 PRO B N 1
ATOM 3369 C CA . PRO B 1 108 ? -2.941 2.121 3.055 1 85.69 108 PRO B CA 1
ATOM 3370 C C . PRO B 1 108 ? -3.715 3.43 2.92 1 85.69 108 PRO B C 1
ATOM 3372 O O . PRO B 1 108 ? -4.023 4.078 3.924 1 85.69 108 PRO B O 1
ATOM 3375 N N . LEU B 1 109 ? -3.99 3.785 1.762 1 85.25 109 LEU B N 1
ATOM 3376 C CA . LEU B 1 109 ? -4.738 5.02 1.549 1 85.25 109 LEU B CA 1
ATOM 3377 C C . LEU B 1 109 ? -6.18 4.867 2.021 1 85.25 109 LEU B C 1
ATOM 3379 O O . LEU B 1 109 ? -6.758 5.801 2.584 1 85.25 109 LEU B O 1
ATOM 3383 N N . ARG B 1 110 ? -6.688 3.713 1.806 1 90.69 110 ARG B N 1
ATOM 3384 C CA . ARG B 1 110 ? -8.047 3.445 2.271 1 90.69 110 ARG B CA 1
ATOM 3385 C C . ARG B 1 110 ? -8.094 3.383 3.793 1 90.69 110 ARG B C 1
ATOM 3387 O O . ARG B 1 110 ? -9.102 3.766 4.402 1 90.69 110 ARG B O 1
ATOM 3394 N N . PHE B 1 111 ? -7.113 2.91 4.336 1 89.06 111 PHE B N 1
ATOM 3395 C CA . PHE B 1 111 ? -7.027 2.906 5.789 1 89.06 111 PHE B CA 1
ATOM 3396 C C . PHE B 1 111 ? -7.074 4.328 6.336 1 89.06 111 PHE B C 1
ATOM 3398 O O . PHE B 1 111 ? -7.801 4.605 7.293 1 89.06 111 PHE B O 1
ATOM 3405 N N . LEU B 1 112 ? -6.312 5.199 5.707 1 84.38 112 LEU B N 1
ATOM 3406 C CA . LEU B 1 112 ? -6.293 6.598 6.117 1 84.38 112 LEU B CA 1
ATOM 3407 C C . LEU B 1 112 ? -7.664 7.242 5.934 1 84.38 112 LEU B C 1
ATOM 3409 O O . LEU B 1 112 ? -8.125 7.984 6.801 1 84.38 112 LEU B O 1
ATOM 3413 N N . GLU B 1 113 ? -8.273 6.938 4.863 1 87.19 113 GLU B N 1
ATOM 3414 C CA . GLU B 1 113 ? -9.594 7.488 4.578 1 87.19 113 GLU B CA 1
ATOM 3415 C C . GLU B 1 113 ? -10.609 7.07 5.641 1 87.19 113 GLU B C 1
ATOM 3417 O O . GLU B 1 113 ? -11.391 7.895 6.117 1 87.19 113 GLU B O 1
ATOM 3422 N N . ILE B 1 114 ? -10.562 5.848 5.984 1 91.56 114 ILE B N 1
ATOM 3423 C CA . ILE B 1 114 ? -11.484 5.336 6.992 1 91.56 114 ILE B CA 1
ATOM 3424 C C . ILE B 1 114 ? -11.203 6 8.336 1 91.56 114 ILE B C 1
ATOM 3426 O O . ILE B 1 114 ? -12.133 6.371 9.062 1 91.56 114 ILE B O 1
ATOM 3430 N N . SER B 1 115 ? -9.953 6.23 8.664 1 87.62 115 SER B N 1
ATOM 3431 C CA . SER B 1 115 ? -9.57 6.848 9.93 1 87.62 115 SER B CA 1
ATOM 3432 C C . SER B 1 115 ? -10.047 8.297 10.008 1 87.62 115 SER B C 1
ATOM 3434 O O . SER B 1 115 ? -10.578 8.727 11.031 1 87.62 115 SER B O 1
ATOM 3436 N N . VAL B 1 116 ? -9.852 8.969 8.938 1 86.06 116 VAL B N 1
ATOM 3437 C CA . VAL B 1 116 ? -10.25 10.375 8.883 1 86.06 116 VAL B CA 1
ATOM 3438 C C . VAL B 1 116 ? -11.766 10.484 9.008 1 86.06 116 VAL B C 1
ATOM 3440 O O . VAL B 1 116 ? -12.273 11.305 9.773 1 86.06 116 VAL B O 1
ATOM 3443 N N . GLN B 1 117 ? -12.438 9.656 8.266 1 90.12 117 GLN B N 1
ATOM 3444 C CA . GLN B 1 117 ? -13.898 9.711 8.297 1 90.12 117 GLN B CA 1
ATOM 3445 C C . GLN B 1 117 ? -14.438 9.266 9.648 1 90.12 117 GLN B C 1
ATOM 3447 O O . GLN B 1 117 ? -15.453 9.781 10.117 1 90.12 117 GLN B O 1
ATOM 3452 N N . THR B 1 118 ? -13.789 8.305 10.266 1 92.25 118 THR B N 1
ATOM 3453 C CA . THR B 1 118 ? -14.148 7.879 11.609 1 92.25 118 THR B CA 1
ATOM 3454 C C . THR B 1 118 ? -14.07 9.047 12.586 1 92.25 118 THR B C 1
ATOM 3456 O O . THR B 1 118 ? -14.984 9.266 13.383 1 92.25 118 THR B O 1
ATOM 3459 N N . GLU B 1 119 ? -13.008 9.797 12.469 1 86.62 119 GLU B N 1
ATOM 3460 C CA . GLU B 1 119 ? -12.836 10.961 13.336 1 86.62 119 GLU B CA 1
ATOM 3461 C C . GLU B 1 119 ? -13.891 12.023 13.047 1 86.62 119 GLU B C 1
ATOM 3463 O O . GLU B 1 119 ? -14.398 12.664 13.969 1 86.62 119 GLU B O 1
ATOM 3468 N N . ARG B 1 120 ? -14.188 12.18 11.906 1 84.5 120 ARG B N 1
ATOM 3469 C CA . ARG B 1 120 ? -15.188 13.164 11.523 1 84.5 120 ARG B CA 1
ATOM 3470 C C . ARG B 1 120 ? -16.562 12.789 12.062 1 84.5 120 ARG B C 1
ATOM 3472 O O . ARG B 1 120 ? -17.281 13.633 12.594 1 84.5 120 ARG B O 1
ATOM 3479 N N . TYR B 1 121 ? -16.906 11.594 11.891 1 88.25 121 TYR B N 1
ATOM 3480 C CA . TYR B 1 121 ? -18.188 11.117 12.406 1 88.25 121 TYR B CA 1
ATOM 3481 C C . TYR B 1 121 ? -18.219 11.203 13.93 1 88.25 121 TYR B C 1
ATOM 3483 O O . TYR B 1 121 ? -19.266 11.523 14.508 1 88.25 121 TYR B O 1
ATOM 3491 N N . ALA B 1 122 ? -17.125 10.906 14.531 1 85.5 122 ALA B N 1
ATOM 3492 C CA . ALA B 1 122 ? -17.047 10.93 15.992 1 85.5 122 ALA B CA 1
ATOM 3493 C C . ALA B 1 122 ? -17.156 12.352 16.531 1 85.5 122 ALA B C 1
ATOM 3495 O O . ALA B 1 122 ? -17.75 12.578 17.594 1 85.5 122 ALA B O 1
ATOM 3496 N N . ARG B 1 123 ? -16.625 13.258 15.852 1 75.69 123 ARG B N 1
ATOM 3497 C CA . ARG B 1 123 ? -16.641 14.656 16.281 1 75.69 123 ARG B CA 1
ATOM 3498 C C . ARG B 1 123 ? -18.047 15.242 16.203 1 75.69 123 ARG B C 1
ATOM 3500 O O . ARG B 1 123 ? -18.406 16.109 17 1 75.69 123 ARG B O 1
ATOM 3507 N N . PHE B 1 124 ? -18.781 14.742 15.281 1 69.69 124 PHE B N 1
ATOM 3508 C CA . PHE B 1 124 ? -20.141 15.258 15.133 1 69.69 124 PHE B CA 1
ATOM 3509 C C . PHE B 1 124 ? -21.047 14.695 16.219 1 69.69 124 PHE B C 1
ATOM 3511 O O . PHE B 1 124 ? -22.141 15.219 16.453 1 69.69 124 PHE B O 1
ATOM 3518 N N . GLU B 1 125 ? -20.828 13.391 16.703 1 63.28 125 GLU B N 1
ATOM 3519 C CA . GLU B 1 125 ? -21.625 12.875 17.812 1 63.28 125 GLU B CA 1
ATOM 3520 C C . GLU B 1 125 ? -21.781 13.93 18.906 1 63.28 125 GLU B C 1
ATOM 3522 O O . GLU B 1 125 ? -22.859 14.055 19.5 1 63.28 125 GLU B O 1
ATOM 3527 N N . ASN B 1 126 ? -20.703 14.57 19.281 1 54 126 ASN B N 1
ATOM 3528 C CA . ASN B 1 126 ? -20.641 15.391 20.484 1 54 126 ASN B CA 1
ATOM 3529 C C . ASN B 1 126 ? -21.516 16.625 20.359 1 54 126 ASN B C 1
ATOM 3531 O O . ASN B 1 126 ? -22.062 17.125 21.344 1 54 126 ASN B O 1
ATOM 3535 N N . ILE B 1 127 ? -21.703 17.047 19.203 1 49.34 127 ILE B N 1
ATOM 3536 C CA . ILE B 1 127 ? -22.328 18.359 19.156 1 49.34 127 ILE B CA 1
ATOM 3537 C C . ILE B 1 127 ? -23.844 18.203 19.203 1 49.34 127 ILE B C 1
ATOM 3539 O O . ILE B 1 127 ? -24.531 18.938 19.906 1 49.34 127 ILE B O 1
ATOM 3543 N N . ILE B 1 128 ? -24.422 17.328 18.391 1 47.66 128 ILE B N 1
ATOM 3544 C CA . ILE B 1 128 ? -25.859 17.391 18.219 1 47.66 128 ILE B CA 1
ATOM 3545 C C . ILE B 1 128 ? -26.562 16.688 19.391 1 47.66 128 ILE B C 1
ATOM 3547 O O . ILE B 1 128 ? -27.484 17.25 19.984 1 47.66 128 ILE B O 1
ATOM 3551 N N . ASN B 1 129 ? -26.375 15.477 19.516 1 49.78 129 ASN B N 1
ATOM 3552 C CA . ASN B 1 129 ? -27.281 14.82 20.453 1 49.78 129 ASN B CA 1
ATOM 3553 C C . ASN B 1 129 ? -26.547 14.359 21.719 1 49.78 129 ASN B C 1
ATOM 3555 O O . ASN B 1 129 ? -27.109 13.617 22.516 1 49.78 129 ASN B O 1
ATOM 3559 N N . GLY B 1 130 ? -25.438 15.094 22.016 1 55 130 GLY B N 1
ATOM 3560 C CA . GLY B 1 130 ? -24.766 14.531 23.172 1 55 130 GLY B CA 1
ATOM 3561 C C . GLY B 1 130 ? -24.188 13.141 22.906 1 55 130 GLY B C 1
ATOM 3562 O O . GLY B 1 130 ? -24.328 12.609 21.812 1 55 130 GLY B O 1
ATOM 3563 N N . LYS B 1 131 ? -23.391 12.539 23.797 1 62.84 131 LYS B N 1
ATOM 3564 C CA . LYS B 1 131 ? -22.781 11.211 23.719 1 62.84 131 LYS B CA 1
ATOM 3565 C C . LYS B 1 131 ? -23.844 10.125 23.531 1 62.84 131 LYS B C 1
ATOM 3567 O O . LYS B 1 131 ? -24.453 9.688 24.516 1 62.84 131 LYS B O 1
ATOM 3572 N N . SER B 1 132 ? -24.5 10.031 22.375 1 80.12 132 SER B N 1
ATOM 3573 C CA . SER B 1 132 ? -25.422 8.945 22.062 1 80.12 132 SER B CA 1
ATOM 3574 C C . SER B 1 132 ? -24.688 7.617 21.922 1 80.12 132 SER B C 1
ATOM 3576 O O . SER B 1 132 ? -23.719 7.52 21.156 1 80.12 132 SER B O 1
ATOM 3578 N N . LYS B 1 133 ? -25 6.668 22.844 1 85.81 133 LYS B N 1
ATOM 3579 C CA . LYS B 1 133 ? -24.453 5.316 22.797 1 85.81 133 LYS B CA 1
ATOM 3580 C C . LYS B 1 133 ? -24.641 4.699 21.406 1 85.81 133 LYS B C 1
ATOM 3582 O O . LYS B 1 133 ? -23.766 3.98 20.922 1 85.81 133 LYS B O 1
ATOM 3587 N N . LEU B 1 134 ? -25.719 5.016 20.812 1 88.81 134 LEU B N 1
ATOM 3588 C CA . LEU B 1 134 ? -26.016 4.469 19.484 1 88.81 134 LEU B CA 1
ATOM 3589 C C . LEU B 1 134 ? -25.047 5.012 18.438 1 88.81 134 LEU B C 1
ATOM 3591 O O . LEU B 1 134 ? -24.562 4.266 17.594 1 88.81 134 LEU B O 1
ATOM 3595 N N . HIS B 1 135 ? -24.797 6.297 18.484 1 90.75 135 HIS B N 1
ATOM 3596 C CA . HIS B 1 135 ? -23.875 6.906 17.531 1 90.75 135 HIS B CA 1
ATOM 3597 C C . HIS B 1 135 ? -22.469 6.34 17.672 1 90.75 135 HIS B C 1
ATOM 3599 O O . HIS B 1 135 ? -21.812 6.027 16.688 1 90.75 135 HIS B O 1
ATOM 3605 N N . TYR B 1 136 ? -22.141 6.176 18.922 1 90.81 136 TYR B N 1
ATOM 3606 C CA . TYR B 1 136 ? -20.828 5.602 19.219 1 90.81 136 TYR B CA 1
ATOM 3607 C C . TYR B 1 136 ? -20.719 4.191 18.641 1 90.81 136 TYR B C 1
ATOM 3609 O O . TYR B 1 136 ? -19.719 3.846 18.016 1 90.81 136 TYR B O 1
ATOM 3617 N N . LEU B 1 137 ? -21.734 3.406 18.812 1 94.62 137 LEU B N 1
ATOM 3618 C CA . LEU B 1 137 ? -21.75 2.037 18.297 1 94.62 137 LEU B CA 1
ATOM 3619 C C . LEU B 1 137 ? -21.719 2.02 16.781 1 94.62 137 LEU B C 1
ATOM 3621 O O . LEU B 1 137 ? -21.047 1.178 16.172 1 94.62 137 LEU B O 1
ATOM 3625 N N . LEU B 1 138 ? -22.406 2.939 16.172 1 96.19 138 LEU B N 1
ATOM 3626 C CA . LEU B 1 138 ? -22.422 3.027 14.719 1 96.19 138 LEU B CA 1
ATOM 3627 C C . LEU B 1 138 ? -21.047 3.381 14.172 1 96.19 138 LEU B C 1
ATOM 3629 O O . LEU B 1 138 ? -20.594 2.803 13.18 1 96.19 138 LEU B O 1
ATOM 3633 N N . VAL B 1 139 ? -20.406 4.277 14.852 1 95.94 139 VAL B N 1
ATOM 3634 C CA . VAL B 1 139 ? -19.078 4.691 14.422 1 95.94 139 VAL B CA 1
ATOM 3635 C C . VAL B 1 139 ? -18.109 3.52 14.555 1 95.94 139 VAL B C 1
ATOM 3637 O O . VAL B 1 139 ? -17.297 3.271 13.656 1 95.94 139 VAL B O 1
ATOM 3640 N N . LYS B 1 140 ? -18.203 2.801 15.633 1 97 140 LYS B N 1
ATOM 3641 C CA . LYS B 1 140 ? -17.359 1.636 15.836 1 97 140 LYS B CA 1
ATOM 3642 C C . LYS B 1 140 ? -17.609 0.569 14.773 1 97 140 LYS B C 1
ATOM 3644 O O . LYS B 1 140 ? -16.688 -0.021 14.234 1 97 140 LYS B O 1
ATOM 3649 N N . THR B 1 141 ? -18.828 0.348 14.508 1 98.25 141 THR B N 1
ATOM 3650 C CA . THR B 1 141 ? -19.203 -0.643 13.5 1 98.25 141 THR B CA 1
ATOM 3651 C C . THR B 1 141 ? -18.719 -0.226 12.117 1 98.25 141 THR B C 1
ATOM 3653 O O . THR B 1 141 ? -18.219 -1.055 11.359 1 98.25 141 THR B O 1
ATOM 3656 N N . TYR B 1 142 ? -18.859 1.028 11.805 1 98.06 142 TYR B N 1
ATOM 3657 C CA . TYR B 1 142 ? -18.344 1.586 10.562 1 98.06 142 TYR B CA 1
ATOM 3658 C C . TYR B 1 142 ? -16.844 1.331 10.43 1 98.06 142 TYR B C 1
ATOM 3660 O O . TYR B 1 142 ? -16.375 0.836 9.398 1 98.06 142 TYR B O 1
ATOM 3668 N N . THR B 1 143 ? -16.172 1.614 11.484 1 98.12 143 THR B N 1
ATOM 3669 C CA . THR B 1 143 ? -14.711 1.508 11.469 1 98.12 143 THR B CA 1
ATOM 3670 C C . THR B 1 143 ? -14.273 0.049 11.375 1 98.12 143 THR B C 1
ATOM 3672 O O . THR B 1 143 ? -13.438 -0.3 10.539 1 98.12 143 THR B O 1
ATOM 3675 N N . ILE B 1 144 ? -14.875 -0.786 12.141 1 98.44 144 ILE B N 1
ATOM 3676 C CA . ILE B 1 144 ? -14.484 -2.191 12.188 1 98.44 144 ILE B CA 1
ATOM 3677 C C . ILE B 1 144 ? -14.852 -2.873 10.875 1 98.44 144 ILE B C 1
ATOM 3679 O O . ILE B 1 144 ? -14.055 -3.631 10.312 1 98.44 144 ILE B O 1
ATOM 3683 N N . SER B 1 145 ? -15.984 -2.623 10.344 1 98.69 145 SER B N 1
ATOM 3684 C CA . SER B 1 145 ? -16.406 -3.24 9.094 1 98.69 145 SER B CA 1
ATOM 3685 C C . SER B 1 145 ? -15.562 -2.758 7.922 1 98.69 145 SER B C 1
ATOM 3687 O O . SER B 1 145 ? -15.227 -3.535 7.023 1 98.69 145 SER B O 1
ATOM 3689 N N . GLY B 1 146 ? -15.242 -1.492 7.961 1 98.12 146 GLY B N 1
ATOM 3690 C CA . GLY B 1 146 ? -14.359 -0.972 6.926 1 98.12 146 GLY B CA 1
ATOM 3691 C C . GLY B 1 146 ? -12.984 -1.607 6.945 1 98.12 146 GLY B C 1
ATOM 3692 O O . GLY B 1 146 ? -12.438 -1.946 5.895 1 98.12 146 GLY B O 1
ATOM 3693 N N . LEU B 1 147 ? -12.461 -1.816 8.125 1 97.31 147 LEU B N 1
ATOM 3694 C CA . LEU B 1 147 ? -11.148 -2.438 8.266 1 97.31 147 LEU B CA 1
ATOM 3695 C C . LEU B 1 147 ? -11.195 -3.912 7.883 1 97.31 147 LEU B C 1
ATOM 3697 O O . LEU B 1 147 ? -10.281 -4.422 7.23 1 97.31 147 LEU B O 1
ATOM 3701 N N . LEU B 1 148 ? -12.234 -4.535 8.266 1 98 148 LEU B N 1
ATOM 3702 C CA . LEU B 1 148 ? -12.391 -5.938 7.906 1 98 148 LEU B CA 1
ATOM 3703 C C . LEU B 1 148 ? -12.523 -6.098 6.395 1 98 148 LEU B C 1
ATOM 3705 O O . LEU B 1 148 ? -11.953 -7.027 5.812 1 98 148 LEU B O 1
ATOM 3709 N N . GLU B 1 149 ? -13.242 -5.234 5.781 1 98.19 149 GLU B N 1
ATOM 3710 C CA . GLU B 1 149 ? -13.352 -5.262 4.328 1 98.19 149 GLU B CA 1
ATOM 3711 C C . GLU B 1 149 ? -11.977 -5.164 3.672 1 98.19 149 GLU B C 1
ATOM 3713 O O . GLU B 1 149 ? -11.688 -5.887 2.717 1 98.19 149 GLU B O 1
ATOM 3718 N N . LEU B 1 150 ? -11.188 -4.312 4.238 1 96.25 150 LEU B N 1
ATOM 3719 C CA . LEU B 1 150 ? -9.844 -4.113 3.711 1 96.25 150 LEU B CA 1
ATOM 3720 C C . LEU B 1 150 ? -8.992 -5.363 3.914 1 96.25 150 LEU B C 1
ATOM 3722 O O . LEU B 1 150 ? -8.25 -5.766 3.016 1 96.25 150 LEU B O 1
ATOM 3726 N N . VAL B 1 151 ? -9.109 -5.961 5.008 1 96.31 151 VAL B N 1
ATOM 3727 C CA . VAL B 1 151 ? -8.352 -7.168 5.316 1 96.31 151 VAL B CA 1
ATOM 3728 C C . VAL B 1 151 ? -8.75 -8.289 4.359 1 96.31 151 VAL B C 1
ATOM 3730 O O . VAL B 1 151 ? -7.887 -8.945 3.768 1 96.31 151 VAL B O 1
ATOM 3733 N N . PHE B 1 152 ? -9.93 -8.414 4.137 1 97.69 152 PHE B N 1
ATOM 3734 C CA . PHE B 1 152 ? -10.391 -9.562 3.363 1 97.69 152 PHE B CA 1
ATOM 3735 C C . PHE B 1 152 ? -10.18 -9.328 1.872 1 97.69 152 PHE B C 1
ATOM 3737 O O . PHE B 1 152 ? -9.914 -10.273 1.124 1 97.69 152 PHE B O 1
ATOM 3744 N N . ILE B 1 153 ? -10.25 -8.078 1.4 1 96.38 153 ILE B N 1
ATOM 3745 C CA . ILE B 1 153 ? -9.922 -7.848 -0.004 1 96.38 153 ILE B CA 1
ATOM 3746 C C . ILE B 1 153 ? -8.438 -8.102 -0.24 1 96.38 153 ILE B C 1
ATOM 3748 O O . ILE B 1 153 ? -8.047 -8.57 -1.31 1 96.38 153 ILE B O 1
ATOM 3752 N N . THR B 1 154 ? -7.664 -7.805 0.776 1 95.38 154 THR B N 1
ATOM 3753 C CA . THR B 1 154 ? -6.23 -8.07 0.69 1 95.38 154 THR B CA 1
ATOM 3754 C C . THR B 1 154 ? -5.961 -9.562 0.55 1 95.38 154 THR B C 1
ATOM 3756 O O . THR B 1 154 ? -5.266 -9.992 -0.372 1 95.38 154 THR B O 1
ATOM 3759 N N . PHE B 1 155 ? -6.582 -10.328 1.345 1 95.06 155 PHE B N 1
ATOM 3760 C CA . PHE B 1 155 ? -6.406 -11.773 1.284 1 95.06 155 PHE B CA 1
ATOM 3761 C C . PHE B 1 155 ? -7 -12.344 0 1 95.06 155 PHE B C 1
ATOM 3763 O O . PHE B 1 155 ? -6.406 -13.219 -0.634 1 95.06 155 PHE B O 1
ATOM 3770 N N . LEU B 1 156 ? -8.109 -11.805 -0.351 1 95 156 LEU B N 1
ATOM 3771 C CA . LEU B 1 156 ? -8.773 -12.25 -1.569 1 95 156 LEU B CA 1
ATOM 3772 C C . LEU B 1 156 ? -7.898 -11.992 -2.793 1 95 156 LEU B C 1
ATOM 3774 O O . LEU B 1 156 ? -7.93 -12.766 -3.754 1 95 156 LEU B O 1
ATOM 3778 N N . SER B 1 157 ? -7.113 -10.977 -2.727 1 94 157 SER B N 1
ATOM 3779 C CA . SER B 1 157 ? -6.301 -10.578 -3.871 1 94 157 SER B CA 1
ATOM 3780 C C . SER B 1 157 ? -5.047 -11.438 -3.984 1 94 157 SER B C 1
ATOM 3782 O O . SER B 1 157 ? -4.508 -11.609 -5.078 1 94 157 SER B O 1
ATOM 3784 N N . VAL B 1 158 ? -4.637 -12.023 -2.887 1 92.88 158 VAL B N 1
ATOM 3785 C CA . VAL B 1 158 ? -3.35 -12.719 -2.908 1 92.88 158 VAL B CA 1
ATOM 3786 C C . VAL B 1 158 ? -3.576 -14.227 -2.904 1 92.88 158 VAL B C 1
ATOM 3788 O O . VAL B 1 158 ? -2.783 -14.977 -3.477 1 92.88 158 VAL B O 1
ATOM 3791 N N . ILE B 1 159 ? -4.648 -14.656 -2.275 1 92.12 159 ILE B N 1
ATOM 3792 C CA . ILE B 1 159 ? -4.961 -16.078 -2.229 1 92.12 159 ILE B CA 1
ATOM 3793 C C . ILE B 1 159 ? -5.816 -16.469 -3.432 1 92.12 159 ILE B C 1
ATOM 3795 O O . ILE B 1 159 ? -7.016 -16.172 -3.471 1 92.12 159 ILE B O 1
ATOM 3799 N N . GLY B 1 160 ? -5.191 -17.188 -4.309 1 87 160 GLY B N 1
ATOM 3800 C CA . GLY B 1 160 ? -5.891 -17.594 -5.523 1 87 160 GLY B CA 1
ATOM 3801 C C . GLY B 1 160 ? -6.836 -18.75 -5.316 1 87 160 GLY B C 1
ATOM 3802 O O . GLY B 1 160 ? -6.641 -19.562 -4.406 1 87 160 GLY B O 1
ATOM 3803 N N . GLU B 1 161 ? -7.766 -18.797 -6.203 1 87 161 GLU B N 1
ATOM 3804 C CA . GLU B 1 161 ? -8.742 -19.875 -6.148 1 87 161 GLU B CA 1
ATOM 3805 C C . GLU B 1 161 ? -8.086 -21.219 -6.461 1 87 161 GLU B C 1
ATOM 3807 O O . GLU B 1 161 ? -8.477 -22.25 -5.906 1 87 161 GLU B O 1
ATOM 3812 N N . ARG B 1 162 ? -7.07 -21.203 -7.266 1 81.88 162 ARG B N 1
ATOM 3813 C CA . ARG B 1 162 ? -6.383 -22.438 -7.648 1 81.88 162 ARG B CA 1
ATOM 3814 C C . ARG B 1 162 ? -5.539 -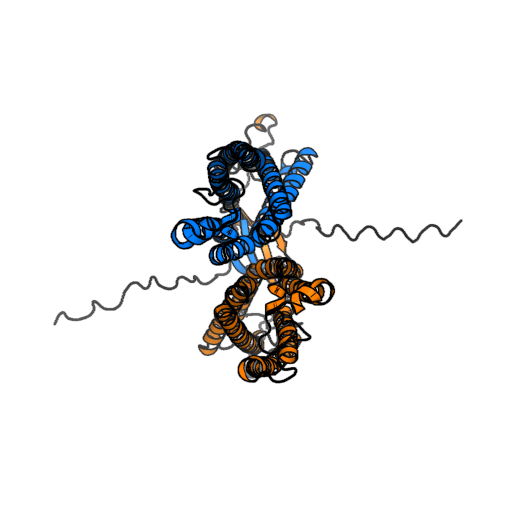22.969 -6.496 1 81.88 162 ARG B C 1
ATOM 3816 O O . ARG B 1 162 ? -5.371 -24.188 -6.355 1 81.88 162 ARG B O 1
ATOM 3823 N N . GLU B 1 163 ? -5.043 -22.094 -5.719 1 82.19 163 GLU B N 1
ATOM 3824 C CA . GLU B 1 163 ? -4.191 -22.484 -4.602 1 82.19 163 GLU B CA 1
ATOM 3825 C C . GLU B 1 163 ? -5.027 -22.984 -3.426 1 82.19 163 GLU B C 1
ATOM 3827 O O . GLU B 1 163 ? -4.73 -24.047 -2.854 1 82.19 163 GLU B O 1
ATOM 3832 N N . ASN B 1 164 ? -6 -22.25 -3.076 1 88.94 164 ASN B N 1
ATOM 3833 C CA . ASN B 1 164 ? -6.895 -22.594 -1.978 1 88.94 164 ASN B CA 1
ATOM 3834 C C . ASN B 1 164 ? -8.297 -22.047 -2.203 1 88.94 164 ASN B C 1
ATOM 3836 O O . ASN B 1 164 ? -8.633 -20.969 -1.713 1 88.94 164 ASN B O 1
ATOM 3840 N N . ALA B 1 165 ? -9.117 -22.891 -2.865 1 88.19 165 ALA B N 1
ATOM 3841 C CA . ALA B 1 165 ? -10.453 -22.453 -3.268 1 88.19 165 ALA B CA 1
ATOM 3842 C C . ALA B 1 165 ? -11.328 -22.188 -2.051 1 88.19 165 ALA B C 1
ATOM 3844 O O . ALA B 1 165 ? -12.086 -21.219 -2.025 1 88.19 165 ALA B O 1
ATOM 3845 N N . GLN B 1 166 ? -11.242 -23.031 -1.045 1 92.25 166 GLN B N 1
ATOM 3846 C CA . GLN B 1 166 ? -12.078 -22.891 0.142 1 92.25 166 GLN B CA 1
ATOM 3847 C C . GLN B 1 166 ? -11.797 -21.578 0.868 1 92.25 166 GLN B C 1
ATOM 3849 O O . GLN B 1 166 ? -12.719 -20.844 1.199 1 92.25 166 GLN B O 1
ATOM 3854 N N . LEU B 1 167 ? -10.555 -21.328 1.096 1 93.31 167 LEU B N 1
ATOM 3855 C CA . LEU B 1 167 ? -10.18 -20.109 1.786 1 93.31 167 LEU B CA 1
ATOM 3856 C C . LEU B 1 167 ? -10.547 -18.875 0.956 1 93.31 167 LEU B C 1
ATOM 3858 O O . LEU B 1 167 ? -10.992 -17.859 1.501 1 93.31 167 LEU B O 1
ATOM 3862 N N . HIS B 1 168 ? -10.336 -19 -0.341 1 94.06 168 HIS B N 1
ATOM 3863 C CA . HIS B 1 168 ? -10.711 -17.906 -1.236 1 94.06 168 HIS B CA 1
ATOM 3864 C C . HIS B 1 168 ? -12.203 -17.578 -1.119 1 94.06 168 HIS B C 1
ATOM 3866 O O . HIS B 1 168 ? -12.578 -16.422 -0.992 1 94.06 168 HIS B O 1
ATOM 3872 N N . VAL B 1 169 ? -13.047 -18.609 -1.083 1 94 169 VAL B N 1
ATOM 3873 C CA . VAL B 1 169 ? -14.492 -18.438 -1.007 1 94 169 VAL B CA 1
ATOM 3874 C C . VAL B 1 169 ? -14.867 -17.844 0.352 1 94 169 VAL B C 1
ATOM 3876 O O . VAL B 1 169 ? -15.727 -16.969 0.438 1 94 169 VAL B O 1
ATOM 3879 N N . ILE B 1 170 ? -14.234 -18.281 1.38 1 96.25 170 ILE B N 1
ATOM 3880 C CA . ILE B 1 170 ? -14.484 -17.766 2.717 1 96.25 170 ILE B CA 1
ATOM 3881 C C . ILE B 1 170 ? -14.156 -16.266 2.76 1 96.25 170 ILE B C 1
ATOM 3883 O O . ILE B 1 170 ? -14.945 -15.469 3.252 1 96.25 170 ILE B O 1
ATOM 3887 N N . CYS B 1 171 ? -13.008 -15.914 2.242 1 96.69 171 CYS B N 1
ATOM 3888 C CA . CYS B 1 171 ? -12.609 -14.508 2.201 1 96.69 171 CYS B CA 1
ATOM 3889 C C . CYS B 1 171 ? -13.57 -13.695 1.347 1 96.69 171 CYS B C 1
ATOM 3891 O O . CYS B 1 171 ? -13.867 -12.539 1.661 1 96.69 171 CYS B O 1
ATOM 3893 N N . PHE B 1 172 ? -14.086 -14.281 0.343 1 96.5 172 PHE B N 1
ATOM 3894 C CA . PHE B 1 172 ? -15.055 -13.633 -0.538 1 96.5 172 PHE B CA 1
ATOM 3895 C C . PHE B 1 172 ? -16.328 -13.289 0.218 1 96.5 172 PHE B C 1
ATOM 3897 O O . PHE B 1 172 ? -16.812 -12.156 0.156 1 96.5 172 PHE B O 1
ATOM 3904 N N . TYR B 1 173 ? -16.828 -14.234 0.985 1 96.19 173 TYR B N 1
ATOM 3905 C CA . TYR B 1 173 ? -18.047 -14.016 1.767 1 96.19 173 TYR B CA 1
ATOM 3906 C C . TYR B 1 173 ? -17.812 -12.961 2.844 1 96.19 173 TYR B C 1
ATOM 3908 O O . TYR B 1 173 ? -18.656 -12.078 3.051 1 96.19 173 TYR B O 1
ATOM 3916 N N . LEU B 1 174 ? -16.719 -13.016 3.441 1 97.75 174 LEU B N 1
ATOM 3917 C CA . LEU B 1 174 ? -16.422 -12.086 4.523 1 97.75 174 LEU B CA 1
ATOM 3918 C C . LEU B 1 174 ? -16.188 -10.68 3.984 1 97.75 174 LEU B C 1
ATOM 3920 O O . LEU B 1 174 ? -16.578 -9.695 4.613 1 97.75 174 LEU B O 1
ATOM 3924 N N . PHE B 1 175 ? -15.594 -10.602 2.859 1 98.12 175 PHE B N 1
ATOM 3925 C CA . PHE B 1 175 ? -15.414 -9.32 2.189 1 98.12 175 PHE B CA 1
ATOM 3926 C C . PHE B 1 175 ? -16.766 -8.688 1.859 1 98.12 175 PHE B C 1
ATOM 3928 O O . PHE B 1 175 ? -17.016 -7.527 2.191 1 98.12 175 PHE B O 1
ATOM 3935 N N . GLY B 1 176 ? -17.609 -9.469 1.254 1 97.25 176 GLY B N 1
ATOM 3936 C CA . GLY B 1 176 ? -18.922 -8.977 0.885 1 97.25 176 GLY B CA 1
ATOM 3937 C C . GLY B 1 176 ? -19.766 -8.57 2.08 1 97.25 176 GLY B C 1
ATOM 3938 O O . GLY B 1 176 ? -20.375 -7.5 2.07 1 97.25 176 GLY B O 1
ATOM 3939 N N . THR B 1 177 ? -19.719 -9.383 3.096 1 97.56 177 THR B N 1
ATOM 3940 C CA . THR B 1 177 ? -20.516 -9.109 4.285 1 97.56 177 THR B CA 1
ATOM 3941 C C . THR B 1 177 ? -20.016 -7.867 5.004 1 97.56 177 THR B C 1
ATOM 3943 O O . THR B 1 177 ? -20.797 -7 5.391 1 97.56 177 THR B O 1
ATOM 3946 N N . SER B 1 178 ? -18.719 -7.762 5.184 1 98.38 178 SER B N 1
ATOM 3947 C CA . SER B 1 178 ? -18.141 -6.566 5.793 1 98.38 178 SER B CA 1
ATOM 3948 C C . SER B 1 178 ? -18.422 -5.324 4.953 1 98.38 178 SER B C 1
ATOM 3950 O O . SER B 1 178 ? -18.703 -4.25 5.492 1 98.38 178 SER B O 1
ATOM 3952 N N . GLY B 1 179 ? -18.359 -5.516 3.641 1 98.12 179 GLY B N 1
ATOM 3953 C CA . GLY B 1 179 ? -18.672 -4.414 2.744 1 98.12 179 GLY B CA 1
ATOM 3954 C C . GLY B 1 179 ? -20.094 -3.908 2.895 1 98.12 179 GLY B C 1
ATOM 3955 O O . GLY B 1 179 ? -20.328 -2.699 2.939 1 98.12 179 GLY B O 1
ATOM 3956 N N . ILE B 1 180 ? -21.031 -4.766 3.025 1 98.38 180 ILE B N 1
ATOM 3957 C CA . ILE B 1 180 ? -22.438 -4.398 3.172 1 98.38 180 ILE B CA 1
ATOM 3958 C C . ILE B 1 180 ? -22.641 -3.67 4.5 1 98.38 180 ILE B C 1
ATOM 3960 O O . ILE B 1 180 ? -23.281 -2.619 4.543 1 98.38 180 ILE B O 1
ATOM 3964 N N . ILE B 1 181 ? -22.078 -4.219 5.555 1 98.56 181 ILE B N 1
ATOM 3965 C CA . ILE B 1 181 ? -22.203 -3.596 6.871 1 98.56 181 ILE B CA 1
ATOM 3966 C C . ILE B 1 181 ? -21.578 -2.203 6.844 1 98.56 181 ILE B C 1
ATOM 3968 O O . ILE B 1 181 ? -22.156 -1.245 7.363 1 98.56 181 ILE B O 1
ATOM 3972 N N . PHE B 1 182 ? -20.469 -2.098 6.238 1 98.69 182 PHE B N 1
ATOM 3973 C CA . PHE B 1 182 ? -19.781 -0.817 6.102 1 98.69 182 PHE B CA 1
ATOM 3974 C C . PHE B 1 182 ? -20.656 0.186 5.355 1 98.69 182 PHE B C 1
ATOM 3976 O O . PHE B 1 182 ? -20.812 1.328 5.793 1 98.69 182 PHE B O 1
ATOM 3983 N N . MET B 1 183 ? -21.219 -0.226 4.234 1 98.62 183 MET B N 1
ATOM 3984 C CA . MET B 1 183 ? -22.031 0.67 3.418 1 98.62 183 MET B CA 1
ATOM 3985 C C . MET B 1 183 ? -23.266 1.129 4.18 1 98.62 183 MET B C 1
ATOM 3987 O O . MET B 1 183 ? -23.625 2.307 4.137 1 98.62 183 MET B O 1
ATOM 3991 N N . ILE B 1 184 ? -23.875 0.227 4.871 1 98.62 184 ILE B N 1
ATOM 3992 C CA . ILE B 1 184 ? -25.078 0.554 5.621 1 98.62 184 ILE B CA 1
ATOM 3993 C C . ILE B 1 184 ? -24.75 1.552 6.73 1 98.62 184 ILE B C 1
ATOM 3995 O O . ILE B 1 184 ? -25.391 2.596 6.848 1 98.62 184 ILE B O 1
ATOM 3999 N N . THR B 1 185 ? -23.75 1.256 7.461 1 98.31 185 THR B N 1
ATOM 4000 C CA . THR B 1 185 ? -23.391 2.1 8.594 1 98.31 185 THR B CA 1
ATOM 4001 C C . THR B 1 185 ? -22.875 3.457 8.117 1 98.31 185 THR B C 1
ATOM 4003 O O . THR B 1 185 ? -23.203 4.488 8.719 1 98.31 185 THR B O 1
ATOM 4006 N N . ASN B 1 186 ? -22.109 3.486 7.07 1 97.94 186 ASN B N 1
ATOM 4007 C CA . ASN B 1 186 ? -21.641 4.738 6.488 1 97.94 186 ASN B CA 1
ATOM 4008 C C . ASN B 1 186 ? -22.797 5.633 6.059 1 97.94 186 ASN B C 1
ATOM 4010 O O . ASN B 1 186 ? -22.781 6.836 6.312 1 97.94 186 ASN B O 1
ATOM 4014 N N . THR B 1 187 ? -23.734 5 5.453 1 98 187 THR B N 1
ATOM 4015 C CA . THR B 1 187 ? -24.891 5.746 4.973 1 98 187 THR B CA 1
ATOM 4016 C C . THR B 1 187 ? -25.703 6.316 6.141 1 98 187 THR B C 1
ATOM 4018 O O . THR B 1 187 ? -26.094 7.48 6.113 1 98 187 THR B O 1
ATOM 4021 N N . ILE B 1 188 ? -25.906 5.578 7.152 1 96.44 188 ILE B N 1
ATOM 4022 C CA . ILE B 1 188 ? -26.641 6.027 8.336 1 96.44 188 ILE B CA 1
ATOM 4023 C C . ILE B 1 188 ? -25.875 7.172 9 1 96.44 188 ILE B C 1
ATOM 4025 O O . ILE B 1 188 ? -26.469 8.195 9.344 1 96.44 188 ILE B O 1
ATOM 4029 N N . LEU B 1 189 ? -24.625 7.012 9.18 1 94.88 189 LEU B N 1
ATOM 4030 C CA . LEU B 1 189 ? -23.797 8.023 9.836 1 94.88 189 LEU B CA 1
ATOM 4031 C C . LEU B 1 189 ? -23.781 9.312 9.016 1 94.88 189 LEU B C 1
ATOM 4033 O O . LEU B 1 189 ? -23.828 10.406 9.57 1 9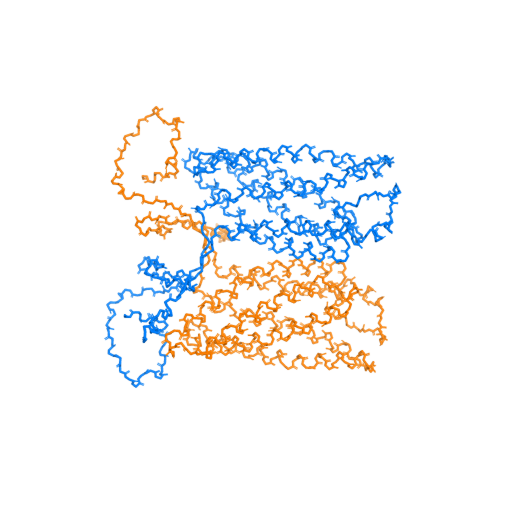4.88 189 LEU B O 1
ATOM 4037 N N . HIS B 1 190 ? -23.656 9.109 7.727 1 94 190 HIS B N 1
ATOM 4038 C CA . HIS B 1 190 ? -23.672 10.281 6.859 1 94 190 HIS B CA 1
ATOM 4039 C C . HIS B 1 190 ? -24.984 11.055 6.996 1 94 190 HIS B C 1
ATOM 4041 O O . HIS B 1 190 ? -24.969 12.281 7.094 1 94 190 HIS B O 1
ATOM 4047 N N . ARG B 1 191 ? -26.047 10.375 7.055 1 93.12 191 ARG B N 1
ATOM 4048 C CA . ARG B 1 191 ? -27.359 11.008 7.207 1 93.12 191 ARG B CA 1
ATOM 4049 C C . ARG B 1 191 ? -27.453 11.75 8.531 1 93.12 191 ARG B C 1
ATOM 4051 O O . ARG B 1 191 ? -28 12.859 8.594 1 93.12 191 ARG B O 1
ATOM 4058 N N . ARG B 1 192 ? -26.844 11.242 9.492 1 88.62 192 ARG B N 1
ATOM 4059 C CA . ARG B 1 192 ? -26.953 11.781 10.844 1 88.62 192 ARG B CA 1
ATOM 4060 C C . ARG B 1 192 ? -25.984 12.953 11.047 1 88.62 192 ARG B C 1
ATOM 4062 O O . ARG B 1 192 ? -26.172 13.773 11.938 1 88.62 192 ARG B O 1
ATOM 4069 N N . THR B 1 193 ? -24.984 13.008 10.297 1 85.94 193 THR B N 1
ATOM 4070 C CA . THR B 1 193 ? -23.922 13.961 10.633 1 85.94 193 THR B CA 1
ATOM 4071 C C . THR B 1 193 ? -23.641 14.891 9.453 1 85.94 193 THR B C 1
ATOM 4073 O O . THR B 1 193 ? -23.688 16.109 9.594 1 85.94 193 THR B O 1
ATOM 4076 N N . LEU B 1 194 ? -23.516 14.352 8.266 1 86 194 LEU B N 1
ATOM 4077 C CA . LEU B 1 194 ? -22.938 15.117 7.176 1 86 194 LEU B CA 1
ATOM 4078 C C . LEU B 1 194 ? -23.984 15.438 6.113 1 86 194 LEU B C 1
ATOM 4080 O O . LEU B 1 194 ? -23.688 16.141 5.141 1 86 194 LEU B O 1
ATOM 4084 N N . TYR B 1 195 ? -25.109 15.031 6.344 1 86 195 TYR B N 1
ATOM 4085 C CA . TYR B 1 195 ? -26.172 15.156 5.352 1 86 195 TYR B CA 1
ATOM 4086 C C . TYR B 1 195 ? -26.375 16.609 4.945 1 86 195 TYR B C 1
ATOM 4088 O O . TYR B 1 195 ? -26.531 16.922 3.764 1 86 195 TYR B O 1
ATOM 4096 N N . TYR B 1 196 ? -26.234 17.484 5.883 1 79.31 196 TYR B N 1
ATOM 4097 C CA . TYR B 1 196 ? -26.562 18.875 5.605 1 79.31 196 TYR B CA 1
ATOM 4098 C C . TYR B 1 196 ? -25.297 19.672 5.32 1 79.31 196 TYR B C 1
ATOM 4100 O O . TYR B 1 196 ? -25.359 20.891 5.109 1 79.31 196 TYR B O 1
ATOM 4108 N N . CYS B 1 197 ? -24.234 18.938 5.352 1 77.5 197 CYS B N 1
ATOM 4109 C CA . CYS B 1 197 ? -22.969 19.609 5.059 1 77.5 197 CYS B CA 1
ATOM 4110 C C . CYS B 1 197 ? -22.875 19.953 3.578 1 77.5 197 CYS B C 1
ATOM 4112 O O . CYS B 1 197 ? -22.844 19.062 2.729 1 77.5 197 CYS B O 1
ATOM 4114 N N . LYS B 1 198 ? -22.875 21.266 3.303 1 78.19 198 LYS B N 1
ATOM 4115 C CA . LYS B 1 198 ? -22.75 21.734 1.923 1 78.19 198 LYS B CA 1
ATOM 4116 C C . LYS B 1 198 ? -21.312 21.656 1.444 1 78.19 198 LYS B C 1
ATOM 4118 O O . LYS B 1 198 ? -20.375 21.75 2.248 1 78.19 198 LYS B O 1
ATOM 4123 N N . PRO B 1 199 ? -21.062 21.484 0.223 1 78.81 199 PRO B N 1
ATOM 4124 C CA . PRO B 1 199 ? -22.031 21.469 -0.887 1 78.81 199 PRO B CA 1
ATOM 4125 C C . PRO B 1 199 ? -22.438 20.062 -1.284 1 78.81 199 PRO B C 1
ATOM 4127 O O . PRO B 1 199 ? -23.422 19.875 -1.996 1 78.81 199 PRO B O 1
ATOM 4130 N N . HIS B 1 200 ? -21.828 19.047 -0.762 1 87 200 HIS B N 1
ATOM 4131 C CA . HIS B 1 200 ? -22 17.734 -1.382 1 87 200 HIS B CA 1
ATOM 4132 C C . HIS B 1 200 ? -22.656 16.75 -0.412 1 87 200 HIS B C 1
ATOM 4134 O O . HIS B 1 200 ? -22.781 15.562 -0.721 1 87 200 HIS B O 1
ATOM 4140 N N . GLY B 1 201 ? -23.141 17.219 0.637 1 89 201 GLY B N 1
ATOM 4141 C CA . GLY B 1 201 ? -23.703 16.328 1.644 1 89 201 GLY B CA 1
ATOM 4142 C C . GLY B 1 201 ? -24.875 15.516 1.14 1 89 201 GLY B C 1
ATOM 4143 O O . GLY B 1 201 ? -24.906 14.289 1.296 1 89 201 GLY B O 1
ATOM 4144 N N . ILE B 1 202 ? -25.797 16.203 0.469 1 93.06 202 ILE B N 1
ATOM 4145 C CA . ILE B 1 202 ? -27.016 15.562 0 1 93.06 202 ILE B CA 1
ATOM 4146 C C . ILE B 1 202 ? -26.703 14.641 -1.176 1 93.06 202 ILE B C 1
ATOM 4148 O O . ILE B 1 202 ? -27.156 13.492 -1.209 1 93.06 202 ILE B O 1
ATOM 4152 N N . SER B 1 203 ? -25.938 15.164 -2.078 1 93.81 203 SER B N 1
ATOM 4153 C CA . SER B 1 203 ? -25.578 14.367 -3.248 1 93.81 203 SER B CA 1
ATOM 4154 C C . SER B 1 203 ? -24.812 13.117 -2.85 1 93.81 203 SER B C 1
ATOM 4156 O O . SER B 1 203 ? -25.016 12.039 -3.41 1 93.81 203 SER B O 1
ATOM 4158 N N . SER B 1 204 ? -23.922 13.219 -1.909 1 95.12 204 SER B N 1
ATOM 4159 C CA . SER B 1 204 ? -23.172 12.062 -1.424 1 95.12 204 SER B CA 1
ATOM 4160 C C . SER B 1 204 ? -24.094 11.031 -0.78 1 95.12 204 SER B C 1
ATOM 4162 O O . SER B 1 204 ? -23.953 9.836 -1.023 1 95.12 204 SER B O 1
ATOM 4164 N N . TYR B 1 205 ? -25.016 11.531 -0.096 1 96.25 205 TYR B N 1
ATOM 4165 C CA . TYR B 1 205 ? -25.969 10.633 0.569 1 96.25 205 TYR B CA 1
ATOM 4166 C C . TYR B 1 205 ? -26.766 9.836 -0.449 1 96.25 205 TYR B C 1
ATOM 4168 O O . TYR B 1 205 ? -26.875 8.617 -0.345 1 96.25 205 TYR B O 1
ATOM 4176 N N . TYR B 1 206 ? -27.297 10.508 -1.404 1 97.5 206 TYR B N 1
ATOM 4177 C CA . TYR B 1 206 ? -28.125 9.836 -2.402 1 97.5 206 TYR B CA 1
ATOM 4178 C C . TYR B 1 206 ? -27.297 8.844 -3.217 1 97.5 206 TYR B C 1
ATOM 4180 O O . TYR B 1 206 ? -27.781 7.77 -3.572 1 97.5 206 TYR B O 1
ATOM 4188 N N . SER B 1 207 ? -26.109 9.219 -3.537 1 97.75 207 SER B N 1
ATOM 4189 C CA . SER B 1 207 ? -25.234 8.281 -4.227 1 97.75 207 SER B CA 1
ATOM 4190 C C . SER B 1 207 ? -24.984 7.039 -3.381 1 97.75 207 SER B C 1
ATOM 4192 O O . SER B 1 207 ? -25 5.918 -3.895 1 97.75 207 SER B O 1
ATOM 4194 N N . LYS B 1 208 ? -24.766 7.242 -2.092 1 98.19 208 LYS B N 1
ATOM 4195 C CA . LYS B 1 208 ? -24.562 6.113 -1.188 1 98.19 208 LYS B CA 1
ATOM 4196 C C . LYS B 1 208 ? -25.766 5.184 -1.185 1 98.19 208 LYS B C 1
ATOM 4198 O O . LYS B 1 208 ? -25.625 3.961 -1.242 1 98.19 208 LYS B O 1
ATOM 4203 N N . ILE B 1 209 ? -26.922 5.777 -1.169 1 98.44 209 ILE B N 1
ATOM 4204 C CA . ILE B 1 209 ? -28.156 4.996 -1.162 1 98.44 209 ILE B CA 1
ATOM 4205 C C . ILE B 1 209 ? -28.281 4.211 -2.467 1 98.44 209 ILE B C 1
ATOM 4207 O O . ILE B 1 209 ? -28.625 3.029 -2.457 1 98.44 209 ILE B O 1
ATOM 4211 N N . ILE B 1 210 ? -28 4.848 -3.514 1 98.56 210 ILE B N 1
ATOM 4212 C CA . ILE B 1 210 ? -28.109 4.219 -4.824 1 98.56 210 ILE B CA 1
ATOM 4213 C C . ILE B 1 210 ? -27.141 3.041 -4.914 1 98.56 210 ILE B C 1
ATOM 4215 O O . ILE B 1 210 ? -27.531 1.924 -5.254 1 98.56 210 ILE B O 1
ATOM 4219 N N . PHE B 1 211 ? -25.891 3.24 -4.598 1 98.56 211 PHE B N 1
ATOM 4220 C CA . PHE B 1 211 ? -24.891 2.195 -4.715 1 98.56 211 PHE B CA 1
ATOM 4221 C C . PHE B 1 211 ? -25.156 1.069 -3.723 1 98.56 211 PHE B C 1
ATOM 4223 O O . PHE B 1 211 ? -24.984 -0.107 -4.051 1 98.56 211 PHE B O 1
ATOM 4230 N N . LEU B 1 212 ? -25.594 1.441 -2.533 1 98.62 212 LEU B N 1
ATOM 4231 C CA . LEU B 1 212 ? -25.938 0.439 -1.533 1 98.62 212 LEU B CA 1
ATOM 4232 C C . LEU B 1 212 ? -27.094 -0.434 -2.018 1 98.62 212 LEU B C 1
ATOM 4234 O O . LEU B 1 212 ? -27.047 -1.66 -1.901 1 98.62 212 LEU B O 1
ATOM 4238 N N . THR B 1 213 ? -28.094 0.174 -2.572 1 98.56 213 THR B N 1
ATOM 4239 C CA . THR B 1 213 ? -29.25 -0.55 -3.062 1 98.56 213 THR B CA 1
ATOM 4240 C C . THR B 1 213 ? -28.875 -1.48 -4.211 1 98.56 213 THR B C 1
ATOM 4242 O O . THR B 1 213 ? -29.281 -2.645 -4.234 1 98.56 213 THR B O 1
ATOM 4245 N N . ILE B 1 214 ? -28.094 -0.958 -5.121 1 98.56 214 ILE B N 1
ATOM 4246 C CA . ILE B 1 214 ? -27.641 -1.771 -6.242 1 98.56 214 ILE B CA 1
ATOM 4247 C C . ILE B 1 214 ? -26.812 -2.949 -5.73 1 98.56 214 ILE B C 1
ATOM 4249 O O . ILE B 1 214 ? -27.031 -4.094 -6.141 1 98.56 214 ILE B O 1
ATOM 4253 N N . TYR B 1 215 ? -25.891 -2.697 -4.805 1 98.5 215 TYR B N 1
ATOM 4254 C CA . TYR B 1 215 ? -25.016 -3.73 -4.254 1 98.5 215 TYR B CA 1
ATOM 4255 C C . TYR B 1 215 ? -25.844 -4.82 -3.57 1 98.5 215 TYR B C 1
ATOM 4257 O O . TYR B 1 215 ? -25.594 -6.012 -3.785 1 98.5 215 TYR B O 1
ATOM 4265 N N . CYS B 1 216 ? -26.891 -4.434 -2.828 1 97.94 216 CYS B N 1
ATOM 4266 C CA . CYS B 1 216 ? -27.703 -5.367 -2.055 1 97.94 216 CYS B CA 1
ATOM 4267 C C . CYS B 1 216 ? -28.656 -6.133 -2.957 1 97.94 216 CYS B C 1
ATOM 4269 O O . CYS B 1 216 ? -29.188 -7.168 -2.562 1 97.94 216 CYS B O 1
ATOM 4271 N N . THR B 1 217 ? -28.906 -5.641 -4.094 1 98.06 217 THR B N 1
ATOM 4272 C CA . THR B 1 217 ? -29.734 -6.355 -5.062 1 98.06 217 THR B CA 1
ATOM 4273 C C . THR B 1 217 ? -28.906 -7.383 -5.824 1 98.06 217 THR B C 1
ATOM 4275 O O . THR B 1 217 ? -29.359 -8.508 -6.055 1 98.06 217 THR B O 1
ATOM 4278 N N . ILE B 1 218 ? -27.672 -7.02 -6.125 1 98.25 218 ILE B N 1
ATOM 4279 C CA . ILE B 1 218 ? -26.797 -7.871 -6.93 1 98.25 218 ILE B CA 1
ATOM 4280 C C . ILE B 1 218 ? -26.234 -9 -6.07 1 98.25 218 ILE B C 1
ATOM 4282 O O . ILE B 1 218 ? -26.109 -10.141 -6.531 1 98.25 218 ILE B O 1
ATOM 4286 N N . ALA B 1 219 ? -25.938 -8.766 -4.781 1 97.69 219 ALA B N 1
ATOM 4287 C CA . ALA B 1 219 ? -25.234 -9.703 -3.914 1 97.69 219 ALA B CA 1
ATOM 4288 C C . ALA B 1 219 ? -26.016 -11 -3.76 1 97.69 219 ALA B C 1
ATOM 4290 O O . ALA B 1 219 ? -25.469 -12.094 -3.965 1 97.69 219 ALA B O 1
ATOM 4291 N N . PRO B 1 220 ? -27.328 -11 -3.488 1 97.19 220 PRO B N 1
ATOM 4292 C CA . PRO B 1 220 ? -28.078 -12.258 -3.379 1 97.19 220 PRO B CA 1
ATOM 4293 C C . PRO B 1 220 ? -28.156 -13.016 -4.703 1 97.19 220 PRO B C 1
ATOM 4295 O O . PRO B 1 220 ? -28.156 -14.25 -4.719 1 97.19 220 PRO B O 1
ATOM 4298 N N . ILE B 1 221 ? -28.25 -12.32 -5.801 1 97.88 221 ILE B N 1
ATOM 4299 C CA . ILE B 1 221 ? -28.266 -12.961 -7.113 1 97.88 221 ILE B CA 1
ATOM 4300 C C . ILE B 1 221 ? -26.938 -13.68 -7.355 1 97.88 221 ILE B C 1
ATOM 4302 O O . ILE B 1 221 ? -26.922 -14.805 -7.867 1 97.88 221 ILE B O 1
ATOM 4306 N N . MET B 1 222 ? -25.875 -13.062 -6.953 1 97.5 222 MET B N 1
ATOM 4307 C CA . MET B 1 222 ? -24.531 -13.641 -7.117 1 97.5 222 MET B CA 1
ATOM 4308 C C . MET B 1 222 ? -24.406 -14.922 -6.305 1 97.5 222 MET B C 1
ATOM 4310 O O . MET B 1 222 ? -23.938 -15.938 -6.824 1 97.5 222 MET B O 1
ATOM 4314 N N . ILE B 1 223 ? -24.812 -14.906 -5.07 1 96.06 223 ILE B N 1
ATOM 4315 C CA . ILE B 1 223 ? -24.688 -16.047 -4.18 1 96.06 223 ILE B CA 1
ATOM 4316 C C . ILE B 1 223 ? -25.562 -17.203 -4.691 1 96.06 223 ILE B C 1
ATOM 4318 O O . ILE B 1 223 ? -25.141 -18.359 -4.711 1 96.06 223 ILE B O 1
ATOM 4322 N N . MET B 1 224 ? -26.766 -16.906 -5.125 1 96.69 224 MET B N 1
ATOM 4323 C CA . MET B 1 224 ? -27.672 -17.922 -5.648 1 96.69 224 MET B CA 1
ATOM 4324 C C . MET B 1 224 ? -27.125 -18.547 -6.926 1 96.69 224 MET B C 1
ATOM 4326 O O . MET B 1 224 ? -27.188 -19.766 -7.105 1 96.69 224 MET B O 1
ATOM 4330 N N . SER B 1 225 ? -26.625 -17.672 -7.785 1 96.12 225 SER B N 1
ATOM 4331 C CA . SER B 1 225 ? -26.062 -18.188 -9.031 1 96.12 225 SER B CA 1
ATOM 4332 C C . SER B 1 225 ? -24.844 -19.062 -8.758 1 96.12 225 SER B C 1
ATOM 4334 O O . SER B 1 225 ? -24.625 -20.062 -9.461 1 96.12 225 SER B O 1
ATOM 4336 N N . PHE B 1 226 ? -24.078 -18.703 -7.809 1 93.81 226 PHE B N 1
ATOM 4337 C CA . PHE B 1 226 ? -22.953 -19.516 -7.398 1 93.81 226 PHE B CA 1
ATOM 4338 C C . PHE B 1 226 ? -23.422 -20.891 -6.914 1 93.81 226 PHE B C 1
ATOM 4340 O O . PHE B 1 226 ? -22.891 -21.922 -7.336 1 93.81 226 PHE B O 1
ATOM 4347 N N . TYR B 1 227 ? -24.406 -20.875 -6.117 1 93.31 227 TYR B N 1
ATOM 4348 C CA . TYR B 1 227 ? -24.984 -22.109 -5.602 1 93.31 227 TYR B CA 1
ATOM 4349 C C . TYR B 1 227 ? -25.531 -22.969 -6.734 1 93.31 227 TYR B C 1
ATOM 4351 O O . TYR B 1 227 ? -25.297 -24.172 -6.781 1 93.31 227 TYR B O 1
ATOM 4359 N N . PHE B 1 228 ? -26.234 -22.391 -7.68 1 94.81 228 PHE B N 1
ATOM 4360 C CA . PHE B 1 228 ? -26.844 -23.109 -8.797 1 94.81 228 PHE B CA 1
ATOM 4361 C C . PHE B 1 228 ? -25.766 -23.703 -9.703 1 94.81 228 PHE B C 1
ATOM 4363 O O . PHE B 1 228 ? -25.969 -24.781 -10.281 1 94.81 228 PHE B O 1
ATOM 4370 N N . TYR B 1 229 ? -24.672 -23.062 -9.844 1 91.88 229 TYR B N 1
ATOM 4371 C CA . TYR B 1 229 ? -23.594 -23.594 -10.68 1 91.88 229 TYR B CA 1
ATOM 4372 C C . TYR B 1 229 ? -22.922 -24.781 -10 1 91.88 229 TYR B C 1
ATOM 4374 O O . TYR B 1 229 ? -22.812 -25.859 -10.586 1 91.88 229 TYR B O 1
ATOM 4382 N N . PHE B 1 230 ? -22.547 -24.578 -8.719 1 88.38 230 PHE B N 1
ATOM 4383 C CA . PHE B 1 230 ? -21.672 -25.562 -8.07 1 88.38 230 PHE B CA 1
ATOM 4384 C C . PHE B 1 230 ? -22.469 -26.75 -7.559 1 88.38 230 PHE B C 1
ATOM 4386 O O . PHE B 1 230 ? -21.953 -27.875 -7.508 1 88.38 230 PHE B O 1
ATOM 4393 N N . LYS B 1 231 ? -23.75 -26.578 -7.27 1 91 231 LYS B N 1
ATOM 4394 C CA . LYS B 1 231 ? -24.531 -27.672 -6.703 1 91 231 LYS B CA 1
ATOM 4395 C C . LYS B 1 231 ? -25.453 -28.297 -7.758 1 91 231 LYS B C 1
ATOM 4397 O O . LYS B 1 231 ? -25.719 -29.5 -7.715 1 91 231 LYS B O 1
ATOM 4402 N N . LYS B 1 232 ? -25.891 -27.578 -8.773 1 93.56 232 LYS B N 1
ATOM 4403 C CA . LYS B 1 232 ? -26.938 -28.078 -9.664 1 93.56 232 LYS B CA 1
ATOM 4404 C C . LYS B 1 232 ? -26.484 -28.016 -11.125 1 93.56 232 LYS B C 1
ATOM 4406 O O . LYS B 1 232 ? -27.203 -28.469 -12.016 1 93.56 232 LYS B O 1
ATOM 4411 N N . CYS B 1 233 ? -25.375 -27.438 -11.406 1 93 233 CYS B N 1
ATOM 4412 C CA . CYS B 1 233 ? -24.859 -27.297 -12.758 1 93 233 CYS B CA 1
ATOM 4413 C C . CYS B 1 233 ? -25.922 -26.703 -13.688 1 93 233 CYS B C 1
ATOM 4415 O O . CYS B 1 233 ? -26.141 -27.219 -14.789 1 93 233 CYS B O 1
ATOM 4417 N N . THR B 1 234 ? -26.594 -25.703 -13.164 1 92.19 234 THR B N 1
ATOM 4418 C CA . THR B 1 234 ? -27.641 -25.031 -13.938 1 92.19 234 THR B CA 1
ATOM 4419 C C . THR B 1 234 ? -27.031 -24.25 -15.102 1 92.19 234 THR B C 1
ATOM 4421 O O . THR B 1 234 ? -26.047 -23.547 -14.93 1 92.19 234 THR B O 1
ATOM 4424 N N . LYS B 1 235 ? -27.672 -24.359 -16.219 1 90.19 235 LYS B N 1
ATOM 4425 C CA . LYS B 1 235 ? -27.203 -23.672 -17.422 1 90.19 235 LYS B CA 1
ATOM 4426 C C . LYS B 1 235 ? -27.125 -22.156 -17.203 1 90.19 235 LYS B C 1
ATOM 4428 O O . LYS B 1 235 ? -28.031 -21.562 -16.625 1 90.19 235 LYS B O 1
ATOM 4433 N N . TYR B 1 236 ? -25.984 -21.5 -17.531 1 92.19 236 TYR B N 1
ATOM 4434 C CA . TYR B 1 236 ? -25.719 -20.062 -17.547 1 92.19 236 TYR B CA 1
ATOM 4435 C C . TYR B 1 236 ? -25.531 -19.531 -16.125 1 92.19 236 TYR B C 1
ATOM 4437 O O . TYR B 1 236 ? -25.391 -18.312 -15.922 1 92.19 236 TYR B O 1
ATOM 4445 N N . ALA B 1 237 ? -25.578 -20.406 -15.164 1 94.5 237 ALA B N 1
ATOM 4446 C CA . ALA B 1 237 ? -25.438 -19.969 -13.773 1 94.5 237 ALA B CA 1
ATOM 4447 C C . ALA B 1 237 ? -24.062 -19.328 -13.539 1 94.5 237 ALA B C 1
ATOM 4449 O O . ALA B 1 237 ? -23.953 -18.328 -12.836 1 94.5 237 ALA B O 1
ATOM 4450 N N . TYR B 1 238 ? -23.078 -19.875 -14.125 1 93.75 238 TYR B N 1
ATOM 4451 C CA . TYR B 1 238 ? -21.734 -19.359 -13.945 1 93.75 238 TYR B CA 1
ATOM 4452 C C . TYR B 1 238 ? -21.594 -17.984 -14.609 1 93.75 238 TYR B C 1
ATOM 4454 O O . TYR B 1 238 ? -20.953 -17.094 -14.062 1 93.75 238 TYR B O 1
ATOM 4462 N N . GLU B 1 239 ? -22.203 -17.828 -15.773 1 94.19 239 GLU B N 1
ATOM 4463 C CA . GLU B 1 239 ? -22.172 -16.531 -16.469 1 94.19 239 GLU B CA 1
ATOM 4464 C C . GLU B 1 239 ? -22.844 -15.445 -15.633 1 94.19 239 GLU B C 1
ATOM 4466 O O . GLU B 1 239 ? -22.344 -14.328 -15.547 1 94.19 239 GLU B O 1
ATOM 4471 N N . ILE B 1 240 ? -23.906 -15.828 -15.094 1 96.44 240 ILE B N 1
ATOM 4472 C CA . ILE B 1 240 ? -24.625 -14.875 -14.25 1 96.44 240 ILE B CA 1
ATOM 4473 C C . ILE B 1 240 ? -23.766 -14.539 -13.023 1 96.44 240 ILE B C 1
ATOM 4475 O O . ILE B 1 240 ? -23.656 -13.375 -12.641 1 96.44 240 ILE B O 1
ATOM 4479 N N . PHE B 1 241 ? -23.188 -15.562 -12.43 1 96.38 241 PHE B N 1
ATOM 4480 C CA . PHE B 1 241 ? -22.297 -15.367 -11.297 1 96.38 241 PHE B CA 1
ATOM 4481 C C . PHE B 1 241 ? -21.141 -14.422 -11.664 1 96.38 241 PHE B C 1
ATOM 4483 O O . PHE B 1 241 ? -20.875 -13.461 -10.938 1 96.38 241 PHE B O 1
ATOM 4490 N N . ALA B 1 242 ? -20.547 -14.656 -12.773 1 95.62 242 ALA B N 1
ATOM 4491 C CA . ALA B 1 242 ? -19.406 -13.867 -13.219 1 95.62 242 ALA B CA 1
ATOM 4492 C C . ALA B 1 242 ? -19.812 -12.414 -13.461 1 95.62 242 ALA B C 1
ATOM 4494 O O . ALA B 1 242 ? -19.125 -11.492 -13.008 1 95.62 242 ALA B O 1
ATOM 4495 N N . ILE B 1 243 ? -20.875 -12.195 -14.133 1 96.75 243 ILE B N 1
ATOM 4496 C CA . ILE B 1 243 ? -21.359 -10.852 -14.445 1 96.75 243 ILE B CA 1
ATOM 4497 C C . ILE B 1 243 ? -21.672 -10.109 -13.148 1 96.75 243 ILE B C 1
ATOM 4499 O O . ILE B 1 243 ? -21.328 -8.938 -12.984 1 96.75 243 ILE B O 1
ATOM 4503 N N . CYS B 1 244 ? -22.328 -10.789 -12.227 1 97.62 244 CYS B N 1
ATOM 4504 C CA . CYS B 1 244 ? -22.625 -10.188 -10.938 1 97.62 244 CYS B CA 1
ATOM 4505 C C . CYS B 1 244 ? -21.359 -9.82 -10.18 1 97.62 244 CYS B C 1
ATOM 4507 O O . CYS B 1 244 ? -21.281 -8.766 -9.547 1 97.62 244 CYS B O 1
ATOM 4509 N N . GLU B 1 245 ? -20.406 -10.648 -10.227 1 96.88 245 GLU B N 1
ATOM 4510 C CA . GLU B 1 245 ? -19.141 -10.367 -9.57 1 96.88 245 GLU B CA 1
ATOM 4511 C C . GLU B 1 245 ? -18.484 -9.117 -10.148 1 96.88 245 GLU B C 1
ATOM 4513 O O . GLU B 1 245 ? -17.984 -8.273 -9.406 1 96.88 245 GLU B O 1
ATOM 4518 N N . TYR B 1 246 ? -18.484 -9.031 -11.484 1 96.69 246 TYR B N 1
ATOM 4519 C CA . TYR B 1 246 ? -17.938 -7.848 -12.133 1 96.69 246 TYR B CA 1
ATOM 4520 C C . TYR B 1 246 ? -18.641 -6.586 -11.641 1 96.69 246 TYR B C 1
ATOM 4522 O O . TYR B 1 246 ? -17.984 -5.621 -11.242 1 96.69 246 TYR B O 1
ATOM 4530 N N . PHE B 1 247 ? -19.875 -6.625 -11.57 1 96.69 247 PHE B N 1
ATOM 4531 C CA . PHE B 1 247 ? -20.672 -5.461 -11.195 1 96.69 247 PHE B CA 1
ATOM 4532 C C . PHE B 1 247 ? -20.5 -5.141 -9.719 1 96.69 247 PHE B C 1
ATOM 4534 O O . PHE B 1 247 ? -20.453 -3.973 -9.328 1 96.69 247 PHE B O 1
ATOM 4541 N N . GLU B 1 248 ? -20.453 -6.145 -8.922 1 97.31 248 GLU B N 1
ATOM 4542 C CA . GLU B 1 248 ? -20.281 -5.93 -7.484 1 97.31 248 GLU B CA 1
ATOM 4543 C C . GLU B 1 248 ? -19 -5.184 -7.184 1 97.31 248 GLU B C 1
ATOM 4545 O O . GLU B 1 248 ? -18.969 -4.293 -6.332 1 97.31 248 GLU B O 1
ATOM 4550 N N . VAL B 1 249 ? -17.984 -5.574 -7.848 1 95.94 249 VAL B N 1
ATOM 4551 C CA . VAL B 1 249 ? -16.688 -4.93 -7.637 1 95.94 249 VAL B CA 1
ATOM 4552 C C . VAL B 1 249 ? -16.766 -3.467 -8.062 1 95.94 249 VAL B C 1
ATOM 4554 O O . VAL B 1 249 ? -16.328 -2.576 -7.336 1 95.94 249 VAL B O 1
ATOM 4557 N N . ILE B 1 250 ? -17.391 -3.209 -9.164 1 95.69 250 ILE B N 1
ATOM 4558 C CA . ILE B 1 250 ? -17.484 -1.851 -9.688 1 95.69 250 ILE B CA 1
ATOM 4559 C C . ILE B 1 250 ? -18.359 -1.005 -8.758 1 95.69 250 ILE B C 1
ATOM 4561 O O . ILE B 1 250 ? -18 0.123 -8.414 1 95.69 250 ILE B O 1
ATOM 4565 N N . VAL B 1 251 ? -19.438 -1.538 -8.32 1 97.44 251 VAL B N 1
ATOM 4566 C CA . VAL B 1 251 ? -20.359 -0.813 -7.445 1 97.44 251 VAL B CA 1
ATOM 4567 C C . VAL B 1 251 ? -19.688 -0.544 -6.102 1 97.44 251 VAL B C 1
ATOM 4569 O O . VAL B 1 251 ? -19.859 0.526 -5.516 1 97.44 251 VAL B O 1
ATOM 4572 N N . ASN B 1 252 ? -18.969 -1.514 -5.613 1 97.38 252 ASN B N 1
ATOM 4573 C CA . ASN B 1 252 ? -18.203 -1.334 -4.383 1 97.38 252 ASN B CA 1
ATOM 4574 C C . ASN B 1 252 ? -17.234 -0.17 -4.496 1 97.38 252 ASN B C 1
ATOM 4576 O O . ASN B 1 252 ? -17.172 0.692 -3.617 1 97.38 252 ASN B O 1
ATOM 4580 N N . ILE B 1 253 ? -16.531 -0.117 -5.57 1 95.5 253 ILE B N 1
ATOM 4581 C CA . ILE B 1 253 ? -15.562 0.949 -5.816 1 95.5 253 ILE B CA 1
ATOM 4582 C C . ILE B 1 253 ? -16.281 2.289 -5.914 1 95.5 253 ILE B C 1
ATOM 4584 O O . ILE B 1 253 ? -15.836 3.291 -5.355 1 95.5 253 ILE B O 1
ATOM 4588 N N . LEU B 1 254 ? -17.391 2.281 -6.57 1 95 254 LEU B N 1
ATOM 4589 C CA . LEU B 1 254 ? -18.156 3.51 -6.73 1 95 254 LEU B CA 1
ATOM 4590 C C . LEU B 1 254 ? -18.672 4 -5.383 1 95 254 LEU B C 1
ATOM 4592 O O . LEU B 1 254 ? -18.688 5.207 -5.117 1 95 254 LEU B O 1
ATOM 4596 N N . PHE B 1 255 ? -19.141 3.127 -4.582 1 97.38 255 PHE B N 1
ATOM 4597 C CA . PHE B 1 255 ? -19.578 3.537 -3.25 1 97.38 255 PHE B CA 1
ATOM 4598 C C . PHE B 1 255 ? -18.438 4.23 -2.504 1 97.38 255 PHE B C 1
ATOM 4600 O O . PHE B 1 255 ? -18.641 5.305 -1.929 1 97.38 255 PHE B O 1
ATOM 4607 N N . HIS B 1 256 ? -17.297 3.637 -2.537 1 94.81 256 HIS B N 1
ATOM 4608 C CA . HIS B 1 256 ? -16.156 4.203 -1.835 1 94.81 256 HIS B CA 1
ATOM 4609 C C . HIS B 1 256 ? -15.711 5.52 -2.465 1 94.81 256 HIS B C 1
ATOM 4611 O O . HIS B 1 256 ? -15.133 6.375 -1.79 1 94.81 256 HIS B O 1
ATOM 4617 N N . SER B 1 257 ? -16.016 5.699 -3.686 1 92.06 257 SER B N 1
ATOM 4618 C CA . SER B 1 257 ? -15.648 6.934 -4.367 1 92.06 257 SER B CA 1
ATOM 4619 C C . SER B 1 257 ? -16.438 8.125 -3.84 1 92.06 257 SER B C 1
ATOM 4621 O O . SER B 1 257 ? -16.047 9.273 -4.039 1 92.06 257 SER B O 1
ATOM 4623 N N . THR B 1 258 ? -17.531 7.918 -3.166 1 93.56 258 THR B N 1
ATOM 4624 C CA . THR B 1 258 ? -18.312 9.008 -2.604 1 93.56 258 THR B CA 1
ATOM 4625 C C . THR B 1 258 ? -17.531 9.742 -1.521 1 93.56 258 THR B C 1
ATOM 4627 O O . THR B 1 258 ? -17.875 10.875 -1.159 1 93.56 258 THR B O 1
ATOM 4630 N N . ALA B 1 259 ? -16.562 9.055 -1.023 1 88.94 259 ALA B N 1
ATOM 4631 C CA . ALA B 1 259 ? -15.703 9.688 -0.02 1 88.94 259 ALA B CA 1
ATOM 4632 C C . ALA B 1 259 ? -15.062 10.961 -0.562 1 88.94 259 ALA B C 1
ATOM 4634 O O . ALA B 1 259 ? -14.773 11.891 0.197 1 88.94 259 ALA B O 1
ATOM 4635 N N . TYR B 1 260 ? -14.906 10.953 -1.834 1 86.88 260 TYR B N 1
ATOM 4636 C CA . TYR B 1 260 ? -14.344 12.148 -2.449 1 86.88 260 TYR B CA 1
ATOM 4637 C C . TYR B 1 260 ? -15.234 13.367 -2.197 1 86.88 260 TYR B C 1
ATOM 4639 O O . TYR B 1 260 ? -14.742 14.438 -1.838 1 86.88 260 TYR B O 1
ATOM 4647 N N . TRP B 1 261 ? -16.453 13.211 -2.324 1 87.19 261 TRP B N 1
ATOM 4648 C CA . TRP B 1 261 ? -17.391 14.297 -2.096 1 87.19 261 TRP B CA 1
ATOM 4649 C C . TRP B 1 261 ? -17.422 14.688 -0.622 1 87.19 261 TRP B C 1
ATOM 4651 O O . TRP B 1 261 ? -17.641 15.852 -0.286 1 87.19 261 TRP B O 1
ATOM 4661 N N . ASP B 1 262 ? -17.172 13.789 0.166 1 86.25 262 ASP B N 1
ATOM 4662 C CA . ASP B 1 262 ? -17.234 14.039 1.604 1 86.25 262 ASP B CA 1
ATOM 4663 C C . ASP B 1 262 ? -16.031 14.859 2.068 1 86.25 262 ASP B C 1
ATOM 4665 O O . ASP B 1 262 ? -16.125 15.602 3.047 1 86.25 262 ASP B O 1
ATOM 4669 N N . ILE B 1 263 ? -15.039 14.695 1.32 1 81.38 263 ILE B N 1
ATOM 4670 C CA . ILE B 1 263 ? -13.82 15.281 1.869 1 81.38 263 ILE B CA 1
ATOM 4671 C C . ILE B 1 263 ? -13.328 16.406 0.956 1 81.38 263 ILE B C 1
ATOM 4673 O O . ILE B 1 263 ? -12.5 17.219 1.357 1 81.38 263 ILE B O 1
ATOM 4677 N N . LYS B 1 264 ? -14.023 16.359 -0.2 1 77.81 264 LYS B N 1
ATOM 4678 C CA . LYS B 1 264 ? -13.578 17.297 -1.214 1 77.81 264 LYS B CA 1
ATOM 4679 C C . LYS B 1 264 ? -13.641 18.734 -0.691 1 77.81 264 LYS B C 1
ATOM 4681 O O . LYS B 1 264 ? -14.68 19.172 -0.202 1 77.81 264 LYS B O 1
ATOM 4686 N N . GLU B 1 265 ? -12.641 19.422 -0.115 1 75 265 GLU B N 1
ATOM 4687 C CA . GLU B 1 265 ? -12.43 20.812 0.297 1 75 265 GLU B CA 1
ATOM 4688 C C . GLU B 1 265 ? -12.438 20.938 1.817 1 75 265 GLU B C 1
ATOM 4690 O O . GLU B 1 265 ? -12.453 22.047 2.35 1 75 265 GLU B O 1
ATOM 4695 N N . LYS B 1 266 ? -12.508 19.812 2.322 1 76.75 266 LYS B N 1
ATOM 4696 C CA . LYS B 1 266 ? -12.664 19.891 3.771 1 76.75 266 LYS B CA 1
ATOM 4697 C C . LYS B 1 266 ? -11.438 19.328 4.488 1 76.75 266 LYS B C 1
ATOM 4699 O O . LYS B 1 266 ? -11.156 19.719 5.629 1 76.75 266 LYS B O 1
ATOM 4704 N N . ILE B 1 267 ? -10.844 18.438 3.83 1 79 267 ILE B N 1
ATOM 4705 C CA . ILE B 1 267 ? -9.734 17.766 4.504 1 79 267 ILE B CA 1
ATOM 4706 C C . ILE B 1 267 ? -8.461 17.922 3.674 1 79 267 ILE B C 1
ATOM 4708 O O . ILE B 1 267 ? -8.492 17.797 2.447 1 79 267 ILE B O 1
ATOM 4712 N N . VAL B 1 268 ? -7.371 18.234 4.312 1 79.44 268 VAL B N 1
ATOM 4713 C CA . VAL B 1 268 ? -6.074 18.328 3.654 1 79.44 268 VAL B CA 1
ATOM 4714 C C . VAL B 1 268 ? -5.047 17.484 4.422 1 79.44 268 VAL B C 1
ATOM 4716 O O . VAL B 1 268 ? -5.051 17.469 5.656 1 79.44 268 VAL B O 1
ATOM 4719 N N . LEU B 1 269 ? -4.293 16.781 3.611 1 79.56 269 LEU B N 1
ATOM 4720 C CA . LEU B 1 269 ? -3.17 16.031 4.168 1 79.56 269 LEU B CA 1
ATOM 4721 C C . LEU B 1 269 ? -1.865 16.812 4 1 79.56 269 LEU B C 1
ATOM 4723 O O . LEU B 1 269 ? -1.527 17.219 2.889 1 79.56 269 LEU B O 1
ATOM 4727 N N . CYS B 1 270 ? -1.213 17 5.109 1 81.44 270 CYS B N 1
ATOM 4728 C CA . CYS B 1 270 ? -0.002 17.812 5.02 1 81.44 270 CYS B CA 1
ATOM 4729 C C . CYS B 1 270 ? 1.125 17.203 5.844 1 81.44 270 CYS B C 1
ATOM 4731 O O . CYS B 1 270 ? 0.871 16.484 6.812 1 81.44 270 CYS B O 1
ATOM 4733 N N . THR B 1 271 ? 2.287 17.406 5.32 1 79.25 271 THR B N 1
ATOM 4734 C CA . THR B 1 271 ? 3.494 17.156 6.098 1 79.25 271 THR B CA 1
ATOM 4735 C C . THR B 1 271 ? 4.141 18.453 6.547 1 79.25 271 THR B C 1
ATOM 4737 O O . THR B 1 271 ? 4.203 19.422 5.781 1 79.25 271 THR B O 1
ATOM 4740 N N . ARG B 1 272 ? 4.5 18.438 7.828 1 78.31 272 ARG B N 1
ATOM 4741 C CA . ARG B 1 272 ? 5.035 19.672 8.383 1 78.31 272 ARG B CA 1
ATOM 4742 C C . ARG B 1 272 ? 6.398 19.438 9.031 1 78.31 272 ARG B C 1
ATOM 4744 O O . ARG B 1 272 ? 6.629 18.406 9.641 1 78.31 272 ARG B O 1
ATOM 4751 N N . TYR B 1 273 ? 7.215 20.422 8.781 1 78.75 273 TYR B N 1
ATOM 4752 C CA . TYR B 1 273 ? 8.492 20.484 9.477 1 78.75 273 TYR B CA 1
ATOM 4753 C C . TYR B 1 273 ? 8.352 21.172 10.828 1 78.75 273 TYR B C 1
ATOM 4755 O O . TYR B 1 273 ? 7.766 22.266 10.914 1 78.75 273 TYR B O 1
ATOM 4763 N N . VAL B 1 274 ? 8.812 20.547 11.891 1 77.25 274 VAL B N 1
ATOM 4764 C CA . VAL B 1 274 ? 8.648 21.062 13.242 1 77.25 274 VAL B CA 1
ATOM 4765 C C . VAL B 1 274 ? 9.984 21.562 13.773 1 77.25 274 VAL B C 1
ATOM 4767 O O . VAL B 1 274 ? 11 20.859 13.688 1 77.25 274 VAL B O 1
ATOM 4770 N N . GLU B 1 275 ? 10.008 22.844 14.133 1 74.25 275 GLU B N 1
ATOM 4771 C CA . GLU B 1 275 ? 11.203 23.438 14.734 1 74.25 275 GLU B CA 1
ATOM 4772 C C . GLU B 1 275 ? 10.875 24.109 16.062 1 74.25 275 GLU B C 1
ATOM 4774 O O . GLU B 1 275 ? 9.766 24.625 16.25 1 74.25 275 GLU B O 1
ATOM 4779 N N . LYS B 1 276 ? 11.812 23.969 17.047 1 66 276 LYS B N 1
ATOM 4780 C CA . LYS B 1 276 ? 11.641 24.703 18.297 1 66 276 LYS B CA 1
ATOM 4781 C C . LYS B 1 276 ? 11.828 26.203 18.078 1 66 276 LYS B C 1
ATOM 4783 O O . LYS B 1 276 ? 12.75 26.625 17.375 1 66 276 LYS B O 1
ATOM 4788 N N . TYR B 1 277 ? 10.828 27 18.25 1 57.12 277 TYR B N 1
ATOM 4789 C CA . TYR B 1 277 ? 10.844 28.453 18.109 1 57.12 277 TYR B CA 1
ATOM 4790 C C . TYR B 1 277 ? 11.234 29.125 19.422 1 57.12 277 TYR B C 1
ATOM 4792 O O . TYR B 1 277 ? 10.562 28.953 20.438 1 57.12 277 TYR B O 1
ATOM 4800 N N . ILE B 1 278 ? 12.484 29.266 19.875 1 50.22 278 ILE B N 1
ATOM 4801 C CA . ILE B 1 278 ? 12.789 30.094 21.047 1 50.22 278 ILE B CA 1
ATOM 4802 C C . ILE B 1 278 ? 12.508 31.562 20.719 1 50.22 278 ILE B C 1
ATOM 4804 O O . ILE B 1 278 ? 13.086 32.125 19.781 1 50.22 278 ILE B O 1
ATOM 4808 N N . ASN B 1 279 ? 11.492 32.156 21.125 1 44.06 279 ASN B N 1
ATOM 4809 C CA . ASN B 1 279 ? 11.25 33.594 21.109 1 44.06 279 ASN B CA 1
ATOM 4810 C C . ASN B 1 279 ? 12.469 34.375 21.578 1 44.06 279 ASN B C 1
ATOM 4812 O O . ASN B 1 279 ? 12.469 34.938 22.672 1 44.06 279 ASN B O 1
ATOM 4816 N N . GLU B 1 280 ? 13.695 34 21.953 1 40.72 280 GLU B N 1
ATOM 4817 C CA . GLU B 1 280 ? 14.594 35.094 22.344 1 40.72 280 GLU B CA 1
ATOM 4818 C C . GLU B 1 280 ? 14.719 36.125 21.234 1 40.72 280 GLU B C 1
ATOM 4820 O O . GLU B 1 280 ? 14.633 35.812 20.047 1 40.72 280 GLU B O 1
ATOM 4825 N N . PRO B 1 281 ? 14.695 37.562 21.594 1 37.19 281 PRO B N 1
ATOM 4826 C CA . PRO B 1 281 ? 15.172 38.594 20.688 1 37.19 281 PRO B CA 1
ATOM 4827 C C . PRO B 1 281 ? 16.391 38.156 19.859 1 37.19 281 PRO B C 1
ATOM 4829 O O . PRO B 1 281 ? 17.391 37.719 20.438 1 37.19 281 PRO B O 1
ATOM 4832 N N . GLN B 1 282 ? 16.266 37.5 18.922 1 35.53 282 GLN B N 1
ATOM 4833 C CA . GLN B 1 282 ? 17.406 37.188 18.062 1 35.53 282 GLN B CA 1
ATOM 4834 C C . GLN B 1 282 ? 18.391 38.344 18.016 1 35.53 282 GLN B C 1
ATOM 4836 O O . GLN B 1 282 ? 18.062 39.438 17.531 1 35.53 282 GLN B O 1
ATOM 4841 N N . LYS B 1 283 ? 19.203 38.531 19.047 1 33.44 283 LYS B N 1
ATOM 4842 C CA . LYS B 1 283 ? 20.344 39.406 18.75 1 33.44 283 LYS B CA 1
ATOM 4843 C C . LYS B 1 283 ? 20.922 39.062 17.375 1 33.44 283 LYS B C 1
ATOM 4845 O O . LYS B 1 283 ? 21.266 37.938 17.094 1 33.44 283 LYS B O 1
ATOM 4850 N N . ILE B 1 284 ? 20.75 39.938 16.422 1 32.81 284 ILE B N 1
ATOM 4851 C CA . ILE B 1 284 ? 21.391 40.062 15.117 1 32.81 284 ILE B CA 1
ATOM 4852 C C . ILE B 1 284 ? 22.906 39.938 15.266 1 32.81 284 ILE B C 1
ATOM 4854 O O . ILE B 1 284 ? 23.562 40.812 15.859 1 32.81 284 ILE B O 1
ATOM 4858 N N . PHE B 1 285 ? 23.516 38.812 15.578 1 29.58 285 PHE B N 1
ATOM 4859 C CA . PHE B 1 285 ? 24.969 38.906 15.508 1 29.58 285 PHE B CA 1
ATOM 4860 C C . PHE B 1 285 ? 25.422 39.312 14.109 1 29.58 285 PHE B C 1
ATOM 4862 O O . PHE B 1 285 ? 24.828 38.906 13.117 1 29.58 285 PHE B O 1
ATOM 4869 N N . PRO B 1 286 ? 26.297 40.344 14.031 1 26.17 286 PRO B N 1
ATOM 4870 C CA . PRO B 1 286 ? 26.891 40.812 12.773 1 26.17 286 PRO B CA 1
ATOM 4871 C C . PRO B 1 286 ? 27.516 39.688 11.961 1 26.17 286 PRO B C 1
ATOM 4873 O O . PRO B 1 286 ? 27.969 38.688 12.523 1 26.17 286 PRO B O 1
ATOM 4876 N N . PHE B 1 287 ? 27.203 39.531 10.688 1 28.02 287 PHE B N 1
ATOM 4877 C CA . PHE B 1 287 ? 27.797 38.656 9.664 1 28.02 287 PHE B CA 1
ATOM 4878 C C . PHE B 1 287 ? 29.312 38.75 9.68 1 28.02 287 PHE B C 1
ATOM 4880 O O . PHE B 1 287 ? 29.875 39.781 9.281 1 28.02 287 PHE B O 1
ATOM 4887 N N . ASP B 1 288 ? 30.078 38.375 10.781 1 27.16 288 ASP B N 1
ATOM 4888 C CA . ASP B 1 288 ? 31.516 38.406 10.539 1 27.16 288 ASP B CA 1
ATOM 4889 C C . ASP B 1 288 ? 31.922 37.344 9.5 1 27.16 288 ASP B C 1
ATOM 4891 O O . ASP B 1 288 ? 31.391 36.25 9.5 1 27.16 288 ASP B O 1
ATOM 4895 N N . GLU B 1 289 ? 32.562 37.656 8.352 1 28.81 289 GLU B N 1
ATOM 4896 C CA . GLU B 1 289 ? 33.062 36.969 7.18 1 28.81 289 GLU B CA 1
ATOM 4897 C C . GLU B 1 289 ? 33.719 35.656 7.562 1 28.81 289 GLU B C 1
ATOM 4899 O O . GLU B 1 289 ? 33.688 34.688 6.785 1 28.81 289 GLU B O 1
ATOM 4904 N N . LYS B 1 290 ? 34.562 35.656 8.57 1 29.28 290 LYS B N 1
ATOM 4905 C CA . LYS B 1 290 ? 35.469 34.562 8.852 1 29.28 290 LYS B CA 1
ATOM 4906 C C . LYS B 1 290 ? 34.75 33.344 9.391 1 29.28 290 LYS B C 1
ATOM 4908 O O . LYS B 1 290 ? 35.25 32.25 9.359 1 29.28 290 LYS B O 1
ATOM 4913 N N . ASN B 1 291 ? 33.75 33.469 10.18 1 27.22 291 ASN B N 1
ATOM 4914 C CA . ASN B 1 291 ? 33.156 32.375 10.938 1 27.22 291 ASN B CA 1
ATOM 4915 C C . ASN B 1 291 ? 32.25 31.516 10.07 1 27.22 291 ASN B C 1
ATOM 4917 O O . ASN B 1 291 ? 31.469 30.719 10.586 1 27.22 291 ASN B O 1
ATOM 4921 N N . CYS B 1 292 ? 32.125 31.688 8.789 1 26.45 292 CYS B N 1
ATOM 4922 C CA . CYS B 1 292 ? 31.328 30.844 7.898 1 26.45 292 CYS B CA 1
ATOM 4923 C C . CYS B 1 292 ? 31.734 29.375 8.016 1 26.45 292 CYS B C 1
ATOM 4925 O O . CYS B 1 292 ? 31.172 28.516 7.348 1 26.45 292 CYS B O 1
ATOM 4927 N N . HIS B 1 293 ? 32.906 29.078 8.445 1 26.34 293 HIS B N 1
ATOM 4928 C CA . HIS B 1 293 ? 33.312 27.688 8.336 1 26.34 293 HIS B CA 1
ATOM 4929 C C . HIS B 1 293 ? 32.531 26.797 9.289 1 26.34 293 HIS B C 1
ATOM 4931 O O . HIS B 1 293 ? 32.344 25.609 9.031 1 26.34 293 HIS B O 1
ATOM 4937 N N . LYS B 1 294 ? 32.625 27.125 10.609 1 26.62 294 LYS B N 1
ATOM 4938 C CA . LYS B 1 294 ? 32.094 26.188 11.602 1 26.62 294 LYS B CA 1
ATOM 4939 C C . LYS B 1 294 ? 30.562 26.25 11.641 1 26.62 294 LYS B C 1
ATOM 4941 O O . LYS B 1 294 ? 29.984 27.25 12.102 1 26.62 294 LYS B O 1
ATOM 4946 N N . VAL B 1 295 ? 29.797 25.781 10.641 1 28.06 295 VAL B N 1
ATOM 4947 C CA . VAL B 1 295 ? 28.344 25.656 10.648 1 28.06 295 VAL B CA 1
ATOM 4948 C C . VAL B 1 295 ? 27.875 25.219 12.031 1 28.06 295 VAL B C 1
ATOM 4950 O O . VAL B 1 295 ? 28.188 24.109 12.477 1 28.06 295 VAL B O 1
ATOM 4953 N N . ASN B 1 296 ? 27.812 26.109 13.031 1 25.36 296 ASN B N 1
ATOM 4954 C CA . ASN B 1 296 ? 27.219 25.844 14.336 1 25.36 296 ASN B CA 1
ATOM 4955 C C . ASN B 1 296 ? 25.922 25.062 14.219 1 25.36 296 ASN B C 1
ATOM 4957 O O . ASN B 1 296 ? 25.219 25.156 13.211 1 25.36 296 ASN B O 1
ATOM 4961 N N . GLU B 1 297 ? 25.641 24.125 15.141 1 28.06 297 GLU B N 1
ATOM 4962 C CA . GLU B 1 297 ? 24.562 23.156 15.391 1 28.06 297 GLU B CA 1
ATOM 4963 C C . GLU B 1 297 ? 23.188 23.812 15.258 1 28.06 297 GLU B C 1
ATOM 4965 O O . GLU B 1 297 ? 22.219 23.141 14.891 1 28.06 297 GLU B O 1
ATOM 4970 N N . SER B 1 298 ? 22.891 25.078 15.781 1 27.3 298 SER B N 1
ATOM 4971 C CA . SER B 1 298 ? 21.625 25.781 15.836 1 27.3 298 SER B CA 1
ATOM 4972 C C . SER B 1 298 ? 21.156 26.188 14.438 1 27.3 298 SER B C 1
ATOM 4974 O O . SER B 1 298 ? 20 26.562 14.25 1 27.3 298 SER B O 1
ATOM 4976 N N . ILE B 1 299 ? 22.047 26.594 13.523 1 27.95 299 ILE B N 1
ATOM 4977 C CA . ILE B 1 299 ? 21.75 27.25 12.258 1 27.95 299 ILE B CA 1
ATOM 4978 C C . ILE B 1 299 ? 21.031 26.281 11.32 1 27.95 299 ILE B C 1
ATOM 4980 O O . ILE B 1 299 ? 21.609 25.859 10.312 1 27.95 299 ILE B O 1
ATOM 4984 N N . CYS B 1 300 ? 20.5 25.266 11.688 1 29.58 300 CYS B N 1
ATOM 4985 C CA . CYS B 1 300 ? 19.516 24.859 10.68 1 29.58 300 CYS B CA 1
ATOM 4986 C C . CYS B 1 300 ? 18.562 26 10.359 1 29.58 300 CYS B C 1
ATOM 4988 O O . CYS B 1 300 ? 17.484 25.766 9.812 1 29.58 300 CYS B O 1
ATOM 4990 N N . ARG B 1 301 ? 18.75 27.25 10.844 1 26.86 301 ARG B N 1
ATOM 4991 C CA . ARG B 1 301 ? 17.984 28.469 10.648 1 26.86 301 ARG B CA 1
ATOM 4992 C C . ARG B 1 301 ? 18.281 29.094 9.289 1 26.86 301 ARG B C 1
ATOM 4994 O O . ARG B 1 301 ? 19.438 29.375 8.961 1 26.86 301 ARG B O 1
ATOM 5001 N N . ILE B 1 302 ? 17.5 28.766 8.258 1 25.02 302 ILE B N 1
ATOM 5002 C CA . ILE B 1 302 ? 17.5 29.594 7.059 1 25.02 302 ILE B CA 1
ATOM 5003 C C . ILE B 1 302 ? 17.156 31.031 7.43 1 25.02 302 ILE B C 1
ATOM 5005 O O . ILE B 1 302 ? 16.094 31.297 8 1 25.02 302 ILE B O 1
ATOM 5009 N N . ASN B 1 303 ? 18.141 31.953 7.789 1 22.86 303 ASN B N 1
ATOM 5010 C CA . ASN B 1 303 ? 17.953 33.406 7.941 1 22.86 303 ASN B CA 1
ATOM 5011 C C . ASN B 1 303 ? 17.281 34 6.719 1 22.86 303 ASN B C 1
ATOM 5013 O O . ASN B 1 303 ? 17.844 34 5.625 1 22.86 303 ASN B O 1
ATOM 5017 N N . ILE B 1 304 ? 15.992 33.938 6.605 1 21.5 304 ILE B N 1
ATOM 5018 C CA . ILE B 1 304 ? 15.25 34.812 5.688 1 21.5 304 ILE B CA 1
ATOM 5019 C C . ILE B 1 304 ? 15.438 36.281 6.086 1 21.5 304 ILE B C 1
ATOM 5021 O O . ILE B 1 304 ? 15 36.688 7.164 1 21.5 304 ILE B O 1
ATOM 5025 N N . SER B 1 305 ? 16.562 36.938 5.883 1 20.59 305 SER B N 1
ATOM 5026 C CA . SER B 1 305 ? 16.516 38.375 5.758 1 20.59 305 SER B CA 1
ATOM 5027 C C . SER B 1 305 ? 15.695 38.812 4.539 1 20.59 305 SER B C 1
ATOM 5029 O O . SER B 1 305 ? 15.75 38.156 3.492 1 20.59 305 SER B O 1
#

Nearest PDB structures (foldseek):
  7ytb-assembly1_A  TM=3.426E-01  e=1.788E-01  Bdellovibrio
  7ytb-assembly1_B  TM=3.562E-01  e=1.213E+00  Bdellovibrio
  6egc-assembly1_A  TM=5.714E-01  e=5.667E+00  synthetic construct
  8ub3-assembly1_A  TM=4.371E-01  e=5.162E+00  synthetic construct
  8jvi-assembly1_C  TM=1.978E-01  e=9.925E+00  Homo sapiens

Radius of gyration: 28.48 Å; Cα contacts (8 Å, |Δi|>4): 739; chains: 2; bounding box: 73×72×108 Å

Foldseek 3Di:
DPPDDPDDPDDVVDDPPPDPPPPQWDDPPFKIKGFDDKDALVNLLCLQQVLQVCLLVVLQVCCLPPPVVVQQPDDAPLHRDPGDASLQSCPDDVSLVSNLVSLVSNLVSLLVLLVVVLVQLVVQCCPPVHPDPVSVVLSVLLSVLSNQLSVLVNVLSPDHCVNPVPSNVVSVVSNLVSLLSNLVSVLVSLVVGVCPPPDCSVVLNVLSVVLSVVLVVLVVLLVVLVCCCPPPVDPCSNVSNRVSNSVNSVSSSSNVSSSSSVCRVPDMDTDIDMDGDDPDPPPPDPPDPPPVPPPDPPPVPPPPD/DPDPDPDPPPPPPPPPVDDQPPPQWDDPQFKIKGFDDKDALVVLLCLQQVLQVCLLVVLQVCCLPPPVVVQQPDDAPLHRDPGDASLQSCPDDVSLVSNLVSLVSNLVSLLVLLVVVLVQLVVQCPPDPHVPPVSVVLSVLLSVLSNQLSVLVNVLSPDHCVNPVPSNVVSVVSNLVSLLSNLVSVLVSLVVGVCPPPDCSVVLNVLSVVLSVVLVVLVVLLVVLVCCCPPPVDPCSNVSNRVSNSVNSVSSSSNVSSSCVVPNVPDMDTDIDMDGDDPDPPPPDPPPPPPVPPPDPNPVPPPPD

Organism: Strongyloides stercoralis (NCBI:txid6248)